Protein 7MY6 (pdb70)

Sequence (573 aa):
VASSSLRFDLKSYLKERQQRQVEAALNAILPPQDPPLIYESMRYSLLAEGKRLRPILCLASCELAGGTAAIALPTACALEMVHTMSLIHDDLPSMDNDDFRRGRPTNHKVYGEDIAILAGDALLTYAFEAIARHTPEVPADRVLKVIAALARAVGAEGLVGGQVVDLQSEGRDDVNLETLHYIHHTHKTGALLEVSVVSGAILAGASEELQEQLRTYAQKIGLAFQVIDDILDITAKATYPSLLGLDASREYADDQLITEAKAAIAAFGAEADPLRAIADYITARKHLLEVASSSLRFDLKSYLKERQRQVEAALNAILPPQDPPLIYESMRYSLLAEGKRLRPILCLASCELAGGTAAIALPTACALEMVHTMSLIHDDLPSMDNDDFRRGRPTNHKVYGEDIAILAGDALLTYAFEAIARHTPEVPADRVLKVIAALARAVGAEGLVGGQVVDLQSEGRDDVNLETLHYIHHTHKTGALLEVSVVSGAILAGASEELQEQLRTYAQKIGLAFQVIDDILDITAKATYPSLLGLDASREYADQLITEAKAAIAAFGAEADPLRAIADYITARKHLL

Secondary structure (DSSP, 8-state):
--SS-TT--HHHHHHHHHHHHHHHHHHHS---SSHHHHHHHHHHHSSS---HHHHHHHHHHHHTT--HHHHHHHHHHHHHHHHHHHHHHHSTTTT--SEETTEE-HHHHH-HHHHHHHHHHHHHHHHHHHHHH--SS-HHHHHHHHHHHHHHHSTTTHHHHHHHHHHHTT-S---HHHHHHHIIIIIIHHHHHHHHHHHHHHT--HHHHHHHHHHHHHHHHHHHHHHHHHHHH----HHHHH-HHHHHHHHHHHHHHHHHHTTT--GGGHHHHHHHHHHHHHHHTT-/--SS-TT--HHHHHHHHHHHHHHHHHHHS---SSHHHHHHHHHHHTSS---HHHHHHHHHHHHTT--HHHHHHHHHHHHHHHHHHHHHHHSTTTT--SEETTEE-HHHHH-HHHHHHHHHHHHHHHHHHHHHH--S--HHHHHHHHHHHHHHHSTTTHHHHHHHHHHHTT-S---HHHHHHHIIIIIIHHHHHHHHHHHHHHT--HHHHHHHHHHHHHHHHHHHHHHHHHHHH----HHHHH-HHHHHHHHHHHHHHHHHHTTT--GGGHHHHHHHHHHHHHHHT-

Nearest PDB structures (foldseek):
  7my6-assembly1_B  TM=1.004E+00  e=3.319E-38  Synechococcus elongatus PCC 7942 = FACHB-805
  7my7-assembly1_AAA  TM=9.878E-01  e=1.504E-33  Synechococcus elongatus PCC 7942 = FACHB-805
  7my7-assembly1_BBB  TM=9.903E-01  e=3.730E-33  Synechococcus elongatus PCC 7942 = FACHB-805
  7my0-assembly1_A  TM=9.436E-01  e=1.027E-26  Synechocystis sp. PCC 6803 substr. Kazusa
  3kra-assembly1_A  TM=9.863E-01  e=1.287E-23  Mentha x piperita

Organism: Synechococcus elongatus (strain ATCC 33912 / PCC 7942 / FACHB-805) (NCBI:txid1140)

B-factor: mean 24.27, std 11.36, range [9.73, 89.68]

Radius of gyration: 25.2 Å; Cα contacts (8 Å, |Δi|>4): 1004; chains: 2; bounding box: 47×83×43 Å

InterPro domains:
  IPR000092 Polyprenyl synthetase-like [PF00348] (36-271)
  IPR000092 Polyprenyl synthetase-like [cd00685] (33-299)
  IPR008949 Isoprenoid synthase domain superfamily [G3DSA:1.10.600.10] (8-301)
  IPR008949 Isoprenoid synthase domain superfamily [SSF48576] (12-295)
  IPR033749 Polyprenyl synthetase, conserved site [PS00444] (220-232)
  IPR033749 Polyprenyl synthetase, conserved site [PS00723] (87-103)
  IPR053378 Prenyl diphosphate synthase [NF045485] (16-301)
  IPR054848 Geranylgeranyl pyrophosphate synthase CRTE-like [NF045685] (9-301)

Foldseek 3Di:
DQLFDPPDDLVVLLVVVVVVLLVLLCVLQDQDPVRLLSCLLCVQLNQDDSLVLLSLLQLLLVLLVHHSQLRNLLSSLLSLLVSLLVLLCCAPVHPVHQDDSHHGRSCNPRNRVSSNVSSVVSNVVSLVSLQPPRPPFDNVLSVVLSVLQPCCRDCVAQVVLSVLVVVCVVDPPQAPVSVLSNQCGNPVSSQLSSNLSSNSSSVHDPLSSVLSSLLSSLLSVLLQLLVLLCVVLVVDGCCNHVNNVVSLVSSVVSLVSNCVSCSPTPNSCNNSSVSSVVSVVSSVVSD/DQLFDPPDDLVVLLVVVVVVLLVLLCVLQDQDPVRLLSCLLCVQLNQADSLVLLSLLQLLLVLLVHHSLLRSLLSSLLSLLVSLLVLVCCAPVHPVNQDDSHHGRSCNPRNRVSSNVSSVVSNVVSLVSLQPPRPPFPNVLSVVLSVLQCCCRDCNAQVVLSVLVVVCVPDPPQAPVSVLRNQCGNPVSSQLSSNLSSNSRSVHDPLLSVLSSLLSSLLSVLLQLLVLLVVVVVVDGCCNHVNNPVSLVSSVVSLVSNCVSCSPTPNSCNSSSVSSVVSVVSSVVD

Structure (mmCIF, N/CA/C/O backbone):
data_7MY6
#
_entry.id   7MY6
#
_cell.length_a   45.423
_cell.length_b   144.627
_cell.length_c   48.066
_cell.angle_alpha   90.000
_cell.angle_beta   95.249
_cell.angle_gamma   90.000
#
_symmetry.space_group_name_H-M   'P 1 21 1'
#
loop_
_entity.id
_entity.type
_entity.pdbx_description
1 polymer 'Farnesyl-diphosphate synthase'
2 non-polymer '3-METHYLBUT-3-ENYL TRIHYDROGEN DIPHOSPHATE'
3 non-polymer 1,2-ETHANEDIOL
4 non-polymer DI(HYDROXYETHYL)ETHER
5 non-polymer 'SULFATE ION'
6 non-polymer 'MAGNESIUM ION'
7 non-polymer 'CHLORIDE ION'
8 water water
#
loop_
_atom_site.group_PDB
_atom_site.id
_atom_site.type_symbol
_atom_site.label_atom_id
_atom_site.label_alt_id
_atom_site.label_comp_id
_atom_site.label_asym_id
_atom_site.label_entity_id
_atom_site.label_seq_id
_atom_site.pdbx_PDB_ins_code
_atom_site.Cartn_x
_atom_site.Cartn_y
_atom_site.Cartn_z
_atom_site.occupancy
_atom_site.B_iso_or_equiv
_atom_site.auth_seq_id
_atom_site.auth_comp_id
_atom_site.auth_asym_id
_atom_site.auth_atom_id
_atom_site.pdbx_PDB_model_num
ATOM 1 N N . VAL A 1 2 ? -0.180 72.575 13.465 1.000 60.027 2 VAL A N 1
ATOM 2 C CA . VAL A 1 2 ? -1.333 72.317 12.538 1.000 61.795 2 VAL A CA 1
ATOM 3 C C . VAL A 1 2 ? -1.458 70.798 12.354 1.000 61.898 2 VAL A C 1
ATOM 4 O O . VAL A 1 2 ? -0.538 70.201 11.763 1.000 66.140 2 VAL A O 1
ATOM 8 N N . ALA A 1 3 ? -2.545 70.200 12.855 1.000 58.883 3 ALA A N 1
ATOM 9 C CA . ALA A 1 3 ? -2.887 68.771 12.666 1.000 54.919 3 ALA A CA 1
ATOM 10 C C . ALA A 1 3 ? -2.653 68.391 11.193 1.000 53.966 3 ALA A C 1
ATOM 11 O O . ALA A 1 3 ? -3.101 69.152 10.311 1.000 52.686 3 ALA A O 1
ATOM 13 N N . SER A 1 4 ? -1.958 67.271 10.944 1.000 55.045 4 SER A N 1
ATOM 14 C CA . SER A 1 4 ? -1.598 66.758 9.590 1.000 53.749 4 SER A CA 1
ATOM 15 C C . SER A 1 4 ? -2.776 66.011 8.940 1.000 49.885 4 SER A C 1
ATOM 16 O O . SER A 1 4 ? -2.887 66.096 7.696 1.000 51.826 4 SER A O 1
ATOM 19 N N . SER A 1 5 ? -3.618 65.323 9.733 1.000 46.361 5 SER A N 1
ATOM 20 C CA . SER A 1 5 ? -4.752 64.470 9.263 1.000 47.015 5 SER A CA 1
ATOM 21 C C . SER A 1 5 ? -5.920 65.333 8.784 1.000 46.432 5 SER A C 1
ATOM 22 O O . SER A 1 5 ? -5.968 66.512 9.146 1.000 49.709 5 SER A O 1
ATOM 25 N N . SER A 1 6 ? -6.859 64.744 8.045 1.000 45.076 6 SER A N 1
ATOM 26 C CA . SER A 1 6 ? -8.122 65.415 7.652 1.000 44.701 6 SER A CA 1
ATOM 27 C C . SER A 1 6 ? -8.781 65.985 8.903 1.000 45.378 6 SER A C 1
ATOM 28 O O . SER A 1 6 ? -8.741 65.304 9.950 1.000 43.123 6 SER A O 1
ATOM 31 N N . LEU A 1 7 ? -9.366 67.179 8.774 1.000 48.866 7 LEU A N 1
ATOM 32 C CA . LEU A 1 7 ? -9.934 67.978 9.889 1.000 46.442 7 LEU A CA 1
ATOM 33 C C . LEU A 1 7 ? -10.984 67.145 10.612 1.000 42.672 7 LEU A C 1
ATOM 34 O O . LEU A 1 7 ? -11.061 67.267 11.835 1.000 42.492 7 LEU A O 1
ATOM 39 N N . ARG A 1 8 ? -11.767 66.358 9.869 1.000 40.101 8 ARG A N 1
ATOM 40 C CA . ARG A 1 8 ? -12.901 65.578 10.424 1.000 40.780 8 ARG A CA 1
ATOM 41 C C . ARG A 1 8 ? -12.462 64.200 10.932 1.000 35.341 8 ARG A C 1
ATOM 42 O O . ARG A 1 8 ? -13.302 63.549 11.561 1.000 36.143 8 ARG A O 1
ATOM 50 N N . PHE A 1 9 ? -11.221 63.760 10.700 1.000 29.911 9 PHE A N 1
ATOM 51 C CA . PHE A 1 9 ? -10.794 62.377 11.043 1.000 27.080 9 PHE A CA 1
ATOM 52 C C . PHE A 1 9 ? -11.118 62.091 12.516 1.000 25.361 9 PHE A C 1
ATOM 53 O O . PHE A 1 9 ? -10.593 62.802 13.411 1.000 22.883 9 PHE A O 1
ATOM 61 N N . ASP A 1 10 ? -11.951 61.079 12.770 1.000 22.777 10 ASP A N 1
ATOM 62 C CA . ASP A 1 10 ? -12.327 60.659 14.145 1.000 22.544 10 ASP A CA 1
ATOM 63 C C . ASP A 1 10 ? -11.464 59.455 14.542 1.000 23.416 10 ASP A C 1
ATOM 64 O O . ASP A 1 10 ? -11.821 58.323 14.184 1.000 22.987 10 ASP A O 1
ATOM 69 N N . LEU A 1 11 ? -10.376 59.689 15.276 1.000 21.638 11 LEU A N 1
ATOM 70 C CA . LEU A 1 11 ? -9.427 58.617 15.673 1.000 21.529 11 LEU A CA 1
ATOM 71 C C . LEU A 1 11 ? -10.115 57.620 16.608 1.000 21.054 11 LEU A C 1
ATOM 72 O O . LEU A 1 11 ? -9.879 56.413 16.453 1.000 20.408 11 LEU A O 1
ATOM 77 N N . LYS A 1 12 ? -10.932 58.097 17.539 1.000 20.875 12 LYS A N 1
ATOM 78 C CA . LYS A 1 12 ? -11.592 57.219 18.536 1.000 22.603 12 LYS A CA 1
ATOM 79 C C . LYS A 1 12 ? -12.452 56.191 17.798 1.000 21.525 12 LYS A C 1
ATOM 80 O O . LYS A 1 12 ? -12.437 54.993 18.175 1.000 21.283 12 LYS A O 1
ATOM 86 N N . SER A 1 13 ? -13.214 56.673 16.828 1.000 20.595 13 SER A N 1
ATOM 87 C CA . SER A 1 13 ? -14.138 55.864 16.005 1.000 21.531 13 SER A CA 1
ATOM 88 C C . SER A 1 13 ? -13.364 54.857 15.147 1.000 20.625 13 SER A C 1
ATOM 89 O O . SER A 1 13 ? -13.774 53.677 15.095 1.000 21.613 13 SER A O 1
ATOM 92 N N . TYR A 1 14 ? -12.302 55.292 14.470 1.000 20.274 14 TYR A N 1
ATOM 93 C CA . TYR A 1 14 ? -11.465 54.419 13.602 1.000 19.705 14 TYR A CA 1
ATOM 94 C C . TYR A 1 14 ? -10.863 53.280 14.439 1.000 19.284 14 TYR A C 1
ATOM 95 O O . TYR A 1 14 ? -10.962 52.110 14.043 1.000 19.051 14 TYR A O 1
ATOM 104 N N . LEU A 1 15 ? -10.250 53.623 15.561 1.000 19.528 15 LEU A N 1
ATOM 105 C CA . LEU A 1 15 ? -9.618 52.638 16.473 1.000 20.409 15 LEU A CA 1
ATOM 106 C C . LEU A 1 15 ? -10.642 51.614 16.971 1.000 21.475 15 LEU A C 1
ATOM 107 O O . LEU A 1 15 ? -10.293 50.450 17.056 1.000 18.361 15 LEU A O 1
ATOM 112 N N . LYS A 1 16 ? -11.854 52.052 17.281 1.000 22.646 16 LYS A N 1
ATOM 113 C CA . LYS A 1 16 ? -12.916 51.177 17.831 1.000 26.801 16 LYS A CA 1
ATOM 114 C C . LYS A 1 16 ? -13.301 50.125 16.789 1.000 24.128 16 LYS A C 1
ATOM 115 O O . LYS A 1 16 ? -13.413 48.957 17.153 1.000 25.082 16 LYS A O 1
ATOM 121 N N . GLU A 1 17 ? -13.498 50.539 15.546 1.000 24.074 17 GLU A N 1
ATOM 122 C CA . GLU A 1 17 ? -13.859 49.603 14.456 1.000 25.844 17 GLU A CA 1
ATOM 123 C C . GLU A 1 17 ? -12.717 48.590 14.268 1.000 23.232 17 GLU A C 1
ATOM 124 O O . GLU A 1 17 ? -12.980 47.378 14.252 1.000 18.420 17 GLU A O 1
ATOM 130 N N . ARG A 1 18 ? -11.501 49.099 14.105 1.000 20.680 18 ARG A N 1
ATOM 131 C CA . ARG A 1 18 ? -10.310 48.256 13.873 1.000 21.513 18 ARG A CA 1
ATOM 132 C C . ARG A 1 18 ? -10.066 47.332 15.076 1.000 18.778 18 ARG A C 1
ATOM 133 O O . ARG A 1 18 ? -9.636 46.202 14.873 1.000 16.520 18 ARG A O 1
ATOM 141 N N A GLN A 1 19 ? -10.322 47.813 16.292 0.500 18.829 19 GLN A N 1
ATOM 142 N N B GLN A 1 19 ? -10.319 47.815 16.294 0.500 18.672 19 GLN A N 1
ATOM 143 C CA A GLN A 1 19 ? -10.191 46.989 17.524 0.500 18.927 19 GLN A CA 1
ATOM 144 C CA B GLN A 1 19 ? -10.193 46.983 17.522 0.500 18.687 19 GLN A CA 1
ATOM 145 C C A GLN A 1 19 ? -11.141 45.792 17.413 0.500 18.440 19 GLN A C 1
ATOM 146 C C B GLN A 1 19 ? -11.140 45.787 17.403 0.500 18.304 19 GLN A C 1
ATOM 147 O O A GLN A 1 19 ? -10.680 44.649 17.551 0.500 17.850 19 GLN A O 1
ATOM 148 O O B GLN A 1 19 ? -10.681 44.645 17.547 0.500 17.726 19 GLN A O 1
ATOM 159 N N . ARG A 1 20 ? -12.389 46.045 17.020 1.000 18.942 20 ARG A N 1
ATOM 160 C CA . ARG A 1 20 ? -13.413 44.970 16.898 1.000 21.920 20 ARG A CA 1
ATOM 161 C C . ARG A 1 20 ? -12.967 43.960 15.836 1.000 20.007 20 ARG A C 1
ATOM 162 O O . ARG A 1 20 ? -13.112 42.763 16.074 1.000 19.453 20 ARG A O 1
ATOM 170 N N . GLN A 1 21 ? -12.452 44.450 14.711 1.000 18.064 21 GLN A N 1
ATOM 171 C CA . GLN A 1 21 ? -12.022 43.598 13.591 1.000 19.200 21 GLN A CA 1
ATOM 172 C C . GLN A 1 21 ? -10.879 42.730 14.082 1.000 18.381 21 GLN A C 1
ATOM 173 O O . GLN A 1 21 ? -10.890 41.522 13.821 1.000 17.137 21 GLN A O 1
ATOM 179 N N . VAL A 1 22 ? -9.932 43.355 14.782 1.000 17.663 22 VAL A N 1
ATOM 180 C CA . VAL A 1 22 ? -8.731 42.635 15.278 1.000 16.284 22 VAL A CA 1
ATOM 181 C C . VAL A 1 22 ? -9.213 41.578 16.259 1.000 16.160 22 VAL A C 1
ATOM 182 O O . VAL A 1 22 ? -8.729 40.435 16.169 1.000 13.884 22 VAL A O 1
ATOM 186 N N . GLU A 1 23 ? -10.114 41.949 17.175 1.000 16.585 23 GLU A N 1
ATOM 187 C CA . GLU A 1 23 ? -10.497 41.027 18.274 1.000 16.681 23 GLU A CA 1
ATOM 188 C C . GLU A 1 23 ? -11.303 39.843 17.742 1.000 15.593 23 GLU A C 1
ATOM 189 O O . GLU A 1 23 ? -11.121 38.758 18.293 1.000 15.451 23 GLU A O 1
ATOM 195 N N . ALA A 1 24 ? -12.121 40.023 16.692 1.000 15.401 24 ALA A N 1
ATOM 196 C CA . ALA A 1 24 ? -12.799 38.922 15.968 1.000 14.449 24 ALA A CA 1
ATOM 197 C C . ALA A 1 24 ? -11.755 37.997 15.303 1.000 14.533 24 ALA A C 1
ATOM 198 O O . ALA A 1 24 ? -11.858 36.744 15.447 1.000 14.290 24 ALA A O 1
ATOM 200 N N . ALA A 1 25 ? -10.759 38.550 14.613 1.000 14.031 25 ALA A N 1
ATOM 201 C CA . ALA A 1 25 ? -9.666 37.741 14.008 1.000 13.731 25 ALA A CA 1
ATOM 202 C C . ALA A 1 25 ? -8.910 36.962 15.100 1.000 13.987 25 ALA A C 1
ATOM 203 O O . ALA A 1 25 ? -8.599 35.772 14.897 1.000 15.674 25 ALA A O 1
ATOM 205 N N . LEU A 1 26 ? -8.586 37.588 16.221 1.000 13.746 26 LEU A N 1
ATOM 206 C CA . LEU A 1 26 ? -7.832 36.903 17.305 1.000 14.175 26 LEU A CA 1
ATOM 207 C C . LEU A 1 26 ? -8.627 35.694 17.784 1.000 15.011 26 LEU A C 1
ATOM 208 O O . LEU A 1 26 ? -8.047 34.622 17.946 1.000 15.539 26 LEU A O 1
ATOM 213 N N . ASN A 1 27 ? -9.930 35.851 17.985 1.000 14.394 27 ASN A N 1
ATOM 214 C CA . ASN A 1 27 ? -10.796 34.773 18.497 1.000 13.519 27 ASN A CA 1
ATOM 215 C C . ASN A 1 27 ? -10.829 33.607 17.505 1.000 13.345 27 ASN A C 1
ATOM 216 O O . ASN A 1 27 ? -10.798 32.452 17.943 1.000 12.678 27 ASN A O 1
ATOM 221 N N . ALA A 1 28 ? -10.890 33.876 16.207 1.000 14.907 28 ALA A N 1
ATOM 222 C CA . ALA A 1 28 ? -11.014 32.832 15.171 1.000 14.980 28 ALA A CA 1
ATOM 223 C C . ALA A 1 28 ? -9.633 32.189 14.919 1.000 15.224 28 ALA A C 1
ATOM 224 O O . ALA A 1 28 ? -9.578 30.994 14.611 1.000 13.936 28 ALA A O 1
ATOM 226 N N . ILE A 1 29 ? -8.539 32.940 15.028 1.000 15.278 29 ILE A N 1
ATOM 227 C CA . ILE A 1 29 ? -7.191 32.405 14.668 1.000 16.232 29 ILE A CA 1
ATOM 228 C C . ILE A 1 29 ? -6.679 31.496 15.795 1.000 14.941 29 ILE A C 1
ATOM 229 O O . ILE A 1 29 ? -5.829 30.607 15.524 1.000 14.020 29 ILE A O 1
ATOM 234 N N . LEU A 1 30 ? -7.165 31.694 17.020 1.000 15.168 30 LEU A N 1
ATOM 235 C CA . LEU A 1 30 ? -6.728 30.866 18.169 1.000 15.127 30 LEU A CA 1
ATOM 236 C C . LEU A 1 30 ? -7.945 30.365 18.923 1.000 15.062 30 LEU A C 1
ATOM 237 O O . LEU A 1 30 ? -8.208 30.780 20.057 1.000 15.448 30 LEU A O 1
ATOM 242 N N . PRO A 1 31 ? -8.675 29.403 18.342 1.000 16.103 31 PRO A N 1
ATOM 243 C CA . PRO A 1 31 ? -9.882 28.873 18.970 1.000 16.876 31 PRO A CA 1
ATOM 244 C C . PRO A 1 31 ? -9.553 27.947 20.127 1.000 17.255 31 PRO A C 1
ATOM 245 O O . PRO A 1 31 ? -8.453 27.423 20.179 1.000 16.207 31 PRO A O 1
ATOM 249 N N . PRO A 1 32 ? -10.487 27.751 21.085 1.000 18.169 32 PRO A N 1
ATOM 250 C CA . PRO A 1 32 ? -10.299 26.775 22.144 1.000 19.220 32 PRO A CA 1
ATOM 251 C C . PRO A 1 32 ? -9.941 25.436 21.500 1.000 20.222 32 PRO A C 1
ATOM 252 O O . PRO A 1 32 ? -10.618 25.042 20.561 1.000 21.995 32 PRO A O 1
ATOM 256 N N . GLN A 1 33 ? -8.913 24.773 22.012 1.000 20.000 33 GLN A N 1
ATOM 257 C CA . GLN A 1 33 ? -8.423 23.470 21.501 1.000 20.682 33 GLN A CA 1
ATOM 258 C C . GLN A 1 33 ? -7.873 22.658 22.672 1.000 21.486 33 GLN A C 1
ATOM 259 O O . GLN A 1 33 ? -7.937 23.183 23.799 1.000 21.065 33 GLN A O 1
ATOM 265 N N . ASP A 1 34 ? -7.280 21.488 22.391 1.000 25.032 34 ASP A N 1
ATOM 266 C CA . ASP A 1 34 ? -6.732 20.551 23.406 1.000 26.245 34 ASP A CA 1
ATOM 267 C C . ASP A 1 34 ? -5.209 20.663 23.454 1.000 24.786 34 ASP A C 1
ATOM 268 O O . ASP A 1 34 ? -4.558 20.757 22.407 1.000 24.444 34 ASP A O 1
ATOM 273 N N . PRO A 1 35 ? -4.578 20.628 24.660 1.000 21.856 35 PRO A N 1
ATOM 274 C CA . PRO A 1 35 ? -5.294 20.547 25.936 1.000 21.693 35 PRO A CA 1
ATOM 275 C C . PRO A 1 35 ? -5.977 21.873 26.273 1.000 20.899 35 PRO A C 1
ATOM 276 O O . PRO A 1 35 ? -5.370 22.935 26.130 1.000 21.112 35 PRO A O 1
ATOM 280 N N . PRO A 1 36 ? -7.240 21.844 26.753 1.000 20.724 36 PRO A N 1
ATOM 281 C CA . PRO A 1 36 ? -8.025 23.061 26.971 1.000 19.618 36 PRO A CA 1
ATOM 282 C C . PRO A 1 36 ? -7.343 24.119 27.834 1.000 19.309 36 PRO A C 1
ATOM 283 O O . PRO A 1 36 ? -7.513 25.288 27.510 1.000 19.506 36 PRO A O 1
ATOM 287 N N . LEU A 1 37 ? -6.618 23.701 28.879 1.000 17.412 37 LEU A N 1
ATOM 288 C CA . LEU A 1 37 ? -6.024 24.639 29.872 1.000 17.838 37 LEU A CA 1
ATOM 289 C C . LEU A 1 37 ? -5.053 25.612 29.180 1.000 17.340 37 LEU A C 1
ATOM 290 O O . LEU A 1 37 ? -5.066 26.807 29.511 1.000 15.937 37 LEU A O 1
ATOM 295 N N . ILE A 1 38 ? -4.206 25.138 28.257 1.000 16.661 38 ILE A N 1
ATOM 296 C CA . ILE A 1 38 ? -3.165 26.038 27.669 1.000 15.387 38 ILE A CA 1
ATOM 297 C C . ILE A 1 38 ? -3.872 27.057 26.760 1.000 14.930 38 ILE A C 1
ATOM 298 O O . ILE A 1 38 ? -3.540 28.256 26.842 1.000 15.092 38 ILE A O 1
ATOM 303 N N . TYR A 1 39 ? -4.804 26.620 25.914 1.000 14.459 39 TYR A N 1
ATOM 304 C CA . TYR A 1 39 ? -5.583 27.526 25.023 1.000 14.371 39 TYR A CA 1
ATOM 305 C C . TYR A 1 39 ? -6.410 28.511 25.853 1.000 15.104 39 TYR A C 1
ATOM 306 O O . TYR A 1 39 ? -6.549 29.670 25.428 1.000 13.857 39 TYR A O 1
ATOM 315 N N . GLU A 1 40 ? -6.942 28.059 27.004 1.000 15.781 40 GLU A N 1
ATOM 316 C CA . GLU A 1 40 ? -7.741 28.906 27.919 1.000 16.550 40 GLU A CA 1
ATOM 317 C C . GLU A 1 40 ? -6.832 30.030 28.431 1.000 16.120 40 GLU A C 1
ATOM 318 O O . GLU A 1 40 ? -7.223 31.218 28.323 1.000 14.877 40 GLU A O 1
ATOM 324 N N . SER A 1 41 ? -5.645 29.670 28.918 1.000 14.797 41 SER A N 1
ATOM 325 C CA . SER A 1 41 ? -4.669 30.623 29.488 1.000 13.508 41 SER A CA 1
ATOM 326 C C . SER A 1 41 ? -4.201 31.582 28.385 1.000 13.375 41 SER A C 1
ATOM 327 O O . SER A 1 41 ? -4.185 32.794 28.633 1.000 13.620 41 SER A O 1
ATOM 330 N N . MET A 1 42 ? -3.835 31.082 27.206 1.000 12.995 42 MET A N 1
ATOM 331 C CA . MET A 1 42 ? -3.376 31.963 26.097 1.000 13.571 42 MET A CA 1
ATOM 332 C C . MET A 1 42 ? -4.482 32.971 25.751 1.000 13.874 42 MET A C 1
ATOM 333 O O . MET A 1 42 ? -4.194 34.169 25.676 1.000 12.214 42 MET A O 1
ATOM 338 N N . ARG A 1 43 ? -5.714 32.491 25.553 1.000 14.036 43 ARG A N 1
ATOM 339 C CA . ARG A 1 43 ? -6.860 33.354 25.166 1.000 15.092 43 ARG A CA 1
ATOM 340 C C . ARG A 1 43 ? -7.248 34.293 26.315 1.000 15.246 43 ARG A C 1
ATOM 341 O O . ARG A 1 43 ? -7.671 35.439 26.043 1.000 15.258 43 ARG A O 1
ATOM 349 N N . TYR A 1 44 ? -7.087 33.850 27.561 1.000 15.922 44 TYR A N 1
ATOM 350 C CA . TYR A 1 44 ? -7.408 34.678 28.746 1.000 15.825 44 TYR A CA 1
ATOM 351 C C . TYR A 1 44 ? -6.675 36.018 28.597 1.000 16.060 44 TYR A C 1
ATOM 352 O O . TYR A 1 44 ? -7.278 37.095 28.798 1.000 15.233 44 TYR A O 1
ATOM 361 N N . SER A 1 45 ? -5.371 35.975 28.317 1.000 15.505 45 SER A N 1
ATOM 362 C CA . SER A 1 45 ? -4.526 37.191 28.237 1.000 15.391 45 SER A CA 1
ATOM 363 C C . SER A 1 45 ? -4.711 37.856 26.870 1.000 15.420 45 SER A C 1
ATOM 364 O O . SER A 1 45 ? -4.788 39.110 26.810 1.000 14.431 45 SER A O 1
ATOM 367 N N . LEU A 1 46 ? -4.786 37.059 25.799 1.000 14.523 46 LEU A N 1
ATOM 368 C CA . LEU A 1 46 ? -4.808 37.617 24.424 1.000 14.280 46 LEU A CA 1
ATOM 369 C C . LEU A 1 46 ? -6.072 38.449 24.224 1.000 14.988 46 LEU A C 1
ATOM 370 O O . LEU A 1 46 ? -5.974 39.497 23.559 1.000 13.224 46 LEU A O 1
ATOM 375 N N . LEU A 1 47 ? -7.207 37.971 24.743 1.000 15.833 47 LEU A N 1
ATOM 376 C CA . LEU A 1 47 ? -8.542 38.550 24.433 1.000 16.732 47 LEU A CA 1
ATOM 377 C C . LEU A 1 47 ? -8.978 39.473 25.560 1.000 18.168 47 LEU A C 1
ATOM 378 O O . LEU A 1 47 ? -10.037 40.082 25.415 1.000 17.776 47 LEU A O 1
ATOM 383 N N . ALA A 1 48 ? -8.174 39.605 26.609 1.000 18.062 48 ALA A N 1
ATOM 384 C CA . ALA A 1 48 ? -8.374 40.664 27.616 1.000 20.573 48 ALA A CA 1
ATOM 385 C C . ALA A 1 48 ? -8.309 42.022 26.900 1.000 22.307 48 ALA A C 1
ATOM 386 O O . ALA A 1 48 ? -7.609 42.156 25.853 1.000 23.079 48 ALA A O 1
ATOM 388 N N . GLU A 1 49 ? -9.046 42.982 27.445 1.000 24.148 49 GLU A N 1
ATOM 389 C CA . GLU A 1 49 ? -9.176 44.363 26.943 1.000 25.277 49 GLU A CA 1
ATOM 390 C C . GLU A 1 49 ? -7.796 44.892 26.551 1.000 23.671 49 GLU A C 1
ATOM 391 O O . GLU A 1 49 ? -6.910 44.968 27.409 1.000 20.687 49 GLU A O 1
ATOM 397 N N . GLY A 1 50 ? -7.632 45.287 25.303 1.000 21.916 50 GLY A N 1
ATOM 398 C CA . GLY A 1 50 ? -6.422 46.000 24.879 1.000 22.712 50 GLY A CA 1
ATOM 399 C C . GLY A 1 50 ? -6.763 46.986 23.799 1.000 22.931 50 GLY A C 1
ATOM 400 O O . GLY A 1 50 ? -7.793 46.796 23.125 1.000 22.552 50 GLY A O 1
ATOM 401 N N . LYS A 1 51 ? -5.919 47.991 23.625 1.000 21.794 51 LYS A N 1
ATOM 402 C CA . LYS A 1 51 ? -6.109 49.021 22.586 1.000 21.013 51 LYS A CA 1
ATOM 403 C C . LYS A 1 51 ? -5.778 48.404 21.230 1.000 19.301 51 LYS A C 1
ATOM 404 O O . LYS A 1 51 ? -6.286 48.917 20.232 1.000 18.747 51 LYS A O 1
ATOM 410 N N . ARG A 1 52 ? -4.970 47.337 21.174 1.000 16.433 52 ARG A N 1
ATOM 411 C CA . ARG A 1 52 ? -4.624 46.680 19.879 1.000 15.824 52 ARG A CA 1
ATOM 412 C C . ARG A 1 52 ? -3.866 47.648 18.950 1.000 15.638 52 ARG A C 1
ATOM 413 O O . ARG A 1 52 ? -4.035 47.538 17.716 1.000 16.929 52 ARG A O 1
ATOM 421 N N . LEU A 1 53 ? -3.049 48.563 19.470 1.000 15.521 53 LEU A N 1
ATOM 422 C CA . LEU A 1 53 ? -2.407 49.593 18.597 1.000 16.137 53 LEU A CA 1
ATOM 423 C C . LEU A 1 53 ? -1.423 48.947 17.614 1.000 14.240 53 LEU A C 1
ATOM 424 O O . LEU A 1 53 ? -1.325 49.422 16.492 1.000 13.976 53 LEU A O 1
ATOM 429 N N . ARG A 1 54 ? -0.730 47.873 18.000 1.000 14.543 54 ARG A N 1
ATOM 430 C CA . ARG A 1 54 ? 0.270 47.231 17.097 1.000 14.179 54 ARG A CA 1
ATOM 431 C C . ARG A 1 54 ? -0.427 46.614 15.893 1.000 13.308 54 ARG A C 1
ATOM 432 O O . ARG A 1 54 ? -0.054 46.896 14.763 1.000 12.805 54 ARG A O 1
ATOM 440 N N . PRO A 1 55 ? -1.434 45.731 16.069 1.000 14.820 55 PRO A N 1
ATOM 441 C CA . PRO A 1 55 ? -2.165 45.197 14.923 1.000 14.904 55 PRO A CA 1
ATOM 442 C C . PRO A 1 55 ? -2.731 46.324 14.046 1.000 15.119 55 PRO A C 1
ATOM 443 O O . PRO A 1 55 ? -2.613 46.256 12.830 1.000 15.846 55 PRO A O 1
ATOM 447 N N . ILE A 1 56 ? -3.312 47.345 14.672 1.000 14.106 56 ILE A N 1
ATOM 448 C CA . ILE A 1 56 ? -3.990 48.453 13.943 1.000 14.826 56 ILE A CA 1
ATOM 449 C C . ILE A 1 56 ? -2.954 49.189 13.084 1.000 14.867 56 ILE A C 1
ATOM 450 O O . ILE A 1 56 ? -3.241 49.461 11.906 1.000 15.596 56 ILE A O 1
ATOM 455 N N . LEU A 1 57 ? -1.767 49.450 13.625 1.000 15.246 57 LEU A N 1
ATOM 456 C CA . LEU A 1 57 ? -0.650 50.076 12.870 1.000 15.292 57 LEU A CA 1
ATOM 457 C C . LEU A 1 57 ? -0.283 49.198 11.674 1.000 14.910 57 LEU A C 1
ATOM 458 O O . LEU A 1 57 ? 0.011 49.751 10.593 1.000 14.687 57 LEU A O 1
ATOM 463 N N . CYS A 1 58 ? -0.227 47.879 11.873 1.000 14.852 58 CYS A N 1
ATOM 464 C CA . CYS A 1 58 ? 0.088 46.912 10.790 1.000 15.115 58 CYS A CA 1
ATOM 465 C C . CYS A 1 58 ? -0.961 47.017 9.665 1.000 15.184 58 CYS A C 1
ATOM 466 O O . CYS A 1 58 ? -0.604 47.141 8.508 1.000 13.971 58 CYS A O 1
ATOM 469 N N . LEU A 1 59 ? -2.240 46.926 10.001 1.000 16.635 59 LEU A N 1
ATOM 470 C CA . LEU A 1 59 ? -3.328 46.973 8.989 1.000 17.234 59 LEU A CA 1
ATOM 471 C C . LEU A 1 59 ? -3.263 48.326 8.266 1.000 17.014 59 LEU A C 1
ATOM 472 O O . LEU A 1 59 ? -3.319 48.345 7.028 1.000 17.678 59 LEU A O 1
ATOM 477 N N . ALA A 1 60 ? -3.077 49.407 9.017 1.000 18.054 60 ALA A N 1
ATOM 478 C CA . ALA A 1 60 ? -3.053 50.795 8.487 1.000 18.407 60 ALA A CA 1
ATOM 479 C C . ALA A 1 60 ? -1.866 50.952 7.537 1.000 19.232 60 ALA A C 1
ATOM 480 O O . ALA A 1 60 ? -2.035 51.537 6.458 1.000 18.926 60 ALA A O 1
ATOM 482 N N . SER A 1 61 ? -0.707 50.398 7.904 1.000 19.964 61 SER A N 1
ATOM 483 C CA . SER A 1 61 ? 0.535 50.515 7.104 1.000 19.715 61 SER A CA 1
ATOM 484 C C . SER A 1 61 ? 0.388 49.704 5.821 1.000 19.424 61 SER A C 1
ATOM 485 O O . SER A 1 61 ? 0.785 50.192 4.729 1.000 18.277 61 SER A O 1
ATOM 488 N N . CYS A 1 62 ? -0.137 48.496 5.950 1.000 18.603 62 CYS A N 1
ATOM 489 C CA . CYS A 1 62 ? -0.425 47.641 4.782 1.000 20.670 62 CYS A CA 1
ATOM 490 C C . CYS A 1 62 ? -1.324 48.381 3.777 1.000 21.540 62 CYS A C 1
ATOM 491 O O . CYS A 1 62 ? -0.980 48.441 2.562 1.000 20.269 62 CYS A O 1
ATOM 494 N N . GLU A 1 63 ? -2.414 48.963 4.264 1.000 23.065 63 GLU A N 1
ATOM 495 C CA . GLU A 1 63 ? -3.386 49.696 3.399 1.000 25.610 63 GLU A CA 1
ATOM 496 C C . GLU A 1 63 ? -2.705 50.919 2.786 1.000 24.165 63 GLU A C 1
ATOM 497 O O . GLU A 1 63 ? -2.855 51.128 1.576 1.000 23.272 63 GLU A O 1
ATOM 503 N N . LEU A 1 64 ? -1.935 51.646 3.588 1.000 24.892 64 LEU A N 1
ATOM 504 C CA . LEU A 1 64 ? -1.208 52.866 3.148 1.000 26.285 64 LEU A CA 1
ATOM 505 C C . LEU A 1 64 ? -0.283 52.465 1.993 1.000 25.765 64 LEU A C 1
ATOM 506 O O . LEU A 1 64 ? -0.176 53.232 1.033 1.000 24.629 64 LEU A O 1
ATOM 511 N N . ALA A 1 65 ? 0.333 51.283 2.062 1.000 24.438 65 ALA A N 1
ATOM 512 C CA . ALA A 1 65 ? 1.275 50.784 1.034 1.000 23.274 65 ALA A CA 1
ATOM 513 C C . ALA A 1 65 ? 0.539 50.118 -0.137 1.000 22.677 65 ALA A C 1
ATOM 514 O O . ALA A 1 65 ? 1.233 49.598 -1.000 1.000 23.275 65 ALA A O 1
ATOM 516 N N . GLY A 1 66 ? -0.792 50.138 -0.197 1.000 23.305 66 GLY A N 1
ATOM 517 C CA . GLY A 1 66 ? -1.547 49.635 -1.362 1.000 24.575 66 GLY A CA 1
ATOM 518 C C . GLY A 1 66 ? -2.021 48.204 -1.177 1.000 26.120 66 GLY A C 1
ATOM 519 O O . GLY A 1 66 ? -2.509 47.600 -2.150 1.000 26.745 66 GLY A O 1
ATOM 520 N N . GLY A 1 67 ? -1.844 47.647 0.014 1.000 26.751 67 GLY A N 1
ATOM 521 C CA . GLY A 1 67 ? -2.244 46.260 0.298 1.000 27.660 67 GLY A CA 1
ATOM 522 C C . GLY A 1 67 ? -3.641 46.251 0.856 1.000 26.989 67 GLY A C 1
ATOM 523 O O . GLY A 1 67 ? -4.237 47.341 0.969 1.000 27.558 67 GLY A O 1
ATOM 524 N N . THR A 1 68 ? -4.127 45.080 1.252 1.000 27.567 68 THR A N 1
ATOM 525 C CA . THR A 1 68 ? -5.455 44.907 1.894 1.000 26.674 68 THR A CA 1
ATOM 526 C C . THR A 1 68 ? -5.260 44.541 3.370 1.000 26.899 68 THR A C 1
ATOM 527 O O . THR A 1 68 ? -4.184 44.019 3.729 1.000 27.453 68 THR A O 1
ATOM 531 N N . ALA A 1 69 ? -6.293 44.768 4.177 1.000 26.416 69 ALA A N 1
ATOM 532 C CA . ALA A 1 69 ? -6.418 44.269 5.563 1.000 25.911 69 ALA A CA 1
ATOM 533 C C . ALA A 1 69 ? -6.295 42.749 5.562 1.000 25.018 69 ALA A C 1
ATOM 534 O O . ALA A 1 69 ? -5.612 42.208 6.453 1.000 28.249 69 ALA A O 1
ATOM 536 N N . ALA A 1 70 ? -6.897 42.081 4.579 1.000 23.662 70 ALA A N 1
ATOM 537 C CA . ALA A 1 70 ? -6.955 40.606 4.511 1.000 21.496 70 ALA A CA 1
ATOM 538 C C . ALA A 1 70 ? -5.546 40.006 4.537 1.000 21.446 70 ALA A C 1
ATOM 539 O O . ALA A 1 70 ? -5.379 38.986 5.234 1.000 21.706 70 ALA A O 1
ATOM 541 N N . ILE A 1 71 ? -4.591 40.561 3.782 1.000 19.024 71 ILE A N 1
ATOM 542 C CA . ILE A 1 71 ? -3.227 39.956 3.652 1.000 20.039 71 ILE A CA 1
ATOM 543 C C . ILE A 1 71 ? -2.430 40.200 4.946 1.000 18.363 71 ILE A C 1
ATOM 544 O O . ILE A 1 71 ? -1.487 39.426 5.223 1.000 19.315 71 ILE A O 1
ATOM 549 N N . ALA A 1 72 ? -2.806 41.213 5.715 1.000 16.983 72 ALA A N 1
ATOM 550 C CA . ALA A 1 72 ? -2.054 41.675 6.909 1.000 17.761 72 ALA A CA 1
ATOM 551 C C . ALA A 1 72 ? -2.647 41.109 8.207 1.000 16.571 72 ALA A C 1
ATOM 552 O O . ALA A 1 72 ? -2.004 41.205 9.252 1.000 14.947 72 ALA A O 1
ATOM 554 N N . LEU A 1 73 ? -3.839 40.535 8.160 1.000 16.332 73 LEU A N 1
ATOM 555 C CA . LEU A 1 73 ? -4.579 40.249 9.410 1.000 18.092 73 LEU A CA 1
ATOM 556 C C . LEU A 1 73 ? -3.854 39.185 10.228 1.000 16.143 73 LEU A C 1
ATOM 557 O O . LEU A 1 73 ? -3.805 39.279 11.445 1.000 15.746 73 LEU A O 1
ATOM 562 N N . PRO A 1 74 ? -3.341 38.096 9.625 1.000 14.240 74 PRO A N 1
ATOM 563 C CA . PRO A 1 74 ? -2.575 37.131 10.398 1.000 14.205 74 PRO A CA 1
ATOM 564 C C . PRO A 1 74 ? -1.374 37.772 11.102 1.000 13.384 74 PRO A C 1
ATOM 565 O O . PRO A 1 74 ? -1.134 37.471 12.247 1.000 13.271 74 PRO A O 1
ATOM 569 N N . THR A 1 75 ? -0.614 38.584 10.384 1.000 13.186 75 THR A N 1
ATOM 570 C CA . THR A 1 75 ? 0.559 39.299 10.945 1.000 12.775 75 THR A CA 1
ATOM 571 C C . THR A 1 75 ? 0.088 40.251 12.053 1.000 12.721 75 THR A C 1
ATOM 572 O O . THR A 1 75 ? 0.722 40.322 13.127 1.000 11.927 75 THR A O 1
ATOM 576 N N . ALA A 1 76 ? -1.032 40.922 11.841 1.000 12.142 76 ALA A N 1
ATOM 577 C CA . ALA A 1 76 ? -1.599 41.808 12.868 1.000 12.634 76 ALA A CA 1
ATOM 578 C C . ALA A 1 76 ? -1.874 40.998 14.136 1.000 13.030 76 ALA A C 1
ATOM 579 O O . ALA A 1 76 ? -1.422 41.434 15.228 1.000 13.016 76 ALA A O 1
ATOM 581 N N . CYS A 1 77 ? -2.515 39.827 14.001 1.000 13.138 77 CYS A N 1
ATOM 582 C CA . CYS A 1 77 ? -2.806 38.943 15.155 1.000 13.243 77 CYS A CA 1
ATOM 583 C C . CYS A 1 77 ? -1.484 38.550 15.834 1.000 12.730 77 CYS A C 1
ATOM 584 O O . CYS A 1 77 ? -1.404 38.616 17.083 1.000 12.519 77 CYS A O 1
ATOM 587 N N . ALA A 1 78 ? -0.483 38.187 15.026 1.000 12.027 78 ALA A N 1
ATOM 588 C CA . ALA A 1 78 ? 0.855 37.742 15.479 1.000 12.294 78 ALA A CA 1
ATOM 589 C C . ALA A 1 78 ? 1.488 38.833 16.354 1.000 12.404 78 ALA A C 1
ATOM 590 O O . ALA A 1 78 ? 1.973 38.508 17.439 1.000 12.964 78 ALA A O 1
ATOM 592 N N . LEU A 1 79 ? 1.463 40.092 15.901 1.000 12.377 79 LEU A N 1
ATOM 593 C CA . LEU A 1 79 ? 2.057 41.235 16.634 1.000 12.142 79 LEU A CA 1
ATOM 594 C C . LEU A 1 79 ? 1.372 41.317 17.990 1.000 12.159 79 LEU A C 1
ATOM 595 O O . LEU A 1 79 ? 2.064 41.538 19.013 1.000 11.455 79 LEU A O 1
ATOM 600 N N . GLU A 1 80 ? 0.050 41.147 18.011 1.000 11.885 80 GLU A N 1
ATOM 601 C CA . GLU A 1 80 ? -0.701 41.204 19.286 1.000 11.547 80 GLU A CA 1
ATOM 602 C C . GLU A 1 80 ? -0.335 40.002 20.170 1.000 11.230 80 GLU A C 1
ATOM 603 O O . GLU A 1 80 ? -0.320 40.166 21.403 1.000 11.315 80 GLU A O 1
ATOM 609 N N . MET A 1 81 ? -0.106 38.820 19.598 1.000 10.887 81 MET A N 1
ATOM 610 C CA . MET A 1 81 ? 0.274 37.628 20.382 1.000 12.083 81 MET A CA 1
ATOM 611 C C . MET A 1 81 ? 1.640 37.892 21.033 1.000 12.310 81 MET A C 1
ATOM 612 O O . MET A 1 81 ? 1.842 37.530 22.183 1.000 11.835 81 MET A O 1
ATOM 617 N N . VAL A 1 82 ? 2.555 38.481 20.283 1.000 12.712 82 VAL A N 1
ATOM 618 C CA . VAL A 1 82 ? 3.927 38.711 20.781 1.000 14.244 82 VAL A CA 1
ATOM 619 C C . VAL A 1 82 ? 3.857 39.766 21.871 1.000 14.097 82 VAL A C 1
ATOM 620 O O . VAL A 1 82 ? 4.447 39.560 22.932 1.000 13.824 82 VAL A O 1
ATOM 624 N N . HIS A 1 83 ? 3.140 40.858 21.619 1.000 14.562 83 HIS A N 1
ATOM 625 C CA . HIS A 1 83 ? 2.903 41.897 22.643 1.000 13.895 83 HIS A CA 1
ATOM 626 C C . HIS A 1 83 ? 2.293 41.223 23.886 1.000 14.510 83 HIS A C 1
ATOM 627 O O . HIS A 1 83 ? 2.798 41.459 25.037 1.000 12.994 83 HIS A O 1
ATOM 634 N N . THR A 1 84 ? 1.230 40.429 23.694 1.000 12.536 84 THR A N 1
ATOM 635 C CA . THR A 1 84 ? 0.546 39.753 24.829 1.000 13.302 84 THR A CA 1
ATOM 636 C C . THR A 1 84 ? 1.550 38.883 25.606 1.000 13.704 84 THR A C 1
ATOM 637 O O . THR A 1 84 ? 1.551 38.949 26.857 1.000 13.990 84 THR A O 1
ATOM 641 N N . MET A 1 85 ? 2.380 38.087 24.928 1.000 13.521 85 MET A N 1
ATOM 642 C CA . MET A 1 85 ? 3.305 37.191 25.650 1.000 14.784 85 MET A CA 1
ATOM 643 C C . MET A 1 85 ? 4.359 38.014 26.424 1.000 13.904 85 MET A C 1
ATOM 644 O O . MET A 1 85 ? 4.742 37.605 27.529 1.000 12.872 85 MET A O 1
ATOM 649 N N . SER A 1 86 ? 4.772 39.166 25.900 1.000 13.583 86 SER A N 1
ATOM 650 C CA . SER A 1 86 ? 5.714 40.075 26.592 1.000 14.196 86 SER A CA 1
ATOM 651 C C . SER A 1 86 ? 5.077 40.574 27.903 1.000 14.749 86 SER A C 1
ATOM 652 O O . SER A 1 86 ? 5.799 40.667 28.939 1.000 15.295 86 SER A O 1
ATOM 655 N N . LEU A 1 87 ? 3.781 40.885 27.889 1.000 13.608 87 LEU A N 1
ATOM 656 C CA . LEU A 1 87 ? 3.072 41.330 29.115 1.000 14.818 87 LEU A CA 1
ATOM 657 C C . LEU A 1 87 ? 2.949 40.172 30.107 1.000 14.511 87 LEU A C 1
ATOM 658 O O . LEU A 1 87 ? 3.138 40.416 31.303 1.000 15.428 87 LEU A O 1
ATOM 663 N N . ILE A 1 88 ? 2.585 38.976 29.642 1.000 14.360 88 ILE A N 1
ATOM 664 C CA . ILE A 1 88 ? 2.438 37.790 30.538 1.000 13.206 88 ILE A CA 1
ATOM 665 C C . ILE A 1 88 ? 3.760 37.564 31.281 1.000 14.297 88 ILE A C 1
ATOM 666 O O . ILE A 1 88 ? 3.710 37.363 32.530 1.000 12.940 88 ILE A O 1
ATOM 671 N N . HIS A 1 89 ? 4.889 37.583 30.546 1.000 14.224 89 HIS A N 1
ATOM 672 C CA . HIS A 1 89 ? 6.227 37.275 31.115 1.000 15.333 89 HIS A CA 1
ATOM 673 C C . HIS A 1 89 ? 6.631 38.426 32.034 1.000 16.414 89 HIS A C 1
ATOM 674 O O . HIS A 1 89 ? 7.150 38.141 33.099 1.000 15.666 89 HIS A O 1
ATOM 681 N N . ASP A 1 90 ? 6.317 39.663 31.639 1.000 17.568 90 ASP A N 1
ATOM 682 C CA . ASP A 1 90 ? 6.688 40.884 32.396 1.000 18.277 90 ASP A CA 1
ATOM 683 C C . ASP A 1 90 ? 5.938 40.903 33.737 1.000 18.451 90 ASP A C 1
ATOM 684 O O . ASP A 1 90 ? 6.526 41.357 34.746 1.000 15.354 90 ASP A O 1
ATOM 689 N N . ASP A 1 91 ? 4.708 40.389 33.766 1.000 16.637 91 ASP A N 1
ATOM 690 C CA . ASP A 1 91 ? 3.851 40.398 34.982 1.000 17.249 91 ASP A CA 1
ATOM 691 C C . ASP A 1 91 ? 4.306 39.357 36.012 1.000 16.201 91 ASP A C 1
ATOM 692 O O . ASP A 1 91 ? 3.909 39.495 37.174 1.000 13.407 91 ASP A O 1
ATOM 697 N N . LEU A 1 92 ? 5.055 38.340 35.587 1.000 15.552 92 LEU A N 1
ATOM 698 C CA . LEU A 1 92 ? 5.398 37.171 36.440 1.000 17.645 92 LEU A CA 1
ATOM 699 C C . LEU A 1 92 ? 6.048 37.601 37.751 1.000 17.848 92 LEU A C 1
ATOM 700 O O . LEU A 1 92 ? 6.759 38.607 37.792 1.000 16.954 92 LEU A O 1
ATOM 705 N N . PRO A 1 93 ? 5.861 36.824 38.843 1.000 19.444 93 PRO A N 1
ATOM 706 C CA . PRO A 1 93 ? 6.570 37.048 40.105 1.000 22.099 93 PRO A CA 1
ATOM 707 C C . PRO A 1 93 ? 8.098 37.214 40.009 1.000 24.093 93 PRO A C 1
ATOM 708 O O . PRO A 1 93 ? 8.642 37.994 40.747 1.000 25.159 93 PRO A O 1
ATOM 712 N N . SER A 1 94 ? 8.748 36.530 39.068 1.000 25.377 94 SER A N 1
ATOM 713 C CA . SER A 1 94 ? 10.215 36.612 38.832 1.000 28.269 94 SER A CA 1
ATOM 714 C C . SER A 1 94 ? 10.574 37.921 38.131 1.000 26.829 94 SER A C 1
ATOM 715 O O . SER A 1 94 ? 11.755 38.273 38.129 1.000 26.597 94 SER A O 1
ATOM 718 N N . MET A 1 95 ? 9.582 38.613 37.566 1.000 24.443 95 MET A N 1
ATOM 719 C CA . MET A 1 95 ? 9.741 39.913 36.870 1.000 23.949 95 MET A CA 1
ATOM 720 C C . MET A 1 95 ? 8.974 40.987 37.650 1.000 21.466 95 MET A C 1
ATOM 721 O O . MET A 1 95 ? 9.360 41.219 38.757 1.000 18.948 95 MET A O 1
ATOM 726 N N . ASP A 1 96 ? 7.907 41.605 37.127 1.000 20.851 96 ASP A N 1
ATOM 727 C CA . ASP A 1 96 ? 7.290 42.771 37.826 1.000 24.128 96 ASP A CA 1
ATOM 728 C C . ASP A 1 96 ? 6.352 42.323 38.943 1.000 22.826 96 ASP A C 1
ATOM 729 O O . ASP A 1 96 ? 6.033 43.167 39.762 1.000 25.154 96 ASP A O 1
ATOM 734 N N . ASN A 1 97 ? 5.920 41.059 38.963 1.000 21.712 97 ASN A N 1
ATOM 735 C CA . ASN A 1 97 ? 5.070 40.492 40.044 1.000 23.708 97 ASN A CA 1
ATOM 736 C C . ASN A 1 97 ? 3.802 41.343 40.209 1.000 22.977 97 ASN A C 1
ATOM 737 O O . ASN A 1 97 ? 3.563 41.867 41.301 1.000 23.734 97 ASN A O 1
ATOM 742 N N . ASP A 1 98 ? 3.017 41.480 39.145 1.000 23.772 98 ASP A N 1
ATOM 743 C CA . ASP A 1 98 ? 1.782 42.302 39.113 1.000 22.345 98 ASP A CA 1
ATOM 744 C C . ASP A 1 98 ? 0.566 41.388 39.294 1.000 22.140 98 ASP A C 1
ATOM 745 O O . ASP A 1 98 ? 0.553 40.273 38.742 1.000 20.399 98 ASP A O 1
ATOM 750 N N . ASP A 1 99 ? -0.445 41.871 40.017 1.000 22.227 99 ASP A N 1
ATOM 751 C CA . ASP A 1 99 ? -1.670 41.094 40.318 1.000 22.674 99 ASP A CA 1
ATOM 752 C C . ASP A 1 99 ? -2.720 41.324 39.236 1.000 21.576 99 ASP A C 1
ATOM 753 O O . ASP A 1 99 ? -3.618 40.460 39.134 1.000 20.619 99 ASP A O 1
ATOM 758 N N . PHE A 1 100 ? -2.617 42.427 38.482 1.000 20.775 100 PHE A N 1
ATOM 759 C CA . PHE A 1 100 ? -3.655 42.880 37.523 1.000 22.279 100 PHE A CA 1
ATOM 760 C C . PHE A 1 100 ? -3.003 43.301 36.209 1.000 21.537 100 PHE A C 1
ATOM 761 O O . PHE A 1 100 ? -1.919 43.899 36.218 1.000 19.286 100 PHE A O 1
ATOM 769 N N . ARG A 1 101 ? -3.688 42.954 35.115 1.000 22.244 101 ARG A N 1
ATOM 770 C CA . ARG A 1 101 ? -3.329 43.274 33.710 1.000 23.092 101 ARG A CA 1
ATOM 771 C C . ARG A 1 101 ? -4.608 43.250 32.859 1.000 23.808 101 ARG A C 1
ATOM 772 O O . ARG A 1 101 ? -5.350 42.233 32.912 1.000 25.314 101 ARG A O 1
ATOM 780 N N . ARG A 1 102 ? -4.823 44.299 32.070 1.000 27.725 102 ARG A N 1
ATOM 781 C CA . ARG A 1 102 ? -5.964 44.432 31.108 1.000 28.310 102 ARG A CA 1
ATOM 782 C C . ARG A 1 102 ? -7.278 44.254 31.873 1.000 28.043 102 ARG A C 1
ATOM 783 O O . ARG A 1 102 ? -8.180 43.588 31.345 1.000 28.594 102 ARG A O 1
ATOM 791 N N . GLY A 1 103 ? -7.330 44.791 33.101 1.000 29.888 103 GLY A N 1
ATOM 792 C CA . GLY A 1 103 ? -8.532 44.875 33.954 1.000 27.660 103 GLY A CA 1
ATOM 793 C C . GLY A 1 103 ? -8.932 43.547 34.561 1.000 29.443 103 GLY A C 1
ATOM 794 O O . GLY A 1 103 ? -10.069 43.440 35.022 1.000 32.607 103 GLY A O 1
ATOM 795 N N . ARG A 1 104 ? -8.046 42.550 34.564 1.000 29.434 104 ARG A N 1
ATOM 796 C CA . ARG A 1 104 ? -8.324 41.257 35.224 1.000 26.494 104 ARG A CA 1
ATOM 797 C C . ARG A 1 104 ? -7.075 40.795 35.956 1.000 22.665 104 ARG A C 1
ATOM 798 O O . ARG A 1 104 ? -5.991 41.344 35.792 1.000 20.738 104 ARG A O 1
ATOM 806 N N . PRO A 1 105 ? -7.240 39.831 36.875 1.000 21.772 105 PRO A N 1
ATOM 807 C CA . PRO A 1 105 ? -6.092 39.151 37.466 1.000 22.318 105 PRO A CA 1
ATOM 808 C C . PRO A 1 105 ? -5.090 38.730 36.372 1.000 22.549 105 PRO A C 1
ATOM 809 O O . PRO A 1 105 ? -5.495 38.272 35.298 1.000 22.710 105 PRO A O 1
ATOM 813 N N . THR A 1 106 ? -3.803 38.913 36.656 1.000 19.915 106 THR A N 1
ATOM 814 C CA . THR A 1 106 ? -2.705 38.493 35.753 1.000 18.128 106 THR A CA 1
ATOM 815 C C . THR A 1 106 ? -2.814 36.978 35.520 1.000 16.743 106 THR A C 1
ATOM 816 O O . THR A 1 106 ? -3.398 36.259 36.360 1.000 17.023 106 THR A O 1
ATOM 820 N N . ASN A 1 107 ? -2.306 36.520 34.385 1.000 15.876 107 ASN A N 1
ATOM 821 C CA . ASN A 1 107 ? -2.392 35.111 33.945 1.000 15.908 107 ASN A CA 1
ATOM 822 C C . ASN A 1 107 ? -1.931 34.190 35.080 1.000 15.415 107 ASN A C 1
ATOM 823 O O . ASN A 1 107 ? -2.651 33.221 35.411 1.000 13.307 107 ASN A O 1
ATOM 828 N N . HIS A 1 108 ? -0.777 34.477 35.682 1.000 16.767 108 HIS A N 1
ATOM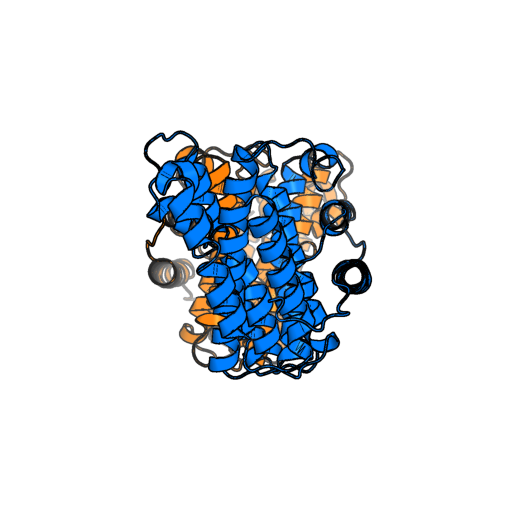 829 C CA . HIS A 1 108 ? -0.165 33.555 36.682 1.000 17.598 108 HIS A CA 1
ATOM 830 C C . HIS A 1 108 ? -1.020 33.495 37.948 1.000 18.624 108 HIS A C 1
ATOM 831 O O . HIS A 1 108 ? -1.014 32.446 38.594 1.000 21.869 108 HIS A O 1
ATOM 838 N N . LYS A 1 109 ? -1.757 34.546 38.280 1.000 20.222 109 LYS A N 1
ATOM 839 C CA . LYS A 1 109 ? -2.686 34.522 39.445 1.000 22.568 109 LYS A CA 1
ATOM 840 C C . LYS A 1 109 ? -3.840 33.550 39.206 1.000 22.073 109 LYS A C 1
ATOM 841 O O . LYS A 1 109 ? -4.348 33.013 40.179 1.000 26.967 109 LYS A O 1
ATOM 847 N N . VAL A 1 110 ? -4.270 33.369 37.965 1.000 20.699 110 VAL A N 1
ATOM 848 C CA . VAL A 1 110 ? -5.399 32.474 37.611 1.000 20.001 110 VAL A CA 1
ATOM 849 C C . VAL A 1 110 ? -4.862 31.058 37.381 1.000 20.930 110 VAL A C 1
ATOM 850 O O . VAL A 1 110 ? -5.519 30.113 37.824 1.000 21.261 110 VAL A O 1
ATOM 854 N N . TYR A 1 111 ? -3.752 30.900 36.656 1.000 19.370 111 TYR A N 1
ATOM 855 C CA . TYR A 1 111 ? -3.358 29.581 36.095 1.000 18.615 111 TYR A CA 1
ATOM 856 C C . TYR A 1 111 ? -2.082 29.056 36.751 1.000 17.314 111 TYR A C 1
ATOM 857 O O . TYR A 1 111 ? -1.711 27.915 36.434 1.000 18.450 111 TYR A O 1
ATOM 866 N N . GLY A 1 112 ? -1.403 29.867 37.565 1.000 17.183 112 GLY A N 1
ATOM 867 C CA . GLY A 1 112 ? -0.061 29.543 38.089 1.000 17.151 112 GLY A CA 1
ATOM 868 C C . GLY A 1 112 ? 1.060 30.052 37.187 1.000 16.667 112 GLY A C 1
ATOM 869 O O . GLY A 1 112 ? 0.840 30.231 35.936 1.000 15.192 112 GLY A O 1
ATOM 870 N N . GLU A 1 113 ? 2.229 30.275 37.778 1.000 16.162 113 GLU A N 1
ATOM 871 C CA . GLU A 1 113 ? 3.432 30.806 37.085 1.000 18.280 113 GLU A CA 1
ATOM 872 C C . GLU A 1 113 ? 3.861 29.855 35.954 1.000 16.522 113 GLU A C 1
ATOM 873 O O . GLU A 1 113 ? 4.167 30.376 34.851 1.000 14.544 113 GLU A O 1
ATOM 879 N N . ASP A 1 114 ? 3.830 28.534 36.182 1.000 15.247 114 ASP A N 1
ATOM 880 C CA . ASP A 1 114 ? 4.252 27.534 35.173 1.000 16.419 114 ASP A CA 1
ATOM 881 C C . ASP A 1 114 ? 3.381 27.669 33.912 1.000 17.119 114 ASP A C 1
ATOM 882 O O . ASP A 1 114 ? 3.933 27.815 32.809 1.000 16.077 114 ASP A O 1
ATOM 887 N N . ILE A 1 115 ? 2.063 27.652 34.070 1.000 15.941 115 ILE A N 1
ATOM 888 C CA . ILE A 1 115 ? 1.128 27.759 32.916 1.000 16.197 115 ILE A CA 1
ATOM 889 C C . ILE A 1 115 ? 1.291 29.135 32.270 1.000 14.402 115 ILE A C 1
ATOM 890 O O . ILE A 1 115 ? 1.231 29.218 31.039 1.000 14.983 115 ILE A O 1
ATOM 895 N N . ALA A 1 116 ? 1.453 30.192 33.055 1.000 14.122 116 ALA A N 1
ATOM 896 C CA . ALA A 1 116 ? 1.599 31.548 32.490 1.000 13.159 116 ALA A CA 1
ATOM 897 C C . ALA A 1 116 ? 2.853 31.573 31.602 1.000 13.414 116 ALA A C 1
ATOM 898 O O . ALA A 1 116 ? 2.801 32.118 30.485 1.000 12.608 116 ALA A O 1
ATOM 900 N N . ILE A 1 117 ? 3.963 31.014 32.083 1.000 12.945 117 ILE A N 1
ATOM 901 C CA . ILE A 1 117 ? 5.236 31.002 31.305 1.000 13.840 117 ILE A CA 1
ATOM 902 C C . ILE A 1 117 ? 4.978 30.278 29.987 1.000 12.499 117 ILE A C 1
ATOM 903 O O . ILE A 1 117 ? 5.373 30.807 28.951 1.000 12.362 117 ILE A O 1
ATOM 908 N N . LEU A 1 118 ? 4.334 29.117 30.070 1.000 12.012 118 LEU A N 1
ATOM 909 C CA . LEU A 1 118 ? 4.097 28.231 28.921 1.000 12.547 118 LEU A CA 1
ATOM 910 C C . LEU A 1 118 ? 3.091 28.886 27.962 1.000 12.777 118 LEU A C 1
ATOM 911 O O . LEU A 1 118 ? 3.278 28.766 26.747 1.000 13.562 118 LEU A O 1
ATOM 916 N N . ALA A 1 119 ? 2.063 29.562 28.466 1.000 13.087 119 ALA A N 1
ATOM 917 C CA . ALA A 1 119 ? 1.089 30.315 27.641 1.000 13.149 119 ALA A CA 1
ATOM 918 C C . ALA A 1 119 ? 1.841 31.378 26.834 1.000 13.570 119 ALA A C 1
ATOM 919 O O . ALA A 1 119 ? 1.560 31.515 25.630 1.000 13.338 119 ALA A O 1
ATOM 921 N N . GLY A 1 120 ? 2.748 32.112 27.490 1.000 12.508 120 GLY A N 1
ATOM 922 C CA . GLY A 1 120 ? 3.620 33.105 26.835 1.000 12.366 120 GLY A CA 1
ATOM 923 C C . GLY A 1 120 ? 4.470 32.478 25.749 1.000 11.677 120 GLY A C 1
ATOM 924 O O . GLY A 1 120 ? 4.514 33.037 24.655 1.000 10.859 120 GLY A O 1
ATOM 925 N N . ASP A 1 121 ? 5.100 31.337 26.037 1.000 12.066 121 ASP A N 1
ATOM 926 C CA . ASP A 1 121 ? 5.978 30.620 25.081 1.000 12.730 121 ASP A CA 1
ATOM 927 C C . ASP A 1 121 ? 5.133 30.223 23.868 1.000 13.103 121 ASP A C 1
ATOM 928 O O . ASP A 1 121 ? 5.585 30.392 22.711 1.000 14.755 121 ASP A O 1
ATOM 933 N N . ALA A 1 122 ? 3.940 29.682 24.112 1.000 13.755 122 ALA A N 1
ATOM 934 C CA . ALA A 1 122 ? 3.039 29.183 23.044 1.000 14.034 122 ALA A CA 1
ATOM 935 C C . ALA A 1 122 ? 2.525 30.348 22.190 1.000 13.136 122 ALA A C 1
ATOM 936 O O . ALA A 1 122 ? 2.430 30.171 20.983 1.000 13.840 122 ALA A O 1
ATOM 938 N N . LEU A 1 123 ? 2.226 31.500 22.786 1.000 14.105 123 LEU A N 1
ATOM 939 C CA . LEU A 1 123 ? 1.770 32.705 22.039 1.000 13.381 123 LEU A CA 1
ATOM 940 C C . LEU A 1 123 ? 2.903 33.248 21.181 1.000 13.204 123 LEU A C 1
ATOM 941 O O . LEU A 1 123 ? 2.624 33.583 20.015 1.000 12.637 123 LEU A O 1
ATOM 946 N N . LEU A 1 124 ? 4.132 33.287 21.715 1.000 12.991 124 LEU A N 1
ATOM 947 C CA . LEU A 1 124 ? 5.324 33.692 20.923 1.000 13.396 124 LEU A CA 1
ATOM 948 C C . LEU A 1 124 ? 5.458 32.792 19.687 1.000 13.190 124 LEU A C 1
ATOM 949 O O . LEU A 1 124 ? 5.634 33.333 18.567 1.000 12.260 124 LEU A O 1
ATOM 954 N N . THR A 1 125 ? 5.390 31.465 19.888 1.000 12.967 125 THR A N 1
ATOM 955 C CA . THR A 1 125 ? 5.534 30.457 18.828 1.000 13.343 125 THR A CA 1
ATOM 956 C C . THR A 1 125 ? 4.374 30.620 17.835 1.000 13.594 125 THR A C 1
ATOM 957 O O . THR A 1 125 ? 4.615 30.646 16.609 1.000 12.316 125 THR A O 1
ATOM 961 N N . TYR A 1 126 ? 3.152 30.749 18.342 1.000 14.412 126 TYR A N 1
ATOM 962 C CA . TYR A 1 126 ? 1.953 30.791 17.473 1.000 14.882 126 TYR A CA 1
ATOM 963 C C . TYR A 1 126 ? 2.014 32.036 16.589 1.000 14.516 126 TYR A C 1
ATOM 964 O O . TYR A 1 126 ? 1.556 31.938 15.435 1.000 15.102 126 TYR A O 1
ATOM 973 N N . ALA A 1 127 ? 2.593 33.148 17.066 1.000 13.449 127 ALA A N 1
ATOM 974 C CA . ALA A 1 127 ? 2.767 34.361 16.227 1.000 14.024 127 ALA A CA 1
ATOM 975 C C . ALA A 1 127 ? 3.464 33.985 14.914 1.000 14.345 127 ALA A C 1
ATOM 976 O O . ALA A 1 127 ? 2.991 34.393 13.831 1.000 13.520 127 ALA A O 1
ATOM 978 N N . PHE A 1 128 ? 4.569 33.239 14.983 1.000 14.476 128 PHE A N 1
ATOM 979 C CA . PHE A 1 128 ? 5.335 32.833 13.783 1.000 13.994 128 PHE A CA 1
ATOM 980 C C . PHE A 1 128 ? 4.505 31.851 12.955 1.000 14.802 128 PHE A C 1
ATOM 981 O O . PHE A 1 128 ? 4.534 31.949 11.699 1.000 14.003 128 PHE A O 1
ATOM 989 N N . GLU A 1 129 ? 3.769 30.937 13.610 1.000 15.455 129 GLU A N 1
ATOM 990 C CA . GLU A 1 129 ? 2.927 29.973 12.854 1.000 16.191 129 GLU A CA 1
ATOM 991 C C . GLU A 1 129 ? 1.836 30.694 12.062 1.000 15.113 129 GLU A C 1
ATOM 992 O O . GLU A 1 129 ? 1.587 30.315 10.888 1.000 14.628 129 GLU A O 1
ATOM 998 N N . ALA A 1 130 ? 1.161 31.644 12.707 1.000 15.072 130 ALA A N 1
ATOM 999 C CA . ALA A 1 130 ? 0.007 32.377 12.136 1.000 15.832 130 ALA A CA 1
ATOM 1000 C C . ALA A 1 130 ? 0.471 33.108 10.872 1.000 15.200 130 ALA A C 1
ATOM 1001 O O . ALA A 1 130 ? -0.233 33.063 9.851 1.000 16.837 130 ALA A O 1
ATOM 1003 N N . ILE A 1 131 ? 1.647 33.718 10.933 1.000 15.298 131 ILE A N 1
ATOM 1004 C CA . ILE A 1 131 ? 2.214 34.494 9.799 1.000 16.367 131 ILE A CA 1
ATOM 1005 C C . ILE A 1 131 ? 2.505 33.512 8.673 1.000 17.126 131 ILE A C 1
ATOM 1006 O O . ILE A 1 131 ? 2.071 33.761 7.549 1.000 16.132 131 ILE A O 1
ATOM 1011 N N . ALA A 1 132 ? 3.208 32.430 8.991 1.000 17.636 132 ALA A N 1
ATOM 1012 C CA . ALA A 1 132 ? 3.743 31.476 7.996 1.000 18.312 132 ALA A CA 1
ATOM 1013 C C . ALA A 1 132 ? 2.583 30.709 7.358 1.000 18.790 132 ALA A C 1
ATOM 1014 O O . ALA A 1 132 ? 2.577 30.579 6.121 1.000 19.533 132 ALA A O 1
ATOM 1016 N N . ARG A 1 133 ? 1.636 30.256 8.174 1.000 19.945 133 ARG A N 1
ATOM 1017 C CA . ARG A 1 133 ? 0.554 29.316 7.766 1.000 22.582 133 ARG A CA 1
ATOM 1018 C C . ARG A 1 133 ? -0.646 30.083 7.186 1.000 22.013 133 ARG A C 1
ATOM 1019 O O . ARG A 1 133 ? -1.269 29.570 6.226 1.000 20.634 133 ARG A O 1
ATOM 1027 N N . HIS A 1 134 ? -1.008 31.255 7.723 1.000 22.994 134 HIS A N 1
ATOM 1028 C CA . HIS A 1 134 ? -2.338 31.867 7.435 1.000 21.173 134 HIS A CA 1
ATOM 1029 C C . HIS A 1 134 ? -2.214 33.085 6.521 1.000 20.549 134 HIS A C 1
ATOM 1030 O O . HIS A 1 134 ? -3.250 33.512 5.989 1.000 22.121 134 HIS A O 1
ATOM 1037 N N . THR A 1 135 ? -1.021 33.619 6.287 1.000 20.930 135 THR A N 1
ATOM 1038 C CA . THR A 1 135 ? -0.890 34.860 5.484 1.000 20.829 135 THR A CA 1
ATOM 1039 C C . THR A 1 135 ? -1.309 34.533 4.061 1.000 20.912 135 THR A C 1
ATOM 1040 O O . THR A 1 135 ? -0.660 33.682 3.441 1.000 19.706 135 THR A O 1
ATOM 1044 N N . PRO A 1 136 ? -2.395 35.172 3.542 1.000 21.546 136 PRO A N 1
ATOM 1045 C CA . PRO A 1 136 ? -2.894 34.898 2.192 1.000 22.509 136 PRO A CA 1
ATOM 1046 C C . PRO A 1 136 ? -2.146 35.654 1.083 1.000 23.658 136 PRO A C 1
ATOM 1047 O O . PRO A 1 136 ? -1.733 36.768 1.317 1.000 22.536 136 PRO A O 1
ATOM 1051 N N . GLU A 1 137 ? -1.980 35.034 -0.087 1.000 27.454 137 GLU A N 1
ATOM 1052 C CA . GLU A 1 137 ? -1.528 35.700 -1.341 1.000 29.834 137 GLU A CA 1
ATOM 1053 C C . GLU A 1 137 ? -0.065 36.163 -1.339 1.000 29.363 137 GLU A C 1
ATOM 1054 O O . GLU A 1 137 ? 0.529 36.138 -2.421 1.000 36.470 137 GLU A O 1
ATOM 1060 N N . VAL A 1 138 ? 0.493 36.625 -0.225 1.000 24.538 138 VAL A N 1
ATOM 1061 C CA . VAL A 1 138 ? 1.863 37.198 -0.213 1.000 21.742 138 VAL A CA 1
ATOM 1062 C C . VAL A 1 138 ? 2.863 36.099 -0.548 1.000 19.784 138 VAL A C 1
ATOM 1063 O O . VAL A 1 138 ? 2.796 35.020 0.018 1.000 21.363 138 VAL A O 1
ATOM 1067 N N . PRO A 1 139 ? 3.821 36.339 -1.469 1.000 19.213 139 PRO A N 1
ATOM 1068 C CA . PRO A 1 139 ? 4.852 35.356 -1.800 1.000 19.294 139 PRO A CA 1
ATOM 1069 C C . PRO A 1 139 ? 5.694 34.999 -0.560 1.000 19.522 139 PRO A C 1
ATOM 1070 O O . PRO A 1 139 ? 5.899 35.876 0.296 1.000 19.843 139 PRO A O 1
ATOM 1074 N N . ALA A 1 140 ? 6.154 33.748 -0.497 1.000 18.081 140 ALA A N 1
ATOM 1075 C CA . ALA A 1 140 ? 6.876 33.163 0.655 1.000 19.816 140 ALA A CA 1
ATOM 1076 C C . ALA A 1 140 ? 8.049 34.050 1.048 1.000 19.142 140 ALA A C 1
ATOM 1077 O O . ALA A 1 140 ? 8.267 34.207 2.260 1.000 22.744 140 ALA A O 1
ATOM 1079 N N . ASP A 1 141 ? 8.782 34.594 0.073 1.000 20.464 141 ASP A N 1
ATOM 1080 C CA . ASP A 1 141 ? 10.011 35.391 0.330 1.000 21.979 141 ASP A CA 1
ATOM 1081 C C . ASP A 1 141 ? 9.649 36.604 1.212 1.000 20.594 141 ASP A C 1
ATOM 1082 O O . ASP A 1 141 ? 10.415 36.920 2.132 1.000 19.735 141 ASP A O 1
ATOM 1087 N N . ARG A 1 142 ? 8.534 37.275 0.949 1.000 17.407 142 ARG A N 1
ATOM 1088 C CA . ARG A 1 142 ? 8.155 38.479 1.729 1.000 17.005 142 ARG A CA 1
ATOM 1089 C C . ARG A 1 142 ? 7.641 38.039 3.102 1.000 17.002 142 ARG A C 1
ATOM 1090 O O . ARG A 1 142 ? 7.935 38.744 4.093 1.000 16.675 142 ARG A O 1
ATOM 1098 N N . VAL A 1 143 ? 6.922 36.916 3.175 1.000 15.419 143 VAL A N 1
ATOM 1099 C CA . VAL A 1 143 ? 6.384 36.429 4.472 1.000 15.831 143 VAL A CA 1
ATOM 1100 C C . VAL A 1 143 ? 7.606 36.095 5.351 1.000 16.539 143 VAL A C 1
ATOM 1101 O O . VAL A 1 143 ? 7.590 36.446 6.534 1.000 15.945 143 VAL A O 1
ATOM 1105 N N . LEU A 1 144 ? 8.647 35.484 4.791 1.000 17.344 144 LEU A N 1
ATOM 1106 C CA . LEU A 1 144 ? 9.903 35.163 5.534 1.000 18.944 144 LEU A CA 1
ATOM 1107 C C . LEU A 1 144 ? 10.559 36.462 6.005 1.000 19.490 144 LEU A C 1
ATOM 1108 O O . LEU A 1 144 ? 11.052 36.483 7.131 1.000 18.250 144 LEU A O 1
ATOM 1113 N N . LYS A 1 145 ? 10.577 37.508 5.175 1.000 20.943 145 LYS A N 1
ATOM 1114 C CA . LYS A 1 145 ? 11.101 38.834 5.609 1.000 21.588 145 LYS A CA 1
ATOM 1115 C C . LYS A 1 145 ? 10.317 39.325 6.830 1.000 18.662 145 LYS A C 1
ATOM 1116 O O . LYS A 1 145 ? 10.964 39.843 7.773 1.000 19.340 145 LYS A O 1
ATOM 1122 N N . VAL A 1 146 ? 9.002 39.123 6.856 1.000 16.424 146 VAL A N 1
ATOM 1123 C CA . VAL A 1 146 ? 8.181 39.519 8.035 1.000 16.207 146 VAL A CA 1
ATOM 1124 C C . VAL A 1 146 ? 8.616 38.687 9.253 1.000 15.941 146 VAL A C 1
ATOM 1125 O O . VAL A 1 146 ? 8.789 39.269 10.320 1.000 15.092 146 VAL A O 1
ATOM 1129 N N . ILE A 1 147 ? 8.752 37.368 9.095 1.000 15.478 147 ILE A N 1
A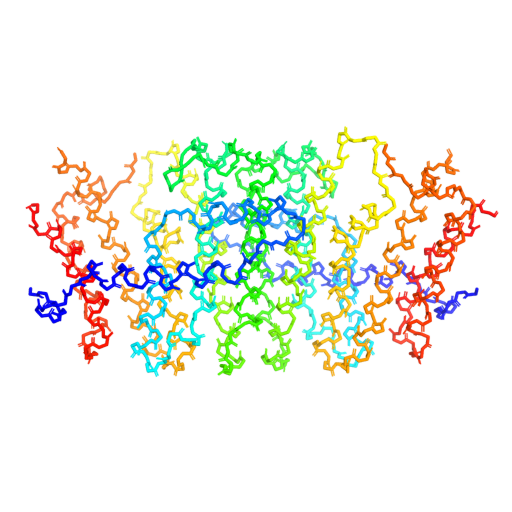TOM 1130 C CA . ILE A 1 147 ? 9.206 36.452 10.175 1.000 15.260 147 ILE A CA 1
ATOM 1131 C C . ILE A 1 147 ? 10.544 36.980 10.708 1.000 14.338 147 ILE A C 1
ATOM 1132 O O . ILE A 1 147 ? 10.704 37.106 11.937 1.000 12.868 147 ILE A O 1
ATOM 1137 N N . ALA A 1 148 ? 11.508 37.251 9.830 1.000 14.964 148 ALA A N 1
ATOM 1138 C CA . ALA A 1 148 ? 12.870 37.659 10.261 1.000 15.805 148 ALA A CA 1
ATOM 1139 C C . ALA A 1 148 ? 12.773 39.008 10.988 1.000 14.742 148 ALA A C 1
ATOM 1140 O O . ALA A 1 148 ? 13.435 39.180 12.056 1.000 14.882 148 ALA A O 1
ATOM 1142 N N . ALA A 1 149 ? 11.988 39.940 10.459 1.000 14.548 149 ALA A N 1
ATOM 1143 C CA . ALA A 1 149 ? 11.896 41.301 11.043 1.000 15.328 149 ALA A CA 1
ATOM 1144 C C . ALA A 1 149 ? 11.211 41.203 12.416 1.000 15.124 149 ALA A C 1
ATOM 1145 O O . ALA A 1 149 ? 11.678 41.869 13.375 1.000 14.557 149 ALA A O 1
ATOM 1147 N N . LEU A 1 150 ? 10.169 40.384 12.542 1.000 14.456 150 LEU A N 1
ATOM 1148 C CA . LEU A 1 150 ? 9.438 40.261 13.822 1.000 14.200 150 LEU A CA 1
ATOM 1149 C C . LEU A 1 150 ? 10.370 39.628 14.848 1.000 14.562 150 LEU A C 1
ATOM 1150 O O . LEU A 1 150 ? 10.437 40.127 15.984 1.000 12.930 150 LEU A O 1
ATOM 1155 N N . ALA A 1 151 ? 11.070 38.567 14.444 1.000 16.172 151 ALA A N 1
ATOM 1156 C CA . ALA A 1 151 ? 11.987 37.823 15.325 1.000 15.862 151 ALA A CA 1
ATOM 1157 C C . ALA A 1 151 ? 13.062 38.811 15.811 1.000 16.330 151 ALA A C 1
ATOM 1158 O O . ALA A 1 151 ? 13.269 38.896 17.070 1.000 16.801 151 ALA A O 1
ATOM 1160 N N . ARG A 1 152 ? 13.698 39.563 14.911 1.000 16.331 152 ARG A N 1
ATOM 1161 C CA . ARG A 1 152 ? 14.741 40.546 15.323 1.000 18.356 152 ARG A CA 1
ATOM 1162 C C . ARG A 1 152 ? 14.131 41.578 16.299 1.000 17.148 152 ARG A C 1
ATOM 1163 O O . ARG A 1 152 ? 14.787 41.883 17.333 1.000 14.221 152 ARG A O 1
ATOM 1171 N N . ALA A 1 153 ? 12.907 42.057 16.038 1.000 15.663 153 ALA A N 1
ATOM 1172 C CA . ALA A 1 153 ? 12.216 43.087 16.857 1.000 15.821 153 ALA A CA 1
ATOM 1173 C C . ALA A 1 153 ? 11.916 42.593 18.286 1.000 16.363 153 ALA A C 1
ATOM 1174 O O . ALA A 1 153 ? 11.908 43.414 19.209 1.000 15.824 153 ALA A O 1
ATOM 1176 N N . VAL A 1 154 ? 11.637 41.302 18.470 1.000 17.264 154 VAL A N 1
ATOM 1177 C CA . VAL A 1 154 ? 11.133 40.710 19.755 1.000 18.440 154 VAL A CA 1
ATOM 1178 C C . VAL A 1 154 ? 12.281 40.123 20.599 1.000 16.684 154 VAL A C 1
ATOM 1179 O O . VAL A 1 154 ? 12.125 39.984 21.805 1.000 14.623 154 VAL A O 1
ATOM 1183 N N . GLY A 1 155 ? 13.392 39.747 19.973 1.000 15.840 155 GLY A N 1
ATOM 1184 C CA . GLY A 1 155 ? 14.491 39.040 20.662 1.000 15.627 155 GLY A CA 1
ATOM 1185 C C . GLY A 1 155 ? 15.510 39.954 21.329 1.000 14.506 155 GLY A C 1
ATOM 1186 O O . GLY A 1 155 ? 15.185 41.080 21.736 1.000 13.805 155 GLY A O 1
ATOM 1187 N N . ALA A 1 156 ? 16.735 39.464 21.470 1.000 16.151 156 ALA A N 1
ATOM 1188 C CA . ALA A 1 156 ? 17.811 40.118 22.252 1.000 16.879 156 ALA A CA 1
ATOM 1189 C C . ALA A 1 156 ? 18.247 41.431 21.588 1.000 17.333 156 ALA A C 1
ATOM 1190 O O . ALA A 1 156 ? 18.832 42.273 22.271 1.000 18.506 156 ALA A O 1
ATOM 1192 N N . GLU A 1 157 ? 17.996 41.596 20.298 1.000 17.144 157 GLU A N 1
ATOM 1193 C CA . GLU A 1 157 ? 18.294 42.845 19.566 1.000 19.037 157 GLU A CA 1
ATOM 1194 C C . GLU A 1 157 ? 17.119 43.831 19.676 1.000 17.465 157 GLU A C 1
ATOM 1195 O O . GLU A 1 157 ? 17.236 44.901 19.107 1.000 16.350 157 GLU A O 1
ATOM 1201 N N . GLY A 1 158 ? 16.007 43.450 20.306 1.000 15.584 158 GLY A N 1
ATOM 1202 C CA . GLY A 1 158 ? 14.821 44.314 20.416 1.000 15.038 158 GLY A CA 1
ATOM 1203 C C . GLY A 1 158 ? 14.178 44.210 21.781 1.000 15.096 158 GLY A C 1
ATOM 1204 O O . GLY A 1 158 ? 14.838 44.516 22.800 1.000 13.249 158 GLY A O 1
ATOM 1205 N N . LEU A 1 159 ? 12.922 43.782 21.805 1.000 14.260 159 LEU A N 1
ATOM 1206 C CA . LEU A 1 159 ? 12.092 43.787 23.026 1.000 15.396 159 LEU A CA 1
ATOM 1207 C C . LEU A 1 159 ? 12.848 43.150 24.202 1.000 15.082 159 LEU A C 1
ATOM 1208 O O . LEU A 1 159 ? 12.888 43.772 25.263 1.000 13.213 159 LEU A O 1
ATOM 1213 N N . VAL A 1 160 ? 13.387 41.937 24.055 1.000 14.862 160 VAL A N 1
ATOM 1214 C CA . VAL A 1 160 ? 14.060 41.255 25.205 1.000 15.459 160 VAL A CA 1
ATOM 1215 C C . VAL A 1 160 ? 15.333 42.020 25.593 1.000 14.404 160 VAL A C 1
ATOM 1216 O O . VAL A 1 160 ? 15.590 42.148 26.779 1.000 14.476 160 VAL A O 1
ATOM 1220 N N . GLY A 1 161 ? 16.101 42.524 24.635 1.000 15.197 161 GLY A N 1
ATOM 1221 C CA . GLY A 1 161 ? 17.285 43.353 24.930 1.000 15.373 161 GLY A CA 1
ATOM 1222 C C . GLY A 1 161 ? 16.904 44.550 25.797 1.000 15.247 161 GLY A C 1
ATOM 1223 O O . GLY A 1 161 ? 17.582 44.812 26.812 1.000 12.985 161 GLY A O 1
ATOM 1224 N N . GLY A 1 162 ? 15.832 45.238 25.418 1.000 14.704 162 GLY A N 1
ATOM 1225 C CA . GLY A 1 162 ? 15.234 46.343 26.188 1.000 15.605 162 GLY A CA 1
ATOM 1226 C C . GLY A 1 162 ? 14.806 45.939 27.582 1.000 16.018 162 GLY A C 1
ATOM 1227 O O . GLY A 1 162 ? 15.085 46.723 28.513 1.000 15.921 162 GLY A O 1
ATOM 1228 N N . GLN A 1 163 ? 14.135 44.791 27.724 1.000 16.768 163 GLN A N 1
ATOM 1229 C CA . GLN A 1 163 ? 13.643 44.305 29.040 1.000 18.712 163 GLN A CA 1
ATOM 1230 C C . GLN A 1 163 ? 14.848 44.078 29.953 1.000 18.201 163 GLN A C 1
ATOM 1231 O O . GLN A 1 163 ? 14.773 44.390 31.155 1.000 17.655 163 GLN A O 1
ATOM 1237 N N . VAL A 1 164 ? 15.915 43.532 29.380 1.000 17.099 164 VAL A N 1
ATOM 1238 C CA . VAL A 1 164 ? 17.138 43.182 30.150 1.000 16.904 164 VAL A CA 1
ATOM 1239 C C . VAL A 1 164 ? 17.786 44.464 30.679 1.000 16.843 164 VAL A C 1
ATOM 1240 O O . VAL A 1 164 ? 18.067 44.519 31.875 1.000 18.431 164 VAL A O 1
ATOM 1244 N N . VAL A 1 165 ? 18.005 45.460 29.838 1.000 16.833 165 VAL A N 1
ATOM 1245 C CA . VAL A 1 165 ? 18.652 46.726 30.273 1.000 18.463 165 VAL A CA 1
ATOM 1246 C C . VAL A 1 165 ? 17.733 47.429 31.279 1.000 19.930 165 VAL A C 1
ATOM 1247 O O . VAL A 1 165 ? 18.256 47.994 32.262 1.000 21.878 165 VAL A O 1
ATOM 1251 N N . ASP A 1 166 ? 16.423 47.393 31.049 1.000 20.251 166 ASP A N 1
ATOM 1252 C CA . ASP A 1 166 ? 15.415 47.927 31.994 1.000 20.932 166 ASP A CA 1
ATOM 1253 C C . ASP A 1 166 ? 15.602 47.253 33.357 1.000 22.979 166 ASP A C 1
ATOM 1254 O O . ASP A 1 166 ? 15.635 47.982 34.383 1.000 21.862 166 ASP A O 1
ATOM 1259 N N . LEU A 1 167 ? 15.718 45.921 33.392 1.000 22.185 167 LEU A N 1
ATOM 1260 C CA . LEU A 1 167 ? 15.907 45.206 34.679 1.000 25.411 167 LEU A CA 1
ATOM 1261 C C . LEU A 1 167 ? 17.241 45.619 35.310 1.000 24.846 167 LEU A C 1
ATOM 1262 O O . LEU A 1 167 ? 17.233 45.916 36.505 1.000 26.264 167 LEU A O 1
ATOM 1267 N N . GLN A 1 168 ? 18.334 45.663 34.546 1.000 26.965 168 GLN A N 1
ATOM 1268 C CA . GLN A 1 168 ? 19.685 46.075 35.029 1.000 28.518 168 GLN A CA 1
ATOM 1269 C C . GLN A 1 168 ? 19.666 47.516 35.548 1.000 30.344 168 GLN A C 1
ATOM 1270 O O . GLN A 1 168 ? 20.487 47.828 36.403 1.000 31.624 168 GLN A O 1
ATOM 1276 N N . SER A 1 169 ? 18.774 48.371 35.042 1.000 34.874 169 SER A N 1
ATOM 1277 C CA . SER A 1 169 ? 18.678 49.811 35.413 1.000 34.988 169 SER A CA 1
ATOM 1278 C C . SER A 1 169 ? 17.938 49.996 36.744 1.000 38.758 169 SER A C 1
ATOM 1279 O O . SER A 1 169 ? 18.161 51.027 37.381 1.000 38.164 169 SER A O 1
ATOM 1282 N N . GLU A 1 170 ? 17.111 49.025 37.145 1.000 44.333 170 GLU A N 1
ATOM 1283 C CA . GLU A 1 170 ? 16.139 49.129 38.273 1.000 49.075 170 GLU A CA 1
ATOM 1284 C C . GLU A 1 170 ? 16.800 49.671 39.549 1.000 54.172 170 GLU A C 1
ATOM 1285 O O . GLU A 1 170 ? 16.174 50.530 40.203 1.000 59.471 170 GLU A O 1
ATOM 1291 N N . GLY A 1 171 ? 18.001 49.201 39.907 1.000 56.319 171 GLY A N 1
ATOM 1292 C CA . GLY A 1 171 ? 18.621 49.501 41.219 1.000 63.951 171 GLY A CA 1
ATOM 1293 C C . GLY A 1 171 ? 19.612 50.660 41.185 1.000 67.598 171 GLY A C 1
ATOM 1294 O O . GLY A 1 171 ? 20.325 50.845 42.192 1.000 72.387 171 GLY A O 1
ATOM 1295 N N . ARG A 1 172 ? 19.647 51.432 40.093 1.000 63.066 172 ARG A N 1
ATOM 1296 C CA . ARG A 1 172 ? 20.781 52.330 39.745 1.000 54.891 172 ARG A CA 1
ATOM 1297 C C . ARG A 1 172 ? 20.374 53.791 39.896 1.000 51.722 172 ARG A C 1
ATOM 1298 O O . ARG A 1 172 ? 19.185 54.098 39.811 1.000 49.961 172 ARG A O 1
ATOM 1306 N N . ASP A 1 173 ? 21.359 54.652 40.129 1.000 52.790 173 ASP A N 1
ATOM 1307 C CA . ASP A 1 173 ? 21.178 56.118 40.290 1.000 53.386 173 ASP A CA 1
ATOM 1308 C C . ASP A 1 173 ? 21.914 56.831 39.153 1.000 47.329 173 ASP A C 1
ATOM 1309 O O . ASP A 1 173 ? 21.994 58.057 39.214 1.000 49.506 173 ASP A O 1
ATOM 1314 N N . ASP A 1 174 ? 22.453 56.087 38.177 1.000 42.441 174 ASP A N 1
ATOM 1315 C CA . ASP A 1 174 ? 23.440 56.609 37.191 1.000 38.361 174 ASP A CA 1
ATOM 1316 C C . ASP A 1 174 ? 22.950 56.357 35.753 1.000 37.333 174 ASP A C 1
ATOM 1317 O O . ASP A 1 174 ? 23.791 56.371 34.822 1.000 38.295 174 ASP A O 1
ATOM 1322 N N . VAL A 1 175 ? 21.645 56.154 35.558 1.000 32.579 175 VAL A N 1
ATOM 1323 C CA . VAL A 1 175 ? 21.059 55.868 34.215 1.000 32.123 175 VAL A CA 1
ATOM 1324 C C . VAL A 1 175 ? 21.188 57.131 33.360 1.000 30.163 175 VAL A C 1
ATOM 1325 O O . VAL A 1 175 ? 20.642 58.156 33.750 1.000 32.940 175 VAL A O 1
ATOM 1329 N N . ASN A 1 176 ? 21.891 57.064 32.237 1.000 28.148 176 ASN A N 1
ATOM 1330 C CA . ASN A 1 176 ? 22.165 58.246 31.379 1.000 27.725 176 ASN A CA 1
ATOM 1331 C C . ASN A 1 176 ? 21.190 58.250 30.185 1.000 26.605 176 ASN A C 1
ATOM 1332 O O . ASN A 1 176 ? 20.369 57.328 30.074 1.000 23.863 176 ASN A O 1
ATOM 1337 N N . LEU A 1 177 ? 21.268 59.260 29.325 1.000 26.870 177 LEU A N 1
ATOM 1338 C CA . LEU A 1 177 ? 20.328 59.431 28.191 1.000 29.043 177 LEU A CA 1
ATOM 1339 C C . LEU A 1 177 ? 20.453 58.238 27.233 1.000 28.808 177 LEU A C 1
ATOM 1340 O O . LEU A 1 177 ? 19.412 57.785 26.748 1.000 25.380 177 LEU A O 1
ATOM 1345 N N . GLU A 1 178 ? 21.675 57.752 26.987 1.000 28.454 178 GLU A N 1
ATOM 1346 C CA . GLU A 1 178 ? 21.946 56.645 26.029 1.000 27.853 178 GLU A CA 1
ATOM 1347 C C . GLU A 1 178 ? 21.181 55.390 26.484 1.000 23.303 178 GLU A C 1
ATOM 1348 O O . GLU A 1 178 ? 20.510 54.749 25.655 1.000 22.202 178 GLU A O 1
ATOM 1354 N N . THR A 1 179 ? 21.214 55.096 27.773 1.000 19.411 179 THR A N 1
ATOM 1355 C CA . THR A 1 179 ? 20.510 53.947 28.377 1.000 21.189 179 THR A CA 1
ATOM 1356 C C . THR A 1 179 ? 19.005 54.145 28.240 1.000 21.949 179 THR A C 1
ATOM 1357 O O . THR A 1 179 ? 18.330 53.223 27.757 1.000 22.061 179 THR A O 1
ATOM 1361 N N . LEU A 1 180 ? 18.492 55.299 28.677 1.000 21.704 180 LEU A N 1
ATOM 1362 C CA . LEU A 1 180 ? 17.042 55.594 28.599 1.000 19.297 180 LEU A CA 1
ATOM 1363 C C . LEU A 1 180 ? 16.588 55.435 27.142 1.000 18.344 180 LEU A C 1
ATOM 1364 O O . LEU A 1 180 ? 15.571 54.764 26.911 1.000 18.139 180 LEU A O 1
ATOM 1369 N N . HIS A 1 181 ? 17.326 56.006 26.202 1.000 17.377 181 HIS A N 1
ATOM 1370 C CA . HIS A 1 181 ? 17.022 55.918 24.752 1.000 18.060 181 HIS A CA 1
ATOM 1371 C C . HIS A 1 181 ? 17.039 54.454 24.303 1.000 18.266 181 HIS A C 1
ATOM 1372 O O . HIS A 1 181 ? 16.146 54.051 23.534 1.000 20.265 181 HIS A O 1
ATOM 1379 N N . TYR A 1 182 ? 18.033 53.695 24.741 1.000 15.814 182 TYR A N 1
ATOM 1380 C CA . TYR A 1 182 ? 18.140 52.265 24.393 1.000 16.291 182 TYR A CA 1
ATOM 1381 C C . TYR A 1 182 ? 16.869 51.555 24.865 1.000 17.174 182 TYR A C 1
ATOM 1382 O O . TYR A 1 182 ? 16.247 50.840 24.053 1.000 17.563 182 TYR A O 1
ATOM 1391 N N . ILE A 1 183 ? 16.456 51.780 26.112 1.000 16.710 183 ILE A N 1
ATOM 1392 C CA . ILE A 1 183 ? 15.273 51.081 26.686 1.000 17.605 183 ILE A CA 1
ATOM 1393 C C . ILE A 1 183 ? 14.019 51.403 25.863 1.000 17.090 183 ILE A C 1
ATOM 1394 O O . ILE A 1 183 ? 13.292 50.485 25.492 1.000 16.111 183 ILE A O 1
ATOM 1399 N N A HIS A 1 184 ? 13.774 52.683 25.590 0.500 17.351 184 HIS A N 1
ATOM 1400 N N B HIS A 1 184 ? 13.774 52.683 25.588 0.500 17.474 184 HIS A N 1
ATOM 1401 C CA A HIS A 1 184 ? 12.558 53.144 24.868 0.500 17.771 184 HIS A CA 1
ATOM 1402 C CA B HIS A 1 184 ? 12.555 53.141 24.869 0.500 17.975 184 HIS A CA 1
ATOM 1403 C C A HIS A 1 184 ? 12.575 52.608 23.431 0.500 17.349 184 HIS A C 1
ATOM 1404 C C B HIS A 1 184 ? 12.575 52.608 23.431 0.500 17.463 184 HIS A C 1
ATOM 1405 O O A HIS A 1 184 ? 11.524 52.119 22.975 0.500 17.820 184 HIS A O 1
ATOM 1406 O O B HIS A 1 184 ? 11.524 52.119 22.974 0.500 17.929 184 HIS A O 1
ATOM 1419 N N . THR A 1 185 ? 13.722 52.637 22.752 1.000 17.230 185 THR A N 1
ATOM 1420 C CA . THR A 1 185 ? 13.795 52.218 21.328 1.000 17.171 185 THR A CA 1
ATOM 1421 C C . THR A 1 185 ? 13.715 50.679 21.233 1.000 16.097 185 THR A C 1
ATOM 1422 O O . THR A 1 185 ? 13.262 50.203 20.162 1.000 14.586 185 THR A O 1
ATOM 1426 N N . HIS A 1 186 ? 14.142 49.928 22.260 1.000 14.965 186 HIS A N 1
ATOM 1427 C CA . HIS A 1 186 ? 14.275 48.441 22.154 1.000 16.907 186 HIS A CA 1
ATOM 1428 C C . HIS A 1 186 ? 13.105 47.726 22.839 1.000 17.128 186 HIS A C 1
ATOM 1429 O O . HIS A 1 186 ? 12.464 46.872 22.190 1.000 18.541 186 HIS A O 1
ATOM 1436 N N . LYS A 1 187 ? 12.828 48.074 24.090 1.000 18.038 187 LYS A N 1
ATOM 1437 C CA . LYS A 1 187 ? 11.758 47.446 24.882 1.000 19.551 187 LYS A CA 1
ATOM 1438 C C . LYS A 1 187 ? 10.401 47.710 24.213 1.000 20.052 187 LYS A C 1
ATOM 1439 O O . LYS A 1 187 ? 9.552 46.803 24.231 1.000 16.972 187 LYS A O 1
ATOM 1445 N N . THR A 1 188 ? 10.187 48.910 23.663 1.000 19.335 188 THR A N 1
ATOM 1446 C CA . THR A 1 188 ? 8.851 49.276 23.111 1.000 20.473 188 THR A CA 1
ATOM 1447 C C . THR A 1 188 ? 8.978 49.622 21.624 1.000 18.443 188 THR A C 1
ATOM 1448 O O . THR A 1 188 ? 8.081 49.215 20.836 1.000 16.793 188 THR A O 1
ATOM 1452 N N . GLY A 1 189 ? 10.017 50.369 21.249 1.000 17.090 189 GLY A N 1
ATOM 1453 C CA . GLY A 1 189 ? 10.184 50.898 19.882 1.000 17.109 189 GLY A CA 1
ATOM 1454 C C . GLY A 1 189 ? 10.262 49.786 18.857 1.000 16.193 189 GLY A C 1
ATOM 1455 O O . GLY A 1 189 ? 9.658 49.904 17.776 1.000 16.265 189 GLY A O 1
ATOM 1456 N N . ALA A 1 190 ? 11.046 48.751 19.125 1.000 16.260 190 ALA A N 1
ATOM 1457 C CA . ALA A 1 190 ? 11.342 47.723 18.092 1.000 15.357 190 ALA A CA 1
ATOM 1458 C C . ALA A 1 190 ? 10.019 47.154 17.551 1.000 13.915 190 ALA A C 1
ATOM 1459 O O . ALA A 1 190 ? 9.870 46.992 16.316 1.000 13.827 190 ALA A O 1
ATOM 1461 N N . LEU A 1 191 ? 9.101 46.831 18.441 1.000 13.353 191 LEU A N 1
ATOM 1462 C CA . LEU A 1 191 ? 7.858 46.141 18.073 1.000 13.964 191 LEU A CA 1
ATOM 1463 C C . LEU A 1 191 ? 6.918 47.126 17.371 1.000 15.194 191 LEU A C 1
ATOM 1464 O O . LEU A 1 191 ? 6.239 46.703 16.390 1.000 13.213 191 LEU A O 1
ATOM 1469 N N . LEU A 1 192 ? 6.908 48.401 17.795 1.000 16.202 192 LEU A N 1
ATOM 1470 C CA . LEU A 1 192 ? 6.136 49.433 17.051 1.000 18.046 192 LEU A CA 1
ATOM 1471 C C . LEU A 1 192 ? 6.687 49.517 15.625 1.000 17.934 192 LEU A C 1
ATOM 1472 O O . LEU A 1 192 ? 5.875 49.562 14.652 1.000 15.567 192 LEU A O 1
ATOM 1477 N N . GLU A 1 193 ? 8.008 49.571 15.495 1.000 17.000 193 GLU A N 1
ATOM 1478 C CA . GLU A 1 193 ? 8.650 49.695 14.170 1.000 17.910 193 GLU A CA 1
ATOM 1479 C C . GLU A 1 193 ? 8.235 48.524 13.308 1.000 16.953 193 GLU A C 1
ATOM 1480 O O . GLU A 1 193 ? 7.856 48.760 12.153 1.000 16.974 193 GLU A O 1
ATOM 1486 N N . VAL A 1 194 ? 8.326 47.303 13.840 1.000 15.937 194 VAL A N 1
ATOM 1487 C CA . VAL A 1 194 ? 8.024 46.117 12.990 1.000 15.457 194 VAL A CA 1
ATOM 1488 C C . VAL A 1 194 ? 6.520 46.076 12.706 1.000 14.282 194 VAL A C 1
ATOM 1489 O O . VAL A 1 194 ? 6.190 45.540 11.648 1.000 14.420 194 VAL A O 1
ATOM 1493 N N . SER A 1 195 ? 5.656 46.630 13.570 1.000 14.052 195 SER A N 1
ATOM 1494 C CA . SER A 1 195 ? 4.192 46.648 13.343 1.000 13.950 195 SER A CA 1
ATOM 1495 C C . SER A 1 195 ? 3.900 47.382 12.015 1.000 15.343 195 SER A C 1
ATOM 1496 O O . SER A 1 195 ? 3.175 46.805 11.156 1.000 15.807 195 SER A O 1
ATOM 1499 N N . VAL A 1 196 ? 4.472 48.576 11.796 1.000 15.020 196 VAL A N 1
ATOM 1500 C CA . VAL A 1 196 ? 4.235 49.354 10.537 1.000 15.936 196 VAL A CA 1
ATOM 1501 C C . VAL A 1 196 ? 5.038 48.738 9.389 1.000 15.453 196 VAL A C 1
ATOM 1502 O O . VAL A 1 196 ? 4.465 48.580 8.297 1.000 15.911 196 VAL A O 1
ATOM 1506 N N . VAL A 1 197 ? 6.302 48.402 9.605 1.000 15.372 197 VAL A N 1
ATOM 1507 C CA . VAL A 1 197 ? 7.197 47.868 8.538 1.000 16.939 197 VAL A CA 1
ATOM 1508 C C . VAL A 1 197 ? 6.640 46.524 8.030 1.000 17.029 197 VAL A C 1
ATOM 1509 O O . VAL A 1 197 ? 6.677 46.303 6.787 1.000 17.437 197 VAL A O 1
ATOM 1513 N N . SER A 1 198 ? 6.120 45.657 8.917 1.000 16.453 198 SER A N 1
ATOM 1514 C CA . SER A 1 198 ? 5.540 44.346 8.506 1.000 15.556 198 SER A CA 1
ATOM 1515 C C . SER A 1 198 ? 4.388 44.586 7.519 1.000 16.523 198 SER A C 1
ATOM 1516 O O . SER A 1 198 ? 4.393 43.942 6.465 1.000 15.972 198 SER A O 1
ATOM 1519 N N . GLY A 1 199 ? 3.478 45.527 7.806 1.000 17.288 199 GLY A N 1
ATOM 1520 C CA . GLY A 1 199 ? 2.367 45.876 6.901 1.000 18.404 199 GLY A CA 1
ATOM 1521 C C . GLY A 1 199 ? 2.869 46.267 5.526 1.000 19.031 199 GLY A C 1
ATOM 1522 O O . GLY A 1 199 ? 2.311 45.815 4.514 1.000 20.791 199 GLY A O 1
ATOM 1523 N N . ALA A 1 200 ? 3.920 47.074 5.483 1.000 19.419 200 ALA A N 1
ATOM 1524 C CA . ALA A 1 200 ? 4.502 47.589 4.227 1.000 18.680 200 ALA A CA 1
ATOM 1525 C C . ALA A 1 200 ? 5.156 46.427 3.470 1.000 18.004 200 ALA A C 1
ATOM 1526 O O . ALA A 1 200 ? 4.954 46.315 2.268 1.000 17.635 200 ALA A O 1
ATOM 1528 N N . ILE A 1 201 ? 5.870 45.552 4.165 1.000 17.014 201 ILE A N 1
ATOM 1529 C CA . ILE A 1 201 ? 6.504 44.377 3.513 1.000 17.644 201 ILE A CA 1
ATOM 1530 C C . ILE A 1 201 ? 5.419 43.514 2.861 1.000 17.029 201 ILE A C 1
ATOM 1531 O O . ILE A 1 201 ? 5.612 43.096 1.716 1.000 18.505 201 ILE A O 1
ATOM 1536 N N . LEU A 1 202 ? 4.338 43.224 3.568 1.000 17.397 202 LEU A N 1
ATOM 1537 C CA . LEU A 1 202 ? 3.267 42.333 3.050 1.000 18.417 202 LEU A CA 1
ATOM 1538 C C . LEU A 1 202 ? 2.695 42.948 1.769 1.000 20.215 202 LEU A C 1
ATOM 1539 O O . LEU A 1 202 ? 2.475 42.187 0.816 1.000 21.526 202 LEU A O 1
ATOM 1544 N N . ALA A 1 203 ? 2.493 44.266 1.754 1.000 20.357 203 ALA A N 1
ATOM 1545 C CA . ALA A 1 203 ? 1.917 45.009 0.607 1.000 22.020 203 ALA A CA 1
ATOM 1546 C C . ALA A 1 203 ? 2.909 45.018 -0.554 1.000 22.766 203 ALA A C 1
ATOM 1547 O O . ALA A 1 203 ? 2.508 45.365 -1.651 1.000 24.613 203 ALA A O 1
ATOM 1549 N N . GLY A 1 204 ? 4.164 44.664 -0.317 1.000 23.859 204 GLY A N 1
ATOM 1550 C CA . GLY A 1 204 ? 5.235 44.736 -1.333 1.000 25.049 204 GLY A CA 1
ATOM 1551 C C . GLY A 1 204 ? 5.771 46.156 -1.509 1.000 24.853 204 GLY A C 1
ATOM 1552 O O . GLY A 1 204 ? 6.200 46.499 -2.605 1.000 25.074 204 GLY A O 1
ATOM 1553 N N . ALA A 1 205 ? 5.752 46.976 -0.465 1.000 26.966 205 ALA A N 1
ATOM 1554 C CA . ALA A 1 205 ? 6.252 48.370 -0.495 1.000 26.864 205 ALA A CA 1
ATOM 1555 C C . ALA A 1 205 ? 7.762 48.373 -0.747 1.000 27.564 205 ALA A C 1
ATOM 1556 O O . ALA A 1 205 ? 8.463 47.434 -0.277 1.000 27.339 205 ALA A O 1
ATOM 1558 N N . SER A 1 206 ? 8.255 49.430 -1.402 1.000 26.341 206 SER A N 1
ATOM 1559 C CA . SER A 1 206 ? 9.699 49.700 -1.579 1.000 26.338 206 SER A CA 1
ATOM 1560 C C . SER A 1 206 ? 10.384 49.784 -0.210 1.000 28.057 206 SER A C 1
ATOM 1561 O O . SER A 1 206 ? 9.711 50.148 0.786 1.000 25.935 206 SER A O 1
ATOM 1564 N N . GLU A 1 207 ? 11.685 49.493 -0.160 1.000 31.708 207 GLU A N 1
ATOM 1565 C CA . GLU A 1 207 ? 12.539 49.697 1.040 1.000 34.632 207 GLU A CA 1
ATOM 1566 C C . GLU A 1 207 ? 12.438 51.152 1.520 1.000 31.372 207 GLU A C 1
ATOM 1567 O O . GLU A 1 207 ? 12.443 51.365 2.727 1.000 30.377 207 GLU A O 1
ATOM 1573 N N . GLU A 1 208 ? 12.327 52.118 0.606 1.000 33.391 208 GLU A N 1
ATOM 1574 C CA . GLU A 1 208 ? 12.191 53.567 0.940 1.000 33.392 208 GLU A CA 1
ATOM 1575 C C . GLU A 1 208 ? 10.919 53.778 1.767 1.000 30.103 208 GLU A C 1
ATOM 1576 O O . GLU A 1 208 ? 11.003 54.346 2.860 1.000 32.148 208 GLU A O 1
ATOM 1582 N N . LEU A 1 209 ? 9.782 53.297 1.270 1.000 28.927 209 LEU A N 1
ATOM 1583 C CA . LEU A 1 209 ? 8.472 53.423 1.952 1.000 27.234 209 LEU A CA 1
ATOM 1584 C C . LEU A 1 209 ? 8.582 52.751 3.324 1.000 25.037 209 LEU A C 1
ATOM 1585 O O . LEU A 1 209 ? 8.198 53.380 4.327 1.000 23.529 209 LEU A O 1
ATOM 1590 N N . GLN A 1 210 ? 9.174 51.553 3.369 1.000 23.490 210 GLN A N 1
ATOM 1591 C CA . GLN A 1 210 ? 9.393 50.806 4.640 1.000 22.532 210 GLN A CA 1
ATOM 1592 C C . GLN A 1 210 ? 10.156 51.694 5.630 1.000 22.724 210 GLN A C 1
ATOM 1593 O O . GLN A 1 210 ? 9.796 51.714 6.818 1.000 21.758 210 GLN A O 1
ATOM 1599 N N . GLU A 1 211 ? 11.206 52.362 5.160 1.000 23.179 211 GLU A N 1
ATOM 1600 C CA . GLU A 1 211 ? 12.115 53.182 6.008 1.000 25.116 211 GLU A CA 1
ATOM 1601 C C . GLU A 1 211 ? 11.356 54.418 6.488 1.000 23.051 211 GLU A C 1
ATOM 1602 O O . GLU A 1 211 ? 11.550 54.811 7.631 1.000 22.028 211 GLU A O 1
ATOM 1608 N N . GLN A 1 212 ? 10.481 54.983 5.659 1.000 22.777 212 GLN A N 1
ATOM 1609 C CA . GLN A 1 212 ? 9.689 56.171 6.059 1.000 24.517 212 GLN A CA 1
ATOM 1610 C C . GLN A 1 212 ? 8.716 55.777 7.182 1.000 23.515 212 GLN A C 1
ATOM 1611 O O . GLN A 1 212 ? 8.580 56.527 8.182 1.000 23.754 212 GLN A O 1
ATOM 1617 N N . LEU A 1 213 ? 8.057 54.632 7.053 1.000 22.692 213 LEU A N 1
ATOM 1618 C CA . LEU A 1 213 ? 7.161 54.116 8.127 1.000 21.268 213 LEU A CA 1
ATOM 1619 C C . LEU A 1 213 ? 7.985 53.779 9.365 1.000 19.647 213 LEU A C 1
ATOM 1620 O O . LEU A 1 213 ? 7.555 54.127 10.458 1.000 18.519 213 LEU A O 1
ATOM 1625 N N . ARG A 1 214 ? 9.175 53.200 9.201 1.000 20.213 214 ARG A N 1
ATOM 1626 C CA . ARG A 1 214 ? 10.041 52.892 10.372 1.000 21.002 214 ARG A CA 1
ATOM 1627 C C . ARG A 1 214 ? 10.330 54.183 11.143 1.000 20.713 214 ARG A C 1
ATOM 1628 O O . ARG A 1 214 ? 10.228 54.158 12.378 1.000 19.655 214 ARG A O 1
ATOM 1636 N N . THR A 1 215 ? 10.714 55.258 10.441 1.000 19.739 215 THR A N 1
ATOM 1637 C CA . THR A 1 215 ? 11.037 56.576 11.055 1.000 19.093 215 THR A CA 1
ATOM 1638 C C . THR A 1 215 ? 9.796 57.067 11.794 1.000 18.070 215 THR A C 1
ATOM 1639 O O . THR A 1 215 ? 9.921 57.402 12.994 1.000 17.434 215 THR A O 1
ATOM 1643 N N . TYR A 1 216 ? 8.642 57.073 11.110 1.000 17.182 216 TYR A N 1
ATOM 1644 C CA . TYR A 1 216 ? 7.339 57.470 11.697 1.000 16.420 216 TYR A CA 1
ATOM 1645 C C . TYR A 1 216 ? 7.165 56.797 13.057 1.000 16.007 216 TYR A C 1
ATOM 1646 O O . TYR A 1 216 ? 6.936 57.498 14.063 1.000 15.830 216 TYR A O 1
ATOM 1655 N N . ALA A 1 217 ? 7.290 55.464 13.086 1.000 17.661 217 ALA A N 1
ATOM 1656 C CA . ALA A 1 217 ? 7.004 54.626 14.276 1.000 18.077 217 ALA A CA 1
ATOM 1657 C C . ALA A 1 217 ? 8.033 54.899 15.367 1.000 17.977 217 ALA A C 1
ATOM 1658 O O . ALA A 1 217 ? 7.641 55.066 16.518 1.000 16.693 217 ALA A O 1
ATOM 1660 N N . GLN A 1 218 ? 9.307 54.926 15.006 1.000 20.568 218 GLN A N 1
ATOM 1661 C CA . GLN A 1 218 ? 10.394 55.216 15.971 1.000 24.298 218 GLN A CA 1
ATOM 1662 C C . GLN A 1 218 ? 10.151 56.599 16.605 1.000 22.503 218 GLN A C 1
ATOM 1663 O O . GLN A 1 218 ? 10.192 56.701 17.828 1.000 21.360 218 GLN A O 1
ATOM 1669 N N . LYS A 1 219 ? 9.877 57.620 15.797 1.000 21.157 219 LYS A N 1
ATOM 1670 C CA . LYS A 1 219 ? 9.806 59.024 16.293 1.000 22.972 219 LYS A CA 1
ATOM 1671 C C . LYS A 1 219 ? 8.517 59.192 17.099 1.000 21.042 219 LYS A C 1
ATOM 1672 O O . LYS A 1 219 ? 8.559 59.805 18.165 1.000 20.933 219 LYS A O 1
ATOM 1678 N N . ILE A 1 220 ? 7.415 58.604 16.645 1.000 22.193 220 ILE A N 1
ATOM 1679 C CA . ILE A 1 220 ? 6.115 58.781 17.348 1.000 21.513 220 ILE A CA 1
ATOM 1680 C C . ILE A 1 220 ? 6.179 57.997 18.664 1.000 20.554 220 ILE A C 1
ATOM 1681 O O . ILE A 1 220 ? 5.676 58.498 19.694 1.000 20.490 220 ILE A O 1
ATOM 1686 N N . GLY A 1 221 ? 6.833 56.836 18.661 1.000 20.090 221 GLY A N 1
ATOM 1687 C CA . GLY A 1 221 ? 7.085 56.048 19.887 1.000 19.454 221 GLY A CA 1
ATOM 1688 C C . GLY A 1 221 ? 7.872 56.837 20.925 1.000 18.775 221 GLY A C 1
ATOM 1689 O O . GLY A 1 221 ? 7.487 56.860 22.109 1.000 19.735 221 GLY A O 1
ATOM 1690 N N . LEU A 1 222 ? 8.968 57.448 20.504 1.000 19.179 222 LEU A N 1
ATOM 1691 C CA . LEU A 1 222 ? 9.827 58.260 21.403 1.000 18.790 222 LEU A CA 1
ATOM 1692 C C . LEU A 1 222 ? 9.054 59.502 21.850 1.000 17.945 222 LEU A C 1
ATOM 1693 O O . LEU A 1 222 ? 9.059 59.793 23.044 1.000 15.954 222 LEU A O 1
ATOM 1698 N N . ALA A 1 223 ? 8.356 60.187 20.937 1.000 19.165 223 ALA A N 1
ATOM 1699 C CA . ALA A 1 223 ? 7.537 61.377 21.297 1.000 19.071 223 ALA A CA 1
ATOM 1700 C C . ALA A 1 223 ? 6.559 60.980 22.407 1.000 18.873 223 ALA A C 1
ATOM 1701 O O . ALA A 1 223 ? 6.427 61.711 23.406 1.000 18.348 223 ALA A O 1
ATOM 1703 N N . PHE A 1 224 ? 5.933 59.813 22.271 1.000 20.083 224 PHE A N 1
ATOM 1704 C CA . PHE A 1 224 ? 4.976 59.304 23.276 1.000 20.584 224 PHE A CA 1
ATOM 1705 C C . PHE A 1 224 ? 5.662 59.206 24.659 1.000 19.198 224 PHE A C 1
ATOM 1706 O O . PHE A 1 224 ? 5.096 59.604 25.679 1.000 19.068 224 PHE A O 1
ATOM 1714 N N . GLN A 1 225 ? 6.861 58.640 24.728 1.000 19.315 225 GLN A N 1
ATOM 1715 C CA . GLN A 1 225 ? 7.562 58.386 26.020 1.000 18.108 225 GLN A CA 1
ATOM 1716 C C . GLN A 1 225 ? 8.007 59.715 26.652 1.000 17.054 225 GLN A C 1
ATOM 1717 O O . GLN A 1 225 ? 7.943 59.829 27.901 1.000 16.615 225 GLN A O 1
ATOM 1723 N N . VAL A 1 226 ? 8.509 60.643 25.838 1.000 17.449 226 VAL A N 1
ATOM 1724 C CA . VAL A 1 226 ? 8.975 61.989 26.293 1.000 18.345 226 VAL A CA 1
ATOM 1725 C C . VAL A 1 226 ? 7.771 62.752 26.860 1.000 17.805 226 VAL A C 1
ATOM 1726 O O . VAL A 1 226 ? 7.845 63.206 28.003 1.000 17.921 226 VAL A O 1
ATOM 1730 N N . ILE A 1 227 ? 6.677 62.817 26.114 1.000 17.772 227 ILE A N 1
ATOM 1731 C CA . ILE A 1 227 ? 5.434 63.522 26.543 1.000 19.310 227 ILE A CA 1
ATOM 1732 C C . ILE A 1 227 ? 4.892 62.854 27.808 1.000 20.758 227 ILE A C 1
ATOM 1733 O O . ILE A 1 227 ? 4.513 63.568 28.744 1.000 20.153 227 ILE A O 1
ATOM 1738 N N . ASP A 1 228 ? 4.893 61.529 27.866 1.000 21.500 228 ASP A N 1
ATOM 1739 C CA . ASP A 1 228 ? 4.439 60.795 29.077 1.000 22.931 228 ASP A CA 1
A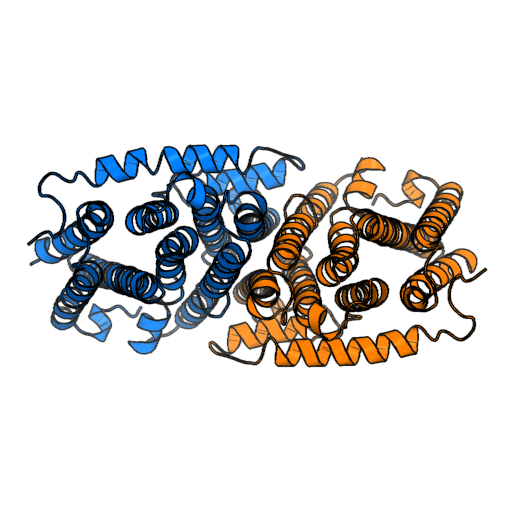TOM 1740 C C . ASP A 1 228 ? 5.220 61.281 30.307 1.000 20.733 228 ASP A C 1
ATOM 1741 O O . ASP A 1 228 ? 4.598 61.486 31.363 1.000 20.218 228 ASP A O 1
ATOM 1746 N N . ASP A 1 229 ? 6.545 61.441 30.189 1.000 19.816 229 ASP A N 1
ATOM 1747 C CA . ASP A 1 229 ? 7.432 61.889 31.300 1.000 19.513 229 ASP A CA 1
ATOM 1748 C C . ASP A 1 229 ? 7.100 63.344 31.661 1.000 19.882 229 ASP A C 1
ATOM 1749 O O . ASP A 1 229 ? 7.123 63.660 32.848 1.000 21.003 229 ASP A O 1
ATOM 1754 N N . ILE A 1 230 ? 6.787 64.186 30.678 1.000 19.486 230 ILE A N 1
ATOM 1755 C CA . ILE A 1 230 ? 6.429 65.611 30.939 1.000 22.950 230 ILE A CA 1
ATOM 1756 C C . ILE A 1 230 ? 5.094 65.652 31.697 1.000 26.500 230 ILE A C 1
ATOM 1757 O O . ILE A 1 230 ? 5.040 66.297 32.759 1.000 28.080 230 ILE A O 1
ATOM 1762 N N . LEU A 1 231 ? 4.075 64.941 31.203 1.000 29.449 231 LEU A N 1
ATOM 1763 C CA . LEU A 1 231 ? 2.757 64.790 31.881 1.000 33.084 231 LEU A CA 1
ATOM 1764 C C . LEU A 1 231 ? 2.937 64.310 33.323 1.000 32.489 231 LEU A C 1
ATOM 1765 O O . LEU A 1 231 ? 2.218 64.797 34.172 1.000 31.696 231 LEU A O 1
ATOM 1770 N N . ASP A 1 232 ? 3.855 63.379 33.585 1.000 34.205 232 ASP A N 1
ATOM 1771 C CA . ASP A 1 232 ? 4.083 62.823 34.947 1.000 36.911 232 ASP A CA 1
ATOM 1772 C C . ASP A 1 232 ? 4.474 63.928 35.944 1.000 39.275 232 ASP A C 1
ATOM 1773 O O . ASP A 1 232 ? 4.019 63.856 37.090 1.000 38.739 232 ASP A O 1
ATOM 1778 N N . ILE A 1 233 ? 5.264 64.921 35.536 1.000 42.176 233 ILE A N 1
ATOM 1779 C CA . ILE A 1 233 ? 5.730 66.004 36.446 1.000 43.688 233 ILE A CA 1
ATOM 1780 C C . ILE A 1 233 ? 4.854 67.252 36.284 1.000 49.387 233 ILE A C 1
ATOM 1781 O O . ILE A 1 233 ? 4.849 68.078 37.199 1.000 51.973 233 ILE A O 1
ATOM 1786 N N . THR A 1 234 ? 4.110 67.374 35.186 1.000 56.451 234 THR A N 1
ATOM 1787 C CA . THR A 1 234 ? 3.241 68.548 34.913 1.000 61.415 234 THR A CA 1
ATOM 1788 C C . THR A 1 234 ? 1.912 68.349 35.641 1.000 64.951 234 THR A C 1
ATOM 1789 O O . THR A 1 234 ? 1.071 69.246 35.554 1.000 70.883 234 THR A O 1
ATOM 1793 N N . ALA A 1 235 ? 1.733 67.211 36.321 1.000 67.997 235 ALA A N 1
ATOM 1794 C CA . ALA A 1 235 ? 0.569 66.935 37.194 1.000 68.115 235 ALA A CA 1
ATOM 1795 C C . ALA A 1 235 ? 0.663 67.831 38.435 1.000 66.072 235 ALA A C 1
ATOM 1796 O O . ALA A 1 235 ? 0.810 67.263 39.531 1.000 66.143 235 ALA A O 1
ATOM 1798 N N . LYS A 1 252 ? 15.225 57.363 39.389 1.000 54.196 252 LYS A N 1
ATOM 1799 C CA . LYS A 1 252 ? 14.469 56.827 38.223 1.000 54.234 252 LYS A CA 1
ATOM 1800 C C . LYS A 1 252 ? 14.590 57.794 37.032 1.000 48.042 252 LYS A C 1
ATOM 1801 O O . LYS A 1 252 ? 13.848 58.777 36.988 1.000 53.947 252 LYS A O 1
ATOM 1807 N N . ALA A 1 253 ? 15.522 57.557 36.113 1.000 38.407 253 ALA A N 1
ATOM 1808 C CA . ALA A 1 253 ? 15.882 58.542 35.073 1.000 33.729 253 ALA A CA 1
ATOM 1809 C C . ALA A 1 253 ? 14.661 58.775 34.194 1.000 30.976 253 ALA A C 1
ATOM 1810 O O . ALA A 1 253 ? 14.006 57.806 33.813 1.000 27.478 253 ALA A O 1
ATOM 1812 N N . THR A 1 254 ? 14.358 60.038 33.927 1.000 26.866 254 THR A N 1
ATOM 1813 C CA . THR A 1 254 ? 13.309 60.449 32.977 1.000 24.288 254 THR A CA 1
ATOM 1814 C C . THR A 1 254 ? 13.903 61.470 32.001 1.000 23.352 254 THR A C 1
ATOM 1815 O O . THR A 1 254 ? 15.017 61.964 32.236 1.000 21.138 254 THR A O 1
ATOM 1819 N N . TYR A 1 255 ? 13.175 61.798 30.939 1.000 21.401 255 TYR A N 1
ATOM 1820 C CA . TYR A 1 255 ? 13.607 62.852 29.996 1.000 21.422 255 TYR A CA 1
ATOM 1821 C C . TYR A 1 255 ? 13.772 64.163 30.771 1.000 22.505 255 TYR A C 1
ATOM 1822 O O . TYR A 1 255 ? 14.807 64.806 30.646 1.000 23.436 255 TYR A O 1
ATOM 1831 N N . PRO A 1 256 ? 12.822 64.595 31.631 1.000 22.398 256 PRO A N 1
ATOM 1832 C CA . PRO A 1 256 ? 13.025 65.811 32.431 1.000 24.917 256 PRO A CA 1
ATOM 1833 C C . PRO A 1 256 ? 14.222 65.761 33.402 1.000 24.529 256 PRO A C 1
ATOM 1834 O O . PRO A 1 256 ? 14.981 66.744 33.469 1.000 24.350 256 PRO A O 1
ATOM 1838 N N . SER A 1 257 ? 14.419 64.625 34.080 1.000 22.928 257 SER A N 1
ATOM 1839 C CA . SER A 1 257 ? 15.538 64.417 35.039 1.000 22.448 257 SER A CA 1
ATOM 1840 C C . SER A 1 257 ? 16.877 64.459 34.295 1.000 21.351 257 SER A C 1
ATOM 1841 O O . SER A 1 257 ? 17.849 64.815 34.921 1.000 23.990 257 SER A O 1
ATOM 1844 N N . LEU A 1 258 ? 16.919 64.157 32.999 1.000 22.411 258 LEU A N 1
ATOM 1845 C CA . LEU A 1 258 ? 18.183 64.123 32.208 1.000 23.212 258 LEU A CA 1
ATOM 1846 C C . LEU A 1 258 ? 18.328 65.373 31.340 1.000 23.339 258 LEU A C 1
ATOM 1847 O O . LEU A 1 258 ? 19.457 65.848 31.228 1.000 22.861 258 LEU A O 1
ATOM 1852 N N . LEU A 1 259 ? 17.254 65.872 30.725 1.000 21.490 259 LEU A N 1
ATOM 1853 C CA . LEU A 1 259 ? 17.335 66.992 29.750 1.000 22.153 259 LEU A CA 1
ATOM 1854 C C . LEU A 1 259 ? 16.924 68.319 30.395 1.000 22.724 259 LEU A C 1
ATOM 1855 O O . LEU A 1 259 ? 17.304 69.373 29.849 1.000 20.584 259 LEU A O 1
ATOM 1860 N N . GLY A 1 260 ? 16.173 68.269 31.496 1.000 21.545 260 GLY A N 1
ATOM 1861 C CA . GLY A 1 260 ? 15.399 69.412 31.996 1.000 20.556 260 GLY A CA 1
ATOM 1862 C C . GLY A 1 260 ? 14.074 69.499 31.265 1.000 19.744 260 GLY A C 1
ATOM 1863 O O . GLY A 1 260 ? 13.948 68.941 30.151 1.000 17.193 260 GLY A O 1
ATOM 1864 N N . LEU A 1 261 ? 13.119 70.217 31.846 1.000 20.361 261 LEU A N 1
ATOM 1865 C CA . LEU A 1 261 ? 11.751 70.366 31.287 1.000 19.740 261 LEU A CA 1
ATOM 1866 C C . LEU A 1 261 ? 11.800 71.005 29.895 1.000 19.541 261 LEU A C 1
ATOM 1867 O O . LEU A 1 261 ? 11.097 70.519 28.981 1.000 19.323 261 LEU A O 1
ATOM 1872 N N . ASP A 1 262 ? 12.562 72.083 29.721 1.000 19.999 262 ASP A N 1
ATOM 1873 C CA . ASP A 1 262 ? 12.505 72.882 28.474 1.000 20.186 262 ASP A CA 1
ATOM 1874 C C . ASP A 1 262 ? 13.021 72.062 27.293 1.000 18.792 262 ASP A C 1
ATOM 1875 O O . ASP A 1 262 ? 12.337 72.018 26.254 1.000 16.658 262 ASP A O 1
ATOM 1880 N N . ALA A 1 263 ? 14.212 71.485 27.405 1.000 17.021 263 ALA A N 1
ATOM 1881 C CA . ALA A 1 263 ? 14.772 70.650 26.319 1.000 17.702 263 ALA A CA 1
ATOM 1882 C C . ALA A 1 263 ? 13.868 69.427 26.063 1.000 17.382 263 ALA A C 1
ATOM 1883 O O . ALA A 1 263 ? 13.780 69.006 24.909 1.000 17.871 263 ALA A O 1
ATOM 1885 N N . SER A 1 264 ? 13.203 68.879 27.086 1.000 16.899 264 SER A N 1
ATOM 1886 C CA . SER A 1 264 ? 12.261 67.745 26.895 1.000 17.860 264 SER A CA 1
ATOM 1887 C C . SER A 1 264 ? 11.122 68.171 25.957 1.000 17.616 264 SER A C 1
ATOM 1888 O O . SER A 1 264 ? 10.768 67.371 25.053 1.000 17.187 264 SER A O 1
ATOM 1891 N N . ARG A 1 265 ? 10.573 69.380 26.158 1.000 18.460 265 ARG A N 1
ATOM 1892 C CA . ARG A 1 265 ? 9.435 69.922 25.370 1.000 19.134 265 ARG A CA 1
ATOM 1893 C C . ARG A 1 265 ? 9.876 70.076 23.915 1.000 19.411 265 ARG A C 1
ATOM 1894 O O . ARG A 1 265 ? 9.136 69.657 23.008 1.000 17.145 265 ARG A O 1
ATOM 1902 N N . GLU A 1 266 ? 11.068 70.634 23.712 1.000 19.914 266 GLU A N 1
ATOM 1903 C CA . GLU A 1 266 ? 11.630 70.862 22.361 1.000 22.262 266 GLU A CA 1
ATOM 1904 C C . GLU A 1 266 ? 11.917 69.520 21.678 1.000 20.534 266 GLU A C 1
ATOM 1905 O O . GLU A 1 266 ? 11.667 69.374 20.476 1.000 20.001 266 GLU A O 1
ATOM 1911 N N . TYR A 1 267 ? 12.428 68.569 22.439 1.000 19.500 267 TYR A N 1
ATOM 1912 C CA . TYR A 1 267 ? 12.742 67.221 21.912 1.000 18.907 267 TYR A CA 1
ATOM 1913 C C . TYR A 1 267 ? 11.427 66.586 21.439 1.000 17.883 267 TYR A C 1
ATOM 1914 O O . TYR A 1 267 ? 11.356 66.105 20.312 1.000 18.018 267 TYR A O 1
ATOM 1923 N N . ALA A 1 268 ? 10.405 66.590 22.284 1.000 17.529 268 ALA A N 1
ATOM 1924 C CA . ALA A 1 268 ? 9.071 66.056 21.937 1.000 18.655 268 ALA A CA 1
ATOM 1925 C C . ALA A 1 268 ? 8.584 66.679 20.617 1.000 19.843 268 ALA A C 1
ATOM 1926 O O . ALA A 1 268 ? 8.137 65.932 19.711 1.000 18.231 268 ALA A O 1
ATOM 1928 N N A ASP A 1 269 ? 8.692 68.004 20.485 0.500 21.154 269 ASP A N 1
ATOM 1929 N N B ASP A 1 269 ? 8.689 68.004 20.486 0.500 20.604 269 ASP A N 1
ATOM 1930 C CA A ASP A 1 269 ? 8.233 68.729 19.270 0.500 22.159 269 ASP A CA 1
ATOM 1931 C CA B ASP A 1 269 ? 8.236 68.739 19.275 0.500 21.239 269 ASP A CA 1
ATOM 1932 C C A ASP A 1 269 ? 9.064 68.301 18.057 0.500 21.329 269 ASP A C 1
ATOM 1933 C C B ASP A 1 269 ? 9.064 68.306 18.059 0.500 20.805 269 ASP A C 1
ATOM 1934 O O A ASP A 1 269 ? 8.475 68.165 16.962 0.500 19.966 269 ASP A O 1
ATOM 1935 O O B ASP A 1 269 ? 8.473 68.166 16.964 0.500 19.498 269 ASP A O 1
ATOM 1944 N N . GLN A 1 270 ? 10.378 68.140 18.230 1.000 20.495 270 GLN A N 1
ATOM 1945 C CA . GLN A 1 270 ? 11.285 67.712 17.131 1.000 23.817 270 GLN A CA 1
ATOM 1946 C C . GLN A 1 270 ? 10.879 66.291 16.696 1.000 21.569 270 GLN A C 1
ATOM 1947 O O . GLN A 1 270 ? 10.815 66.024 15.478 1.000 19.386 270 GLN A O 1
ATOM 1953 N N . LEU A 1 271 ? 10.587 65.425 17.667 1.000 21.152 271 LEU A N 1
ATOM 1954 C CA . LEU A 1 271 ? 10.241 64.002 17.403 1.000 20.053 271 LEU A CA 1
ATOM 1955 C C . LEU A 1 271 ? 8.939 63.947 16.606 1.000 20.204 271 LEU A C 1
ATOM 1956 O O . LEU A 1 271 ? 8.918 63.241 15.618 1.000 19.432 271 LEU A O 1
ATOM 1961 N N . ILE A 1 272 ? 7.928 64.728 16.984 1.000 21.600 272 ILE A N 1
ATOM 1962 C CA . ILE A 1 272 ? 6.602 64.716 16.297 1.000 22.066 272 ILE A CA 1
ATOM 1963 C C . ILE A 1 272 ? 6.775 65.245 14.876 1.000 20.799 272 ILE A C 1
ATOM 1964 O O . ILE A 1 272 ? 6.209 64.658 13.954 1.000 20.840 272 ILE A O 1
ATOM 1969 N N . THR A 1 273 ? 7.548 66.318 14.721 1.000 21.587 273 THR A N 1
ATOM 1970 C CA . THR A 1 273 ? 7.832 66.956 13.413 1.000 22.509 273 THR A CA 1
ATOM 1971 C C . THR A 1 273 ? 8.472 65.934 12.468 1.000 22.497 273 THR A C 1
ATOM 1972 O O . THR A 1 273 ? 8.019 65.834 11.306 1.000 22.228 273 THR A O 1
ATOM 1976 N N . GLU A 1 274 ? 9.512 65.240 12.934 1.000 22.791 274 GLU A N 1
ATOM 1977 C CA . GLU A 1 274 ? 10.191 64.181 12.138 1.000 24.815 274 GLU A CA 1
ATOM 1978 C C . GLU A 1 274 ? 9.173 63.081 11.783 1.000 22.228 274 GLU A C 1
ATOM 1979 O O . GLU A 1 274 ? 9.196 62.626 10.616 1.000 21.385 274 GLU A O 1
ATOM 1985 N N . ALA A 1 275 ? 8.323 62.663 12.728 1.000 19.455 275 ALA A N 1
ATOM 1986 C CA . ALA A 1 275 ? 7.324 61.587 12.509 1.000 20.290 275 ALA A CA 1
ATOM 1987 C C . ALA A 1 275 ? 6.379 61.992 11.373 1.000 21.938 275 ALA A C 1
ATOM 1988 O O . ALA A 1 275 ? 6.185 61.197 10.429 1.000 20.890 275 ALA A O 1
ATOM 1990 N N . LYS A 1 276 ? 5.820 63.198 11.461 1.000 24.386 276 LYS A N 1
ATOM 1991 C CA . LYS A 1 276 ? 4.845 63.714 10.469 1.000 25.879 276 LYS A CA 1
ATOM 1992 C C . LYS A 1 276 ? 5.531 63.867 9.112 1.000 26.030 276 LYS A C 1
ATOM 1993 O O . LYS A 1 276 ? 4.903 63.475 8.117 1.000 26.479 276 LYS A O 1
ATOM 1999 N N . ALA A 1 277 ? 6.768 64.367 9.083 1.000 26.347 277 ALA A N 1
ATOM 2000 C CA . ALA A 1 277 ? 7.569 64.568 7.847 1.000 27.201 277 ALA A CA 1
ATOM 2001 C C . ALA A 1 277 ? 7.736 63.235 7.103 1.000 28.635 277 ALA A C 1
ATOM 2002 O O . ALA A 1 277 ? 7.569 63.223 5.864 1.000 31.936 277 ALA A O 1
ATOM 2004 N N . ALA A 1 278 ? 8.028 62.150 7.823 1.000 26.436 278 ALA A N 1
ATOM 2005 C CA . ALA A 1 278 ? 8.267 60.803 7.245 1.000 24.507 278 ALA A CA 1
ATOM 2006 C C . ALA A 1 278 ? 7.076 60.355 6.390 1.000 23.933 278 ALA A C 1
ATOM 2007 O O . ALA A 1 278 ? 7.299 59.654 5.389 1.000 28.577 278 ALA A O 1
ATOM 2009 N N . ILE A 1 279 ? 5.853 60.740 6.747 1.000 24.594 279 ILE A N 1
ATOM 2010 C CA . ILE A 1 279 ? 4.624 60.315 6.012 1.000 26.194 279 ILE A CA 1
ATOM 2011 C C . ILE A 1 279 ? 3.926 61.509 5.355 1.000 26.370 279 ILE A C 1
ATOM 2012 O O . ILE A 1 279 ? 2.765 61.338 4.944 1.000 25.575 279 ILE A O 1
ATOM 2017 N N . ALA A 1 280 ? 4.620 62.645 5.235 1.000 28.483 280 ALA A N 1
ATOM 2018 C CA . ALA A 1 280 ? 4.063 63.895 4.664 1.000 31.830 280 ALA A CA 1
ATOM 2019 C C . ALA A 1 280 ? 3.607 63.668 3.211 1.000 30.859 280 ALA A C 1
ATOM 2020 O O . ALA A 1 280 ? 2.591 64.254 2.828 1.000 31.579 280 ALA A O 1
ATOM 2022 N N . ALA A 1 281 ? 4.334 62.862 2.435 1.000 31.419 281 ALA A N 1
ATOM 2023 C CA . ALA A 1 281 ? 4.127 62.668 0.977 1.000 33.557 281 ALA A CA 1
ATOM 2024 C C . ALA A 1 281 ? 2.783 61.974 0.686 1.000 37.091 281 ALA A C 1
ATOM 2025 O O . ALA A 1 281 ? 2.214 62.213 -0.388 1.000 36.628 281 ALA A O 1
ATOM 2027 N N . PHE A 1 282 ? 2.264 61.172 1.614 1.000 37.809 282 PHE A N 1
ATOM 2028 C CA . PHE A 1 282 ? 1.095 60.298 1.355 1.000 38.240 282 PHE A CA 1
ATOM 2029 C C . PHE A 1 282 ? -0.182 61.142 1.286 1.000 37.936 282 PHE A C 1
ATOM 2030 O O . PHE A 1 282 ? -0.186 62.319 1.701 1.000 35.887 282 PHE A O 1
ATOM 2038 N N . GLY A 1 283 ? -1.242 60.547 0.742 1.000 38.708 283 GLY A N 1
ATOM 2039 C CA . GLY A 1 283 ? -2.600 61.117 0.758 1.000 40.193 283 GLY A CA 1
ATOM 2040 C C . GLY A 1 283 ? -3.378 60.632 1.971 1.000 41.482 283 GLY A C 1
ATOM 2041 O O . GLY A 1 283 ? -2.762 60.505 3.061 1.000 36.984 283 GLY A O 1
ATOM 2042 N N . ALA A 1 284 ? -4.668 60.323 1.782 1.000 38.628 284 ALA A N 1
ATOM 2043 C CA . ALA A 1 284 ? -5.667 60.207 2.869 1.000 37.720 284 ALA A CA 1
ATOM 2044 C C . ALA A 1 284 ? -5.440 58.896 3.608 1.000 34.769 284 ALA A C 1
ATOM 2045 O O . ALA A 1 284 ? -5.910 58.786 4.740 1.000 33.035 284 ALA A O 1
ATOM 2047 N N . GLU A 1 285 ? -4.747 57.944 2.985 1.000 34.891 285 GLU A N 1
ATOM 2048 C CA . GLU A 1 285 ? -4.527 56.599 3.581 1.000 38.809 285 GLU A CA 1
ATOM 2049 C C . GLU A 1 285 ? -3.599 56.731 4.795 1.000 36.051 285 GLU A C 1
ATOM 2050 O O . GLU A 1 285 ? -3.638 55.843 5.679 1.000 35.903 285 GLU A O 1
ATOM 2056 N N . ALA A 1 286 ? -2.839 57.828 4.872 1.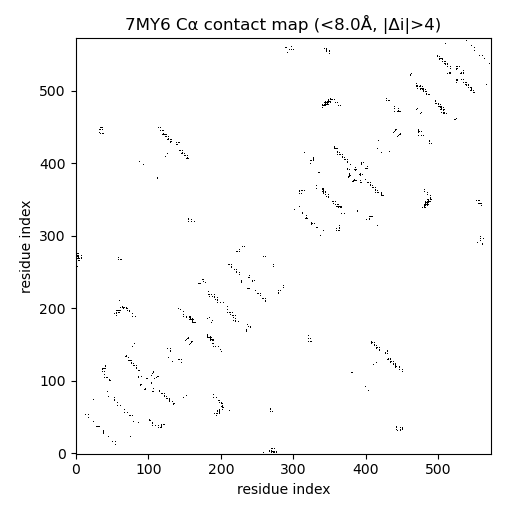000 32.445 286 ALA A N 1
ATOM 2057 C CA . ALA A 1 286 ? -1.924 58.123 5.996 1.000 30.639 286 ALA A CA 1
ATOM 2058 C C . ALA A 1 286 ? -2.682 58.814 7.132 1.000 29.877 286 ALA A C 1
ATOM 2059 O O . ALA A 1 286 ? -2.066 58.971 8.212 1.000 26.698 286 ALA A O 1
ATOM 2061 N N . ASP A 1 287 ? -3.965 59.167 6.939 1.000 27.272 287 ASP A N 1
ATOM 2062 C CA . ASP A 1 287 ? -4.733 59.953 7.940 1.000 26.474 287 ASP A CA 1
ATOM 2063 C C . ASP A 1 287 ? -4.754 59.284 9.308 1.000 23.251 287 ASP A C 1
ATOM 2064 O O . ASP A 1 287 ? -4.607 59.971 10.310 1.000 23.532 287 ASP A O 1
ATOM 2069 N N . PRO A 1 288 ? -4.961 57.956 9.424 1.000 21.260 288 PRO A N 1
ATOM 2070 C CA . PRO A 1 288 ? -4.926 57.314 10.738 1.000 20.273 288 PRO A CA 1
ATOM 2071 C C . PRO A 1 288 ? -3.584 57.527 11.457 1.000 20.538 288 PRO A C 1
ATOM 2072 O O . PRO A 1 288 ? -3.627 57.766 12.630 1.000 19.819 288 PRO A O 1
ATOM 2076 N N . LEU A 1 289 ? -2.447 57.428 10.758 1.000 21.397 289 LEU A N 1
ATOM 2077 C CA . LEU A 1 289 ? -1.090 57.587 11.372 1.000 22.110 289 LEU A CA 1
ATOM 2078 C C . LEU A 1 289 ? -0.894 59.053 11.780 1.000 21.341 289 LEU A C 1
ATOM 2079 O O . LEU A 1 289 ? -0.343 59.333 12.866 1.000 21.567 289 LEU A O 1
ATOM 2084 N N . ARG A 1 290 ? -1.346 59.963 10.924 1.000 23.547 290 ARG A N 1
ATOM 2085 C CA . ARG A 1 290 ? -1.299 61.434 11.168 1.000 23.688 290 ARG A CA 1
ATOM 2086 C C . ARG A 1 290 ? -2.121 61.791 12.407 1.000 23.122 290 ARG A C 1
ATOM 2087 O O . ARG A 1 290 ? -1.607 62.573 13.238 1.000 23.616 290 ARG A O 1
ATOM 2095 N N . ALA A 1 291 ? -3.336 61.229 12.517 1.000 22.220 291 ALA A N 1
ATOM 2096 C CA . ALA A 1 291 ? -4.294 61.483 13.621 1.000 22.709 291 ALA A CA 1
ATOM 2097 C C . ALA A 1 291 ? -3.667 61.035 14.939 1.000 20.908 291 ALA A C 1
ATOM 2098 O O . ALA A 1 291 ? -3.872 61.722 15.963 1.000 17.732 291 ALA A O 1
ATOM 2100 N N . ILE A 1 292 ? -2.929 59.922 14.903 1.000 19.706 292 ILE A N 1
ATOM 2101 C CA . ILE A 1 292 ? -2.216 59.381 16.097 1.000 22.017 292 ILE A CA 1
ATOM 2102 C C . ILE A 1 292 ? -1.160 60.412 16.524 1.000 22.543 292 ILE A C 1
ATOM 2103 O O . ILE A 1 292 ? -1.105 60.761 17.714 1.000 21.978 292 ILE A O 1
ATOM 2108 N N . ALA A 1 293 ? -0.386 60.923 15.573 1.000 24.103 293 ALA A N 1
ATOM 2109 C CA . ALA A 1 293 ? 0.632 61.970 15.827 1.000 25.952 293 ALA A CA 1
ATOM 2110 C C . ALA A 1 293 ? -0.052 63.270 16.300 1.000 25.104 293 ALA A C 1
ATOM 2111 O O . ALA A 1 293 ? 0.432 63.883 17.275 1.000 23.029 293 ALA A O 1
ATOM 2113 N N . ASP A 1 294 ? -1.143 63.689 15.654 1.000 24.194 294 ASP A N 1
ATOM 2114 C CA . ASP A 1 294 ? -1.840 64.959 16.012 1.000 23.344 294 ASP A CA 1
ATOM 2115 C C . ASP A 1 294 ? -2.325 64.859 17.452 1.000 23.108 294 ASP A C 1
ATOM 2116 O O . ASP A 1 294 ? -2.241 65.855 18.168 1.000 22.799 294 ASP A O 1
ATOM 2121 N N . TYR A 1 295 ? -2.813 63.689 17.865 1.000 21.584 295 TYR A N 1
ATOM 2122 C CA . TYR A 1 295 ? -3.356 63.509 19.229 1.000 21.828 295 TYR A CA 1
ATOM 2123 C C . TYR A 1 295 ? -2.217 63.648 20.250 1.000 22.553 295 TYR A C 1
ATOM 2124 O O . TYR A 1 295 ? -2.391 64.357 21.226 1.000 21.314 295 TYR A O 1
ATOM 2133 N N . ILE A 1 296 ? -1.102 62.954 20.036 1.000 24.441 296 ILE A N 1
ATOM 2134 C CA . ILE A 1 296 ? 0.108 63.024 20.907 1.000 27.756 296 ILE A CA 1
ATOM 2135 C C . ILE A 1 296 ? 0.648 64.469 20.904 1.000 27.861 296 ILE A C 1
ATOM 2136 O O . ILE A 1 296 ? 1.001 64.956 21.981 1.000 29.759 296 ILE A O 1
ATOM 2141 N N . THR A 1 297 ? 0.710 65.141 19.753 1.000 29.402 297 THR A N 1
ATOM 2142 C CA . THR A 1 297 ? 1.094 66.584 19.660 1.000 31.291 297 THR A CA 1
ATOM 2143 C C . THR A 1 297 ? 0.171 67.386 20.585 1.000 31.289 297 THR A C 1
ATOM 2144 O O . THR A 1 297 ? 0.671 68.080 21.496 1.000 31.486 297 THR A O 1
ATOM 2148 N N . ALA A 1 298 ? -1.133 67.274 20.354 1.000 27.779 298 ALA A N 1
ATOM 2149 C CA . ALA A 1 298 ? -2.175 68.033 21.069 1.000 25.921 298 ALA A CA 1
ATOM 2150 C C . ALA A 1 298 ? -1.985 67.843 22.576 1.000 24.988 298 ALA A C 1
ATOM 2151 O O . ALA A 1 298 ? -2.040 68.831 23.294 1.000 23.012 298 ALA A O 1
ATOM 2153 N N . ARG A 1 299 ? -1.694 66.635 23.045 1.000 25.717 299 ARG A N 1
ATOM 2154 C CA . ARG A 1 299 ? -1.548 66.402 24.506 1.000 28.687 299 ARG A CA 1
ATOM 2155 C C . ARG A 1 299 ? -0.315 67.145 25.033 1.000 29.283 299 ARG A C 1
ATOM 2156 O O . ARG A 1 299 ? -0.354 67.603 26.201 1.000 28.473 299 ARG A O 1
ATOM 2164 N N . LYS A 1 300 ? 0.728 67.262 24.201 1.000 31.783 300 LYS A N 1
ATOM 2165 C CA . LYS A 1 300 ? 1.972 68.005 24.534 1.000 34.809 300 LYS A CA 1
ATOM 2166 C C . LYS A 1 300 ? 1.616 69.494 24.688 1.000 34.366 300 LYS A C 1
ATOM 2167 O O . LYS A 1 300 ? 1.774 70.028 25.806 1.000 32.556 300 LYS A O 1
ATOM 2173 N N . HIS A 1 301 ? 1.068 70.104 23.633 1.000 32.044 301 HIS A N 1
ATOM 2174 C CA . HIS A 1 301 ? 0.772 71.562 23.557 1.000 32.758 301 HIS A CA 1
ATOM 2175 C C . HIS A 1 301 ? -0.148 71.988 24.703 1.000 33.522 301 HIS A C 1
ATOM 2176 O O . HIS A 1 301 ? 0.111 73.070 25.243 1.000 32.906 301 HIS A O 1
ATOM 2183 N N . LEU A 1 302 ? -1.100 71.146 25.121 1.000 33.884 302 LEU A N 1
ATOM 2184 C CA . LEU A 1 302 ? -2.143 71.531 26.111 1.000 39.911 302 LEU A CA 1
ATOM 2185 C C . LEU A 1 302 ? -1.576 71.700 27.531 1.000 47.480 302 LEU A C 1
ATOM 2186 O O . LEU A 1 302 ? -2.308 72.182 28.398 1.000 51.536 302 LEU A O 1
ATOM 2191 N N . LEU A 1 303 ? -0.305 71.425 27.775 1.000 56.687 303 LEU A N 1
ATOM 2192 C CA . LEU A 1 303 ? 0.315 71.751 29.092 1.000 65.925 303 LEU A CA 1
ATOM 2193 C C . LEU A 1 303 ? 0.863 73.188 29.042 1.000 66.740 303 LEU A C 1
ATOM 2194 O O . LEU A 1 303 ? 0.677 73.921 30.034 1.000 65.392 303 LEU A O 1
ATOM 2199 N N . GLU A 1 304 ? 1.440 73.588 27.899 1.000 67.315 304 GLU A N 1
ATOM 2200 C CA . GLU A 1 304 ? 1.961 74.946 27.602 1.000 63.633 304 GLU A CA 1
ATOM 2201 C C . GLU A 1 304 ? 0.826 75.840 27.090 1.000 62.029 304 GLU A C 1
ATOM 2202 O O . GLU A 1 304 ? -0.035 76.303 27.828 1.000 60.065 304 GLU A O 1
ATOM 2204 N N . VAL B 1 2 ? 18.774 -8.210 13.470 1.000 58.759 2 VAL B N 1
ATOM 2205 C CA . VAL B 1 2 ? 19.859 -7.888 12.490 1.000 59.038 2 VAL B CA 1
ATOM 2206 C C . VAL B 1 2 ? 19.925 -6.360 12.341 1.000 56.219 2 VAL B C 1
ATOM 2207 O O . VAL B 1 2 ? 18.960 -5.776 11.810 1.000 54.588 2 VAL B O 1
ATOM 2211 N N . ALA B 1 3 ? 21.014 -5.739 12.805 1.000 52.506 3 ALA B N 1
ATOM 2212 C CA . ALA B 1 3 ? 21.297 -4.295 12.625 1.000 48.804 3 ALA B CA 1
ATOM 2213 C C . ALA B 1 3 ? 20.997 -3.904 11.167 1.000 50.963 3 ALA B C 1
ATOM 2214 O O . ALA B 1 3 ? 21.424 -4.654 10.256 1.000 49.892 3 ALA B O 1
ATOM 2216 N N . SER B 1 4 ? 20.280 -2.788 10.951 1.000 51.691 4 SER B N 1
ATOM 2217 C CA . SER B 1 4 ? 19.930 -2.261 9.598 1.000 50.905 4 SER B CA 1
ATOM 2218 C C . SER B 1 4 ? 21.110 -1.485 8.974 1.000 48.874 4 SER B C 1
ATOM 2219 O O . SER B 1 4 ? 21.254 -1.559 7.737 1.000 49.679 4 SER B O 1
ATOM 2222 N N . SER B 1 5 ? 21.937 -0.799 9.780 1.000 48.437 5 SER B N 1
ATOM 2223 C CA . SER B 1 5 ? 23.101 0.027 9.334 1.000 48.425 5 SER B CA 1
ATOM 2224 C C . SER B 1 5 ? 24.271 -0.853 8.885 1.000 47.219 5 SER B C 1
ATOM 2225 O O . SER B 1 5 ? 24.312 -2.036 9.277 1.000 49.271 5 SER B O 1
ATOM 2228 N N . SER B 1 6 ? 25.210 -0.277 8.133 1.000 47.416 6 SER B N 1
ATOM 2229 C CA . SER B 1 6 ? 26.475 -0.949 7.735 1.000 47.096 6 SER B CA 1
ATOM 2230 C C . SER B 1 6 ? 27.145 -1.536 8.976 1.000 45.380 6 SER B C 1
ATOM 2231 O O . SER B 1 6 ? 27.083 -0.880 10.050 1.000 44.276 6 SER B O 1
ATOM 2234 N N . LEU B 1 7 ? 27.759 -2.714 8.813 1.000 40.863 7 LEU B N 1
ATOM 2235 C CA . LEU B 1 7 ? 28.422 -3.489 9.898 1.000 42.657 7 LEU B CA 1
ATOM 2236 C C . LEU B 1 7 ? 29.432 -2.600 10.629 1.000 38.615 7 LEU B C 1
ATOM 2237 O O . LEU B 1 7 ? 29.560 -2.733 11.847 1.000 34.829 7 LEU B O 1
ATOM 2242 N N . ARG B 1 8 ? 30.158 -1.767 9.888 1.000 36.869 8 ARG B N 1
ATOM 2243 C CA . ARG B 1 8 ? 31.297 -1.000 10.437 1.000 38.978 8 ARG B CA 1
ATOM 2244 C C . ARG B 1 8 ? 30.841 0.372 10.939 1.000 34.191 8 ARG B C 1
ATOM 2245 O O . ARG B 1 8 ? 31.688 1.060 11.516 1.000 31.826 8 ARG B O 1
ATOM 2253 N N . PHE B 1 9 ? 29.575 0.764 10.753 1.000 29.201 9 PHE B N 1
ATOM 2254 C CA . PHE B 1 9 ? 29.129 2.139 11.098 1.000 26.161 9 PHE B CA 1
ATOM 2255 C C . PHE B 1 9 ? 29.434 2.415 12.570 1.000 23.739 9 PHE B C 1
ATOM 2256 O O . PHE B 1 9 ? 28.940 1.677 13.439 1.000 23.009 9 PHE B O 1
ATOM 2264 N N . ASP B 1 10 ? 30.244 3.439 12.836 1.000 22.057 10 ASP B N 1
ATOM 2265 C CA . ASP B 1 10 ? 30.641 3.843 14.207 1.000 21.922 10 ASP B CA 1
ATOM 2266 C C . ASP B 1 10 ? 29.777 5.041 14.613 1.000 21.974 10 ASP B C 1
ATOM 2267 O O . ASP B 1 10 ? 30.136 6.169 14.275 1.000 21.251 10 ASP B O 1
ATOM 2272 N N . LEU B 1 11 ? 28.670 4.806 15.318 1.000 22.018 11 LEU B N 1
ATOM 2273 C CA . LEU B 1 11 ? 27.730 5.884 15.719 1.000 22.321 11 LEU B CA 1
ATOM 2274 C C . LEU B 1 11 ? 28.429 6.873 16.655 1.000 21.378 11 LEU B C 1
ATOM 2275 O O . LEU B 1 11 ? 28.185 8.058 16.517 1.000 21.187 11 LEU B O 1
ATOM 2280 N N . LYS B 1 12 ? 29.263 6.403 17.576 1.000 21.587 12 LYS B N 1
ATOM 2281 C CA . LYS B 1 12 ? 29.930 7.273 18.582 1.000 22.669 12 LYS B CA 1
ATOM 2282 C C . LYS B 1 12 ? 30.799 8.310 17.858 1.000 22.203 12 LYS B C 1
ATOM 2283 O O . LYS B 1 12 ? 30.793 9.499 18.244 1.000 19.621 12 LYS B O 1
ATOM 2289 N N . SER B 1 13 ? 31.550 7.844 16.870 1.000 21.043 13 SER B N 1
ATOM 2290 C CA . SER B 1 13 ? 32.470 8.659 16.052 1.000 22.023 13 SER B CA 1
ATOM 2291 C C . SER B 1 13 ? 31.666 9.654 15.218 1.000 21.185 13 SER B C 1
ATOM 2292 O O . SER B 1 13 ? 32.039 10.830 15.196 1.000 22.065 13 SER B O 1
ATOM 2295 N N . TYR B 1 14 ? 30.600 9.192 14.552 1.000 19.948 14 TYR B N 1
ATOM 2296 C CA . TYR B 1 14 ? 29.738 10.025 13.685 1.000 19.484 14 TYR B CA 1
ATOM 2297 C C . TYR B 1 14 ? 29.118 11.146 14.530 1.000 18.836 14 TYR B C 1
ATOM 2298 O O . TYR B 1 14 ? 29.153 12.322 14.122 1.000 19.332 14 TYR B O 1
ATOM 2307 N N . LEU B 1 15 ? 28.587 10.796 15.695 1.000 18.242 15 LEU B N 1
ATOM 2308 C CA . LEU B 1 15 ? 27.930 11.772 16.595 1.000 18.449 15 LEU B CA 1
ATOM 2309 C C . LEU B 1 15 ? 28.953 12.789 17.113 1.000 20.156 15 LEU B C 1
ATOM 2310 O O . LEU B 1 15 ? 28.587 13.981 17.219 1.000 18.024 15 LEU B O 1
ATOM 2315 N N . LYS B 1 16 ? 30.179 12.361 17.417 1.000 20.049 16 LYS B N 1
ATOM 2316 C CA . LYS B 1 16 ? 31.211 13.257 17.991 1.000 22.249 16 LYS B CA 1
ATOM 2317 C C . LYS B 1 16 ? 31.622 14.311 16.953 1.000 21.184 16 LYS B C 1
ATOM 2318 O O . LYS B 1 16 ? 31.760 15.488 17.331 1.000 21.358 16 LYS B O 1
ATOM 2324 N N . GLU B 1 17 ? 31.799 13.901 15.698 1.000 21.561 17 GLU B N 1
ATOM 2325 C CA . GLU B 1 17 ? 32.181 14.791 14.573 1.000 22.598 17 GLU B CA 1
ATOM 2326 C C . GLU B 1 17 ? 31.035 15.787 14.322 1.000 21.998 17 GLU B C 1
ATOM 2327 O O . GLU B 1 17 ? 31.292 17.013 14.244 1.000 18.867 17 GLU B O 1
ATOM 2333 N N . ARG B 1 18 ? 29.811 15.270 14.221 1.000 20.177 18 ARG B N 1
ATOM 2334 C CA . ARG B 1 18 ? 28.616 16.103 13.947 1.000 21.298 18 ARG B CA 1
ATOM 2335 C C . ARG B 1 18 ? 28.335 17.037 15.138 1.000 21.334 18 ARG B C 1
ATOM 2336 O O . ARG B 1 18 ? 27.946 18.199 14.882 1.000 18.874 18 ARG B O 1
ATOM 2344 N N . GLN B 1 19 ? 28.569 16.593 16.380 1.000 20.837 19 GLN B N 1
ATOM 2345 C CA . GLN B 1 19 ? 28.474 17.445 17.593 1.000 22.315 19 GLN B CA 1
ATOM 2346 C C . GLN B 1 19 ? 29.421 18.638 17.461 1.000 20.356 19 GLN B C 1
ATOM 2347 O O . GLN B 1 19 ? 28.993 19.768 17.703 1.000 17.823 19 GLN B O 1
ATOM 2353 N N . ARG B 1 20 ? 30.666 18.368 17.108 1.000 20.274 20 ARG B N 1
ATOM 2354 C CA . ARG B 1 20 ? 31.708 19.421 16.944 1.000 24.069 20 ARG B CA 1
ATOM 2355 C C . ARG B 1 20 ? 31.263 20.438 15.886 1.000 20.233 20 ARG B C 1
ATOM 2356 O O . ARG B 1 20 ? 31.430 21.644 16.101 1.000 19.824 20 ARG B O 1
ATOM 2364 N N . GLN B 1 21 ? 30.747 19.969 14.756 1.000 18.633 21 GLN B N 1
ATOM 2365 C CA . GLN B 1 21 ? 30.286 20.853 13.661 1.000 18.702 21 GLN B CA 1
ATOM 2366 C C . GLN B 1 21 ? 29.126 21.727 14.137 1.000 17.763 21 GLN B C 1
ATOM 2367 O O . GLN B 1 21 ? 29.094 22.928 13.769 1.000 16.296 21 GLN B O 1
ATOM 2373 N N . VAL B 1 22 ? 28.174 21.119 14.855 1.000 15.519 22 VAL B N 1
ATOM 2374 C CA . VAL B 1 22 ? 26.969 21.835 15.343 1.000 15.986 22 VAL B CA 1
ATOM 2375 C C . VAL B 1 22 ? 27.427 22.880 16.342 1.000 15.322 22 VAL B C 1
ATOM 2376 O O . VAL B 1 22 ? 26.928 24.005 16.274 1.000 13.508 22 VAL B O 1
ATOM 2380 N N . GLU B 1 23 ? 28.346 22.514 17.240 1.000 16.035 23 GLU B N 1
ATOM 2381 C CA . GLU B 1 23 ? 28.734 23.440 18.333 1.000 15.935 23 GLU B CA 1
ATOM 2382 C C . GLU B 1 23 ? 29.524 24.626 17.782 1.000 15.436 23 GLU B C 1
ATOM 2383 O O . GLU B 1 23 ? 29.353 25.719 18.347 1.000 15.020 23 GLU B O 1
ATOM 2389 N N . ALA B 1 24 ? 30.315 24.447 16.721 1.000 15.523 24 ALA B N 1
ATOM 2390 C CA . ALA B 1 24 ? 30.988 25.555 16.001 1.000 14.527 24 ALA B CA 1
ATOM 2391 C C . ALA B 1 24 ? 29.917 26.468 15.374 1.000 15.238 24 ALA B C 1
ATOM 2392 O O . ALA B 1 24 ? 30.023 27.721 15.497 1.000 12.722 24 ALA B O 1
ATOM 2394 N N . ALA B 1 25 ? 28.921 25.894 14.689 1.000 15.021 25 ALA B N 1
ATOM 2395 C CA . ALA B 1 25 ? 27.815 26.674 14.086 1.000 14.393 25 ALA B CA 1
ATOM 2396 C C . ALA B 1 25 ? 27.078 27.475 15.177 1.000 14.500 25 ALA B C 1
ATOM 2397 O O . ALA B 1 25 ? 26.758 28.651 14.949 1.000 14.973 25 ALA B O 1
ATOM 2399 N N . LEU B 1 26 ? 26.815 26.877 16.334 1.000 14.635 26 LEU B N 1
ATOM 2400 C CA . LEU B 1 26 ? 26.062 27.557 17.414 1.000 14.221 26 LEU B CA 1
ATOM 2401 C C . LEU B 1 26 ? 26.856 28.768 17.888 1.000 13.899 26 LEU B C 1
ATOM 2402 O O . LEU B 1 26 ? 26.277 29.827 18.084 1.000 15.484 26 LEU B O 1
ATOM 2407 N N . ASN B 1 27 ? 28.153 28.622 18.041 1.000 13.503 27 ASN B N 1
ATOM 2408 C CA . ASN B 1 27 ? 29.031 29.703 18.529 1.000 12.520 27 ASN B CA 1
ATOM 2409 C C . ASN B 1 27 ? 29.063 30.843 17.516 1.000 12.484 27 ASN B C 1
ATOM 2410 O O . ASN B 1 27 ? 29.007 32.000 17.943 1.000 12.235 27 ASN B O 1
ATOM 2415 N N . ALA B 1 28 ? 29.125 30.552 16.218 1.000 13.201 28 ALA B N 1
ATOM 2416 C CA . ALA B 1 28 ? 29.185 31.592 15.165 1.000 13.194 28 ALA B CA 1
ATOM 2417 C C . ALA B 1 28 ? 27.798 32.226 14.950 1.000 13.562 28 ALA B C 1
ATOM 2418 O O . ALA B 1 28 ? 27.732 33.423 14.642 1.000 11.747 28 ALA B O 1
ATOM 2420 N N . ILE B 1 29 ? 26.705 31.471 15.099 1.000 13.592 29 ILE B N 1
ATOM 2421 C CA . ILE B 1 29 ? 25.369 32.035 14.732 1.000 15.080 29 ILE B CA 1
ATOM 2422 C C . ILE B 1 29 ? 24.873 32.963 15.843 1.000 14.175 29 ILE B C 1
ATOM 2423 O O . ILE B 1 29 ? 24.010 33.834 15.580 1.000 14.962 29 ILE B O 1
ATOM 2428 N N . LEU B 1 30 ? 25.372 32.781 17.057 1.000 14.763 30 LEU B N 1
ATOM 2429 C CA . LEU B 1 30 ? 24.927 33.602 18.213 1.000 15.119 30 LEU B CA 1
ATOM 2430 C C . LEU B 1 30 ? 26.164 34.075 18.954 1.000 15.532 30 LEU B C 1
ATOM 2431 O O . LEU B 1 30 ? 26.462 33.597 20.055 1.000 15.684 30 LEU B O 1
ATOM 2436 N N . PRO B 1 31 ? 26.898 35.039 18.363 1.000 15.852 31 PRO B N 1
ATOM 2437 C CA . PRO B 1 31 ? 28.111 35.572 18.979 1.000 16.303 31 PRO B CA 1
ATOM 2438 C C . PRO B 1 31 ? 27.764 36.489 20.143 1.000 17.856 31 PRO B C 1
ATOM 2439 O O . PRO B 1 31 ? 26.634 37.004 20.221 1.000 17.475 31 PRO B O 1
ATOM 2443 N N . PRO B 1 32 ? 28.703 36.696 21.090 1.000 17.475 32 PRO B N 1
ATOM 2444 C CA . PRO B 1 32 ? 28.478 37.653 22.167 1.000 17.832 32 PRO B CA 1
ATOM 2445 C C . PRO B 1 32 ? 28.165 39.016 21.531 1.000 17.960 32 PRO B C 1
ATOM 2446 O O . PRO B 1 32 ? 28.829 39.403 20.603 1.000 17.646 32 PRO B O 1
ATOM 2450 N N . GLN B 1 33 ? 27.141 39.691 22.032 1.000 19.066 33 GLN B N 1
ATOM 2451 C CA . GLN B 1 33 ? 26.633 40.985 21.514 1.000 21.014 33 GLN B CA 1
ATOM 2452 C C . GLN B 1 33 ? 26.080 41.782 22.698 1.000 21.368 33 GLN B C 1
ATOM 2453 O O . GLN B 1 33 ? 26.159 41.264 23.826 1.000 19.209 33 GLN B O 1
ATOM 2459 N N . ASP B 1 34 ? 25.488 42.948 22.431 1.000 25.723 34 ASP B N 1
ATOM 2460 C CA . ASP B 1 34 ? 24.952 43.884 23.459 1.000 28.168 34 ASP B CA 1
ATOM 2461 C C . ASP B 1 34 ? 23.424 43.766 23.512 1.000 27.299 34 ASP B C 1
ATOM 2462 O O . ASP B 1 34 ? 22.772 43.641 22.471 1.000 27.073 34 ASP B O 1
ATOM 2467 N N . PRO B 1 35 ? 22.797 43.816 24.717 1.000 24.447 35 PRO B N 1
ATOM 2468 C CA . PRO B 1 35 ? 23.517 43.904 25.992 1.000 22.989 35 PRO B CA 1
ATOM 2469 C C . PRO B 1 35 ? 24.209 42.587 26.330 1.000 22.244 35 PRO B C 1
ATOM 2470 O O . PRO B 1 35 ? 23.629 41.522 26.146 1.000 22.629 35 PRO B O 1
ATOM 2474 N N . PRO B 1 36 ? 25.469 42.621 26.818 1.000 20.982 36 PRO B N 1
ATOM 2475 C CA . PRO B 1 36 ? 26.256 41.406 27.006 1.000 18.803 36 PRO B CA 1
ATOM 2476 C C . PRO B 1 36 ? 25.573 40.337 27.853 1.000 18.564 36 PRO B C 1
ATOM 2477 O O . PRO B 1 36 ? 25.719 39.164 27.525 1.000 18.455 36 PRO B O 1
ATOM 2481 N N . LEU B 1 37 ? 24.872 40.753 28.910 1.000 17.007 37 LEU B N 1
ATOM 2482 C CA . LEU B 1 37 ? 24.255 39.832 29.890 1.000 17.649 37 LEU B CA 1
ATOM 2483 C C . LEU B 1 37 ? 23.265 38.876 29.200 1.000 16.920 37 LEU B C 1
ATOM 2484 O O . LEU B 1 37 ? 23.290 37.662 29.527 1.000 16.606 37 LEU B O 1
ATOM 2489 N N . ILE B 1 38 ? 22.442 39.354 28.259 1.000 16.670 38 ILE B N 1
ATOM 2490 C CA . ILE B 1 38 ? 21.410 38.456 27.649 1.000 15.217 38 ILE B CA 1
ATOM 2491 C C . ILE B 1 38 ? 22.104 37.411 26.745 1.000 15.086 38 ILE B C 1
ATOM 2492 O O . ILE B 1 38 ? 21.795 36.213 26.849 1.000 15.618 38 ILE B O 1
ATOM 2497 N N . TYR B 1 39 ? 23.050 37.824 25.914 1.000 15.772 39 TYR B N 1
ATOM 2498 C CA . TYR B 1 39 ? 23.837 36.913 25.042 1.000 15.257 39 TYR B CA 1
ATOM 2499 C C . TYR B 1 39 ? 24.661 35.948 25.891 1.000 15.842 39 TYR B C 1
ATOM 2500 O O . TYR B 1 39 ? 24.827 34.791 25.467 1.000 15.104 39 TYR B O 1
ATOM 2509 N N . GLU B 1 40 ? 25.177 36.401 27.036 1.000 16.744 40 GLU B N 1
ATOM 2510 C CA . GLU B 1 40 ? 25.991 35.543 27.929 1.000 17.025 40 GLU B CA 1
ATOM 2511 C C . GLU B 1 40 ? 25.087 34.440 28.476 1.000 16.354 40 GLU B C 1
ATOM 2512 O O . GLU B 1 40 ? 25.496 33.242 28.387 1.000 14.829 40 GLU B O 1
ATOM 2518 N N . SER B 1 41 ? 23.896 34.815 28.965 1.000 15.457 41 SER B N 1
ATOM 2519 C CA . SER B 1 41 ? 22.920 33.860 29.537 1.000 15.530 41 SER B CA 1
ATOM 2520 C C . SER B 1 41 ? 22.457 32.893 28.438 1.000 15.791 41 SER B C 1
ATOM 2521 O O . SER B 1 41 ? 22.430 31.675 28.700 1.000 16.058 41 SER B O 1
ATOM 2524 N N . MET B 1 42 ? 22.101 33.393 27.251 1.000 15.880 42 MET B N 1
ATOM 2525 C CA . MET B 1 42 ? 21.626 32.510 26.144 1.000 14.952 42 MET B CA 1
ATOM 2526 C C . MET B 1 42 ? 22.726 31.500 25.786 1.000 14.253 42 MET B C 1
ATOM 2527 O O . MET B 1 42 ? 22.451 30.303 25.736 1.000 12.889 42 MET B O 1
ATOM 2532 N N . ARG B 1 43 ? 23.954 31.980 25.603 1.000 14.573 43 ARG B N 1
ATOM 2533 C CA . ARG B 1 43 ? 25.122 31.126 25.246 1.000 14.609 43 ARG B CA 1
ATOM 2534 C C . ARG B 1 43 ? 25.484 30.170 26.392 1.000 13.982 43 ARG B C 1
ATOM 2535 O O . ARG B 1 43 ? 25.908 29.048 26.114 1.000 12.646 43 ARG B O 1
ATOM 2543 N N . TYR B 1 44 ? 25.300 30.591 27.644 1.000 15.115 44 TYR B N 1
ATOM 2544 C CA . TYR B 1 44 ? 25.629 29.770 28.837 1.000 15.150 44 TYR B CA 1
ATOM 2545 C C . TYR B 1 44 ? 24.894 28.431 28.718 1.000 15.718 44 TYR B C 1
ATOM 2546 O O . TYR B 1 44 ? 25.493 27.337 28.928 1.000 13.548 44 TYR B O 1
ATOM 2555 N N . SER B 1 45 ? 23.597 28.485 28.397 1.000 15.330 45 SER B N 1
ATOM 2556 C CA . SER B 1 45 ? 22.771 27.255 28.286 1.000 15.179 45 SER B CA 1
ATOM 2557 C C . SER B 1 45 ? 22.975 26.608 26.907 1.000 15.342 45 SER B C 1
ATOM 2558 O O . SER B 1 45 ? 23.050 25.343 26.839 1.000 15.091 45 SER B O 1
ATOM 2561 N N . LEU B 1 46 ? 23.073 27.420 25.849 1.000 14.436 46 LEU B N 1
ATOM 2562 C CA . LEU B 1 46 ? 23.077 26.902 24.460 1.000 15.922 46 LEU B CA 1
ATOM 2563 C C . LEU B 1 46 ? 24.345 26.081 24.243 1.000 16.404 46 LEU B C 1
ATOM 2564 O O . LEU B 1 46 ? 24.258 25.020 23.601 1.000 15.499 46 LEU B O 1
ATOM 2569 N N . LEU B 1 47 ? 25.472 26.547 24.786 1.000 17.607 47 LEU B N 1
ATOM 2570 C CA . LEU B 1 47 ? 26.805 25.966 24.473 1.000 18.858 47 LEU B CA 1
ATOM 2571 C C . LEU B 1 47 ? 27.246 25.049 25.595 1.000 19.757 47 LEU B C 1
ATOM 2572 O O . LEU B 1 47 ? 28.339 24.506 25.462 1.000 19.086 47 LEU B O 1
ATOM 2577 N N . ALA B 1 48 ? 26.442 24.893 26.645 1.000 21.273 48 ALA B N 1
ATOM 2578 C CA . ALA B 1 48 ? 26.679 23.836 27.657 1.000 22.711 48 ALA B CA 1
ATOM 2579 C C . ALA B 1 48 ? 26.640 22.479 26.926 1.000 23.882 48 ALA B C 1
ATOM 2580 O O . ALA B 1 48 ? 25.951 22.350 25.879 1.000 22.961 48 ALA B O 1
ATOM 2582 N N . GLU B 1 49 ? 27.402 21.527 27.445 1.000 24.437 49 GLU B N 1
ATOM 2583 C CA . GLU B 1 49 ? 27.493 20.117 27.003 1.000 27.012 49 GLU B CA 1
ATOM 2584 C C . GLU B 1 49 ? 26.106 19.597 26.612 1.000 23.645 49 GLU B C 1
ATOM 2585 O O . GLU B 1 49 ? 25.235 19.544 27.458 1.000 22.743 49 GLU B O 1
ATOM 2591 N N . GLY B 1 50 ? 25.931 19.196 25.365 1.000 22.480 50 GLY B N 1
ATOM 2592 C CA . GLY B 1 50 ? 24.711 18.507 24.906 1.000 21.957 50 GLY B CA 1
ATOM 2593 C C . GLY B 1 50 ? 25.055 17.479 23.856 1.000 19.930 50 GLY B C 1
ATOM 2594 O O . GLY B 1 50 ? 26.066 17.657 23.183 1.000 17.224 50 GLY B O 1
ATOM 2595 N N . LYS B 1 51 ? 24.210 16.470 23.683 1.000 18.557 51 LYS B N 1
ATOM 2596 C CA . LYS B 1 51 ? 24.400 15.447 22.635 1.000 19.372 51 LYS B CA 1
ATOM 2597 C C . LYS B 1 51 ? 24.037 16.041 21.269 1.000 17.642 51 LYS B C 1
ATOM 2598 O O . LYS B 1 51 ? 24.540 15.518 20.274 1.000 15.173 51 LYS B O 1
ATOM 2604 N N . ARG B 1 52 ? 23.238 17.115 21.217 1.000 15.353 52 ARG B N 1
ATOM 2605 C CA . ARG B 1 52 ? 22.891 17.790 19.932 1.000 15.035 52 ARG B CA 1
ATOM 2606 C C . ARG B 1 52 ? 22.131 16.853 18.974 1.000 14.069 52 ARG B C 1
ATOM 2607 O O . ARG B 1 52 ? 22.343 16.947 17.736 1.000 13.591 52 ARG B O 1
ATOM 2615 N N . LEU B 1 53 ? 21.305 15.951 19.489 1.000 13.512 53 LEU B N 1
ATOM 2616 C CA . LEU B 1 53 ? 20.690 14.891 18.640 1.000 14.495 53 LEU B CA 1
ATOM 2617 C C . LEU B 1 53 ? 19.705 15.526 17.655 1.000 13.297 53 LEU B C 1
ATOM 2618 O O . LEU B 1 53 ? 19.614 15.034 16.525 1.000 13.438 53 LEU B O 1
ATOM 2623 N N . ARG B 1 54 ? 19.029 16.605 18.030 1.000 12.489 54 ARG B N 1
ATOM 2624 C CA . ARG B 1 54 ? 18.009 17.212 17.130 1.000 12.553 54 ARG B CA 1
ATOM 2625 C C . ARG B 1 54 ? 18.684 17.875 15.943 1.000 12.585 54 ARG B C 1
ATOM 2626 O O . ARG B 1 54 ? 18.334 17.550 14.815 1.000 12.065 54 ARG B O 1
ATOM 2634 N N . PRO B 1 55 ? 19.687 18.778 16.118 1.000 14.251 55 PRO B N 1
ATOM 2635 C CA . PRO B 1 55 ? 20.423 19.304 14.968 1.000 14.131 55 PRO B CA 1
ATOM 2636 C C . PRO B 1 55 ? 21.031 18.179 14.105 1.000 14.555 55 PRO B C 1
ATOM 2637 O O . PRO B 1 55 ? 20.914 18.229 12.892 1.000 15.471 55 PRO B O 1
ATOM 2641 N N . ILE B 1 56 ? 21.608 17.161 14.724 1.000 14.607 56 ILE B N 1
ATOM 2642 C CA . ILE B 1 56 ? 22.303 16.053 13.994 1.000 15.067 56 ILE B CA 1
ATOM 2643 C C . ILE B 1 56 ? 21.277 15.303 13.138 1.000 15.249 56 ILE B C 1
ATOM 2644 O O . ILE B 1 56 ? 21.584 15.020 11.960 1.000 14.589 56 ILE B O 1
ATOM 2649 N N . LEU B 1 57 ? 20.099 15.033 13.689 1.000 15.644 57 LEU B N 1
ATOM 2650 C CA . LEU B 1 57 ? 18.976 14.389 12.945 1.000 16.321 57 LEU B CA 1
ATOM 2651 C C . LEU B 1 57 ? 18.597 15.250 11.743 1.000 15.922 57 LEU B C 1
ATOM 2652 O O . LEU B 1 57 ? 18.320 14.708 10.652 1.000 16.556 57 LEU B O 1
ATOM 2657 N N . CYS B 1 58 ? 18.535 16.565 11.948 1.000 16.381 58 CYS B N 1
ATOM 2658 C CA . CYS B 1 58 ? 18.199 17.530 10.873 1.000 14.708 58 CYS B CA 1
ATOM 2659 C C . CYS B 1 58 ? 19.235 17.432 9.748 1.000 14.630 58 CYS B C 1
ATOM 2660 O O . CYS B 1 58 ? 18.845 17.299 8.567 1.000 13.833 58 CYS B O 1
ATOM 2663 N N . LEU B 1 59 ? 20.520 17.536 10.081 1.000 14.898 59 LEU B N 1
ATOM 2664 C CA . LEU B 1 59 ? 21.609 17.511 9.073 1.000 15.818 59 LEU B CA 1
ATOM 2665 C C . LEU B 1 59 ? 21.579 16.168 8.339 1.000 15.395 59 LEU B C 1
ATOM 2666 O O . LEU B 1 59 ? 21.652 16.170 7.102 1.000 16.129 59 LEU B O 1
ATOM 2671 N N . ALA B 1 60 ? 21.385 15.081 9.075 1.000 16.051 60 ALA B N 1
ATOM 2672 C CA . ALA B 1 60 ? 21.403 13.697 8.542 1.000 16.348 60 ALA B CA 1
ATOM 2673 C C . ALA B 1 60 ? 20.218 13.529 7.588 1.000 17.091 60 ALA B C 1
ATOM 2674 O O . ALA B 1 60 ? 20.393 12.881 6.534 1.000 14.910 60 ALA B O 1
ATOM 2676 N N . SER B 1 61 ? 19.060 14.086 7.953 1.000 17.046 61 SER B N 1
ATOM 2677 C CA . SER B 1 61 ? 17.809 13.966 7.162 1.000 18.403 61 SER B CA 1
ATOM 2678 C C . SER B 1 61 ? 17.933 14.775 5.873 1.000 18.236 61 SER B C 1
ATOM 2679 O O . SER B 1 61 ? 17.522 14.287 4.796 1.000 18.565 61 SER B O 1
ATOM 2682 N N . CYS B 1 62 ? 18.473 15.978 5.991 1.000 18.577 62 CYS B N 1
ATOM 2683 C CA . CYS B 1 62 ? 18.776 16.830 4.821 1.000 18.812 62 CYS B CA 1
ATOM 2684 C C . CYS B 1 62 ? 19.681 16.055 3.850 1.000 19.608 62 CYS B C 1
ATOM 2685 O O . CYS B 1 62 ? 19.377 15.977 2.652 1.000 19.697 62 CYS B O 1
ATOM 2688 N N . GLU B 1 63 ? 20.782 15.508 4.347 1.000 19.905 63 GLU B N 1
ATOM 2689 C CA . GLU B 1 63 ? 21.753 14.775 3.502 1.000 21.756 63 GLU B CA 1
ATOM 2690 C C . GLU B 1 63 ? 21.080 13.541 2.907 1.000 22.043 63 GLU B C 1
ATOM 2691 O O . GLU B 1 63 ? 21.288 13.307 1.724 1.000 24.421 63 GLU B O 1
ATOM 2697 N N . LEU B 1 64 ? 20.296 12.809 3.696 1.000 22.412 64 LEU B N 1
ATOM 2698 C CA . LEU B 1 64 ? 19.572 11.597 3.236 1.000 23.784 64 LEU B CA 1
ATOM 2699 C C . LEU B 1 64 ? 18.694 12.013 2.046 1.000 24.019 64 LEU B C 1
ATOM 2700 O O . LEU B 1 64 ? 18.605 11.257 1.091 1.000 20.933 64 LEU B O 1
ATOM 2705 N N . ALA B 1 65 ? 18.069 13.190 2.095 1.000 22.191 65 ALA B N 1
ATOM 2706 C CA . ALA B 1 65 ? 17.169 13.674 1.018 1.000 22.895 65 ALA B CA 1
ATOM 2707 C C . ALA B 1 65 ? 17.953 14.329 -0.135 1.000 22.802 65 ALA B C 1
ATOM 2708 O O . ALA B 1 65 ? 17.308 14.844 -1.039 1.000 22.638 65 ALA B O 1
ATOM 2710 N N . GLY B 1 66 ? 19.286 14.301 -0.134 1.000 23.544 66 GLY B N 1
ATOM 2711 C CA . GLY B 1 66 ? 20.099 14.791 -1.263 1.000 25.207 66 GLY B CA 1
ATOM 2712 C C . GLY B 1 66 ? 20.591 16.210 -1.056 1.000 26.466 66 GLY B C 1
ATOM 2713 O O . GLY B 1 66 ? 21.196 16.775 -1.994 1.000 28.370 66 GLY B O 1
ATOM 2714 N N . GLY B 1 67 ? 20.331 16.784 0.119 1.000 25.507 67 GLY B N 1
ATOM 2715 C CA . GLY B 1 67 ? 20.704 18.171 0.426 1.000 25.535 67 GLY B CA 1
ATOM 2716 C C . GLY B 1 67 ? 22.075 18.207 1.046 1.000 25.055 67 GLY B C 1
ATOM 2717 O O . GLY B 1 67 ? 22.667 17.135 1.240 1.000 26.925 67 GLY B O 1
ATOM 2718 N N . THR B 1 68 ? 22.571 19.394 1.362 1.000 25.978 68 THR B N 1
ATOM 2719 C CA . THR B 1 68 ? 23.865 19.565 2.067 1.000 24.177 68 THR B CA 1
ATOM 2720 C C . THR B 1 68 ? 23.609 19.943 3.517 1.000 23.607 68 THR B C 1
ATOM 2721 O O . THR B 1 68 ? 22.530 20.485 3.824 1.000 25.468 68 THR B O 1
ATOM 2725 N N . ALA B 1 69 ? 24.610 19.708 4.353 1.000 22.936 69 ALA B N 1
ATOM 2726 C CA . ALA B 1 69 ? 24.662 20.180 5.749 1.000 22.537 69 ALA B CA 1
ATOM 2727 C C . ALA B 1 69 ? 24.549 21.702 5.746 1.000 21.898 69 ALA B C 1
ATOM 2728 O O . ALA B 1 69 ? 23.840 22.261 6.616 1.000 23.254 69 ALA B O 1
ATOM 2730 N N . ALA B 1 70 ? 25.203 22.358 4.795 1.000 19.494 70 ALA B N 1
ATOM 2731 C CA . ALA B 1 70 ? 25.269 23.830 4.748 1.000 19.898 70 ALA B CA 1
ATOM 2732 C C . ALA B 1 70 ? 23.862 24.456 4.713 1.000 19.357 70 ALA B C 1
ATOM 2733 O O . ALA B 1 70 ? 23.687 25.489 5.361 1.000 20.796 70 ALA B O 1
ATOM 2735 N N . ILE B 1 71 ? 22.914 23.911 3.950 1.000 17.915 71 ILE B N 1
ATOM 2736 C CA . ILE B 1 71 ? 21.575 24.554 3.761 1.000 18.205 71 ILE B CA 1
ATOM 2737 C C . ILE B 1 71 ? 20.741 24.354 5.034 1.000 18.401 71 ILE B C 1
ATOM 2738 O O . ILE B 1 71 ? 19.815 25.165 5.299 1.000 21.018 71 ILE B O 1
ATOM 2743 N N . ALA B 1 72 ? 21.066 23.317 5.797 1.000 17.173 72 ALA B N 1
ATOM 2744 C CA . ALA B 1 72 ? 20.296 22.876 6.975 1.000 16.725 72 ALA B CA 1
ATOM 2745 C C . ALA B 1 72 ? 20.903 23.438 8.271 1.000 15.009 72 ALA B C 1
ATOM 2746 O O . ALA B 1 72 ? 20.265 23.307 9.309 1.000 14.297 72 ALA B O 1
ATOM 2748 N N . LEU B 1 73 ? 22.104 24.010 8.245 1.000 15.663 73 LEU B N 1
ATOM 2749 C CA . LEU B 1 73 ? 22.836 24.285 9.511 1.000 16.833 73 LEU B CA 1
ATOM 2750 C C . LEU B 1 73 ? 22.110 25.360 10.318 1.000 15.190 73 LEU B C 1
ATOM 2751 O O . LEU B 1 73 ? 21.998 25.264 11.529 1.000 15.131 73 LEU B O 1
ATOM 2756 N N . PRO B 1 74 ? 21.595 26.442 9.713 1.000 14.893 74 PRO B N 1
ATOM 2757 C CA . PRO B 1 74 ? 20.807 27.416 10.479 1.000 15.042 74 PRO B CA 1
ATOM 2758 C C . PRO B 1 74 ? 19.593 26.745 11.144 1.000 14.474 74 PRO B C 1
ATOM 2759 O O . PRO B 1 74 ? 19.343 27.019 12.323 1.000 14.255 74 PRO B O 1
ATOM 2763 N N . THR B 1 75 ? 18.874 25.907 10.409 1.000 13.205 75 THR B N 1
ATOM 2764 C CA . THR B 1 75 ? 17.677 25.215 10.941 1.000 12.995 75 THR B CA 1
ATOM 2765 C C . THR B 1 75 ? 18.114 24.261 12.053 1.000 12.567 75 THR B C 1
ATOM 2766 O O . THR B 1 75 ? 17.421 24.167 13.074 1.000 12.737 75 THR B O 1
ATOM 2770 N N . ALA B 1 76 ? 19.241 23.592 11.868 1.000 12.807 76 ALA B N 1
ATOM 2771 C CA . ALA B 1 76 ? 19.808 22.697 12.909 1.000 12.984 76 ALA B CA 1
ATOM 2772 C C . ALA B 1 76 ? 20.076 23.483 14.195 1.000 13.200 76 ALA B C 1
ATOM 2773 O O . ALA B 1 76 ? 19.613 23.054 15.273 1.000 12.979 76 ALA B O 1
ATOM 2775 N N . CYS B 1 77 ? 20.726 24.634 14.084 1.000 13.590 77 CYS B N 1
ATOM 2776 C CA . CYS B 1 77 ? 20.997 25.525 15.237 1.000 13.639 77 CYS B CA 1
ATOM 2777 C C . CYS B 1 77 ? 19.668 25.936 15.875 1.000 13.357 77 CYS B C 1
ATOM 2778 O O . CYS B 1 77 ? 19.587 25.902 17.139 1.000 13.142 77 CYS B O 1
ATOM 2781 N N . ALA B 1 78 ? 18.662 26.285 15.040 1.000 12.942 78 ALA B N 1
ATOM 2782 C CA . ALA B 1 78 ? 17.314 26.713 15.484 1.000 12.343 78 ALA B CA 1
ATOM 2783 C C . ALA B 1 78 ? 16.704 25.614 16.364 1.000 12.141 78 ALA B C 1
ATOM 2784 O O . ALA B 1 78 ? 16.216 25.919 17.471 1.000 11.788 78 ALA B O 1
ATOM 2786 N N . LEU B 1 79 ? 16.776 24.356 15.920 1.000 11.889 79 LEU B N 1
ATOM 2787 C CA . LEU B 1 79 ? 16.182 23.219 16.666 1.000 11.886 79 LEU B CA 1
ATOM 2788 C C . LEU B 1 79 ? 16.877 23.129 18.025 1.000 11.890 79 LEU B C 1
ATOM 2789 O O . LEU B 1 79 ? 16.189 22.915 19.041 1.000 11.392 79 LEU B O 1
ATOM 2794 N N . GLU B 1 80 ? 18.201 23.345 18.053 1.000 12.131 80 GLU B N 1
ATOM 2795 C CA . GLU B 1 80 ? 18.951 23.288 19.330 1.000 11.764 80 GLU B CA 1
ATOM 2796 C C . GLU B 1 80 ? 18.565 24.472 20.220 1.000 12.309 80 GLU B C 1
ATOM 2797 O O . GLU B 1 80 ? 18.525 24.297 21.457 1.000 11.705 80 GLU B O 1
ATOM 2803 N N . MET B 1 81 ? 18.326 25.642 19.635 1.000 13.038 81 MET B N 1
ATOM 2804 C CA . MET B 1 81 ? 17.916 26.844 20.406 1.000 13.830 81 MET B CA 1
ATOM 2805 C C . MET B 1 81 ? 16.572 26.559 21.073 1.000 13.348 81 MET B C 1
ATOM 2806 O O . MET B 1 81 ? 16.396 26.902 22.267 1.000 12.289 81 MET B O 1
ATOM 2811 N N . VAL B 1 82 ? 15.635 26.009 20.309 1.000 13.398 82 VAL B N 1
ATOM 2812 C CA . VAL B 1 82 ? 14.271 25.736 20.828 1.000 13.981 82 VAL B CA 1
ATOM 2813 C C . VAL B 1 82 ? 14.383 24.693 21.935 1.000 12.598 82 VAL B C 1
ATOM 2814 O O . VAL B 1 82 ? 13.822 24.919 23.005 1.000 12.543 82 VAL B O 1
ATOM 2818 N N . HIS B 1 83 ? 15.093 23.595 21.676 1.000 11.815 83 HIS B N 1
ATOM 2819 C CA . HIS B 1 83 ? 15.366 22.556 22.697 1.000 12.209 83 HIS B CA 1
ATOM 2820 C C . HIS B 1 83 ? 15.965 23.220 23.966 1.000 12.752 83 HIS B C 1
ATOM 2821 O O . HIS B 1 83 ? 15.468 22.960 25.124 1.000 11.711 83 HIS B O 1
ATOM 2828 N N . THR B 1 84 ? 16.979 24.065 23.774 1.000 12.428 84 THR B N 1
ATOM 2829 C CA . THR B 1 84 ? 17.700 24.707 24.899 1.000 13.001 84 THR B CA 1
ATOM 2830 C C . THR B 1 84 ? 16.715 25.582 25.687 1.000 13.422 84 THR B C 1
ATOM 2831 O O . THR B 1 84 ? 16.703 25.488 26.928 1.000 12.866 84 THR B O 1
ATOM 2835 N N . MET B 1 85 ? 15.876 26.360 25.011 1.000 13.679 85 MET B N 1
ATOM 2836 C CA . MET B 1 85 ? 14.965 27.282 25.734 1.000 14.966 85 MET B CA 1
ATOM 2837 C C . MET B 1 85 ? 13.922 26.466 26.507 1.000 14.018 85 MET B C 1
ATOM 2838 O O . MET B 1 85 ? 13.565 26.894 27.615 1.000 12.982 85 MET B O 1
ATOM 2843 N N . SER B 1 86 ? 13.513 25.309 25.986 1.000 13.699 86 SER B N 1
ATOM 2844 C CA . SER B 1 86 ? 12.548 24.407 26.669 1.000 14.370 86 SER B CA 1
ATOM 2845 C C . SER B 1 86 ? 13.155 23.914 27.991 1.000 15.319 86 SER B C 1
ATOM 2846 O O . SER B 1 86 ? 12.413 23.872 28.988 1.000 17.098 86 SER B O 1
ATOM 2849 N N . LEU B 1 87 ? 14.450 23.587 28.004 1.000 15.343 87 LEU B N 1
ATOM 2850 C CA . LEU B 1 87 ? 15.185 23.146 29.210 1.000 15.268 87 LEU B CA 1
ATOM 2851 C C . LEU B 1 87 ? 15.319 24.309 30.185 1.000 15.087 87 LEU B C 1
ATOM 2852 O O . LEU B 1 87 ? 15.099 24.062 31.383 1.000 15.171 87 LEU B O 1
ATOM 2857 N N . ILE B 1 88 ? 15.720 25.502 29.724 1.000 14.258 88 ILE B N 1
ATOM 2858 C CA . ILE B 1 88 ? 15.839 26.715 30.595 1.000 14.309 88 ILE B CA 1
ATOM 2859 C C . ILE B 1 88 ? 14.518 26.951 31.342 1.000 14.954 88 ILE B C 1
ATOM 2860 O O . ILE B 1 88 ? 14.548 27.155 32.601 1.000 15.021 88 ILE B O 1
ATOM 2865 N N . HIS B 1 89 ? 13.392 26.950 30.615 1.000 14.204 89 HIS B N 1
ATOM 2866 C CA . HIS B 1 89 ? 12.058 27.239 31.204 1.000 14.471 89 HIS B CA 1
ATOM 2867 C C . HIS B 1 89 ? 11.637 26.081 32.121 1.000 14.955 89 HIS B C 1
ATOM 2868 O O . HIS B 1 89 ? 11.090 26.342 33.176 1.000 13.574 89 HIS B O 1
ATOM 2875 N N . ASP B 1 90 ? 11.940 24.842 31.723 1.000 16.355 90 ASP B N 1
ATOM 2876 C CA . ASP B 1 90 ? 11.567 23.619 32.467 1.000 17.155 90 ASP B CA 1
ATOM 2877 C C . ASP B 1 90 ? 12.317 23.584 33.815 1.000 15.989 90 ASP B C 1
ATOM 2878 O O . ASP B 1 90 ? 11.746 23.099 34.804 1.000 15.388 90 ASP B O 1
ATOM 2883 N N . ASP B 1 91 ? 13.543 24.092 33.856 1.000 15.693 91 ASP B N 1
ATOM 2884 C CA . ASP B 1 91 ? 14.424 24.090 35.060 1.000 15.977 91 ASP B CA 1
ATOM 2885 C C . ASP B 1 91 ? 13.985 25.150 36.080 1.000 17.423 91 ASP B C 1
ATOM 2886 O O . ASP B 1 91 ? 14.397 25.030 37.256 1.000 16.770 91 ASP B O 1
ATOM 2891 N N . LEU B 1 92 ? 13.162 26.128 35.672 1.000 16.875 92 LEU B N 1
ATOM 2892 C CA . LEU B 1 92 ? 12.803 27.287 36.536 1.000 17.338 92 LEU B CA 1
ATOM 2893 C C . LEU B 1 92 ? 12.149 26.812 37.831 1.000 18.070 92 LEU B C 1
ATOM 2894 O O . LEU B 1 92 ? 11.495 25.765 37.862 1.000 16.305 92 LEU B O 1
ATOM 2899 N N . PRO B 1 93 ? 12.321 27.585 38.933 1.000 19.441 93 PRO B N 1
ATOM 2900 C CA . PRO B 1 93 ? 11.646 27.329 40.211 1.000 21.765 93 PRO B CA 1
ATOM 2901 C C . PRO B 1 93 ? 10.143 27.034 40.143 1.000 24.682 93 PRO B C 1
ATOM 2902 O O . PRO B 1 93 ? 9.704 26.154 40.845 1.000 24.387 93 PRO B O 1
ATOM 2906 N N . SER B 1 94 ? 9.426 27.741 39.262 1.000 28.732 94 SER B N 1
ATOM 2907 C CA . SER B 1 94 ? 7.961 27.619 39.038 1.000 27.383 94 SER B CA 1
ATOM 2908 C C . SER B 1 94 ? 7.645 26.302 38.329 1.000 27.176 94 SER B C 1
ATOM 2909 O O . SER B 1 94 ? 6.484 25.890 38.363 1.000 28.231 94 SER B O 1
ATOM 2912 N N . MET B 1 95 ? 8.645 25.669 37.709 1.000 26.710 95 MET B N 1
ATOM 2913 C CA . MET B 1 95 ? 8.510 24.389 36.969 1.000 26.856 95 MET B CA 1
ATOM 2914 C C . MET B 1 95 ? 9.271 23.292 37.730 1.000 24.237 95 MET B C 1
ATOM 2915 O O . MET B 1 95 ? 8.849 22.984 38.834 1.000 24.798 95 MET B O 1
ATOM 2920 N N . ASP B 1 96 ? 10.326 22.697 37.186 1.000 22.013 96 ASP B N 1
ATOM 2921 C CA . ASP B 1 96 ? 10.997 21.554 37.858 1.000 23.527 96 ASP B CA 1
ATOM 2922 C C . ASP B 1 96 ? 11.931 22.026 38.974 1.000 20.631 96 ASP B C 1
ATOM 2923 O O . ASP B 1 96 ? 12.311 21.178 39.767 1.000 21.873 96 ASP B O 1
ATOM 2928 N N . ASN B 1 97 ? 12.328 23.295 39.004 1.000 19.626 97 ASN B N 1
ATOM 2929 C CA . ASN B 1 97 ? 13.177 23.867 40.080 1.000 21.317 97 ASN B CA 1
ATOM 2930 C C . ASN B 1 97 ? 14.462 23.026 40.209 1.000 21.964 97 ASN B C 1
ATOM 2931 O O . ASN B 1 97 ? 14.745 22.541 41.313 1.000 21.932 97 ASN B O 1
ATOM 2936 N N . ASP B 1 98 ? 15.226 22.887 39.117 1.000 20.952 98 ASP B N 1
ATOM 2937 C CA . ASP B 1 98 ? 16.495 22.116 39.086 1.000 21.979 98 ASP B CA 1
ATOM 2938 C C . ASP B 1 98 ? 17.679 23.059 39.308 1.000 22.641 98 ASP B C 1
ATOM 2939 O O . ASP B 1 98 ? 17.669 24.193 38.793 1.000 21.756 98 ASP B O 1
ATOM 2944 N N . ASP B 1 99 ? 18.673 22.579 40.048 1.000 23.465 99 ASP B N 1
ATOM 2945 C CA . ASP B 1 99 ? 19.890 23.354 40.380 1.000 26.203 99 ASP B CA 1
ATOM 2946 C C . ASP B 1 99 ? 20.949 23.143 39.302 1.000 23.267 99 ASP B C 1
ATOM 2947 O O . ASP B 1 99 ? 21.843 24.010 39.215 1.000 21.648 99 ASP B O 1
ATOM 2952 N N . PHE B 1 100 ? 20.873 22.032 38.557 1.000 23.273 100 PHE B N 1
ATOM 2953 C CA . PHE B 1 100 ? 21.914 21.571 37.600 1.000 22.255 100 PHE B CA 1
ATOM 2954 C C . PHE B 1 100 ? 21.281 21.171 36.267 1.000 22.413 100 PHE B C 1
ATOM 2955 O O . PHE B 1 100 ? 20.181 20.605 36.260 1.000 20.387 100 PHE B O 1
ATOM 2963 N N . ARG B 1 101 ? 21.971 21.526 35.175 1.000 23.155 101 ARG B N 1
ATOM 2964 C CA . ARG B 1 101 ? 21.601 21.236 33.757 1.000 24.658 101 ARG B CA 1
ATOM 2965 C C . ARG B 1 101 ? 22.866 21.266 32.887 1.000 26.266 101 ARG B C 1
ATOM 2966 O O . ARG B 1 101 ? 23.628 22.285 32.933 1.000 28.339 101 ARG B O 1
ATOM 2974 N N . ARG B 1 102 ? 23.078 20.212 32.098 1.000 26.169 102 ARG B N 1
ATOM 2975 C CA . ARG B 1 102 ? 24.219 20.097 31.143 1.000 26.128 102 ARG B CA 1
ATOM 2976 C C . ARG B 1 102 ? 25.531 20.268 31.918 1.000 26.240 102 ARG B C 1
ATOM 2977 O O . ARG B 1 102 ? 26.442 20.907 31.395 1.000 29.255 102 ARG B O 1
ATOM 2985 N N . GLY B 1 103 ? 25.584 19.726 33.137 1.000 27.579 103 GLY B N 1
ATOM 2986 C CA . GLY B 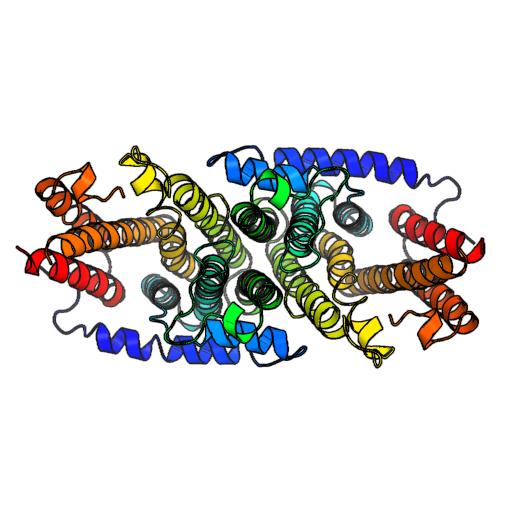1 103 ? 26.809 19.617 33.951 1.000 28.613 103 GLY B CA 1
ATOM 2987 C C . GLY B 1 103 ? 27.200 20.926 34.600 1.000 31.090 103 GLY B C 1
ATOM 2988 O O . GLY B 1 103 ? 28.353 21.024 35.051 1.000 34.306 103 GLY B O 1
ATOM 2989 N N . ARG B 1 104 ? 26.307 21.917 34.642 1.000 29.179 104 ARG B N 1
ATOM 2990 C CA . ARG B 1 104 ? 26.600 23.198 35.327 1.000 29.366 104 ARG B CA 1
ATOM 2991 C C . ARG B 1 104 ? 25.337 23.663 36.051 1.000 25.503 104 ARG B C 1
ATOM 2992 O O . ARG B 1 104 ? 24.253 23.111 35.868 1.000 22.493 104 ARG B O 1
ATOM 3000 N N . PRO B 1 105 ? 25.471 24.655 36.952 1.000 21.446 105 PRO B N 1
ATOM 3001 C CA . PRO B 1 105 ? 24.305 25.326 37.512 1.000 19.549 105 PRO B CA 1
ATOM 3002 C C . PRO B 1 105 ? 23.305 25.712 36.405 1.000 17.946 105 PRO B C 1
ATOM 3003 O O . PRO B 1 105 ? 23.682 26.099 35.304 1.000 17.468 105 PRO B O 1
ATOM 3007 N N . THR B 1 106 ? 22.030 25.548 36.708 1.000 16.896 106 THR B N 1
ATOM 3008 C CA . THR B 1 106 ? 20.918 25.991 35.826 1.000 16.978 106 THR B CA 1
ATOM 3009 C C . THR B 1 106 ? 21.049 27.499 35.596 1.000 15.770 106 THR B C 1
ATOM 3010 O O . THR B 1 106 ? 21.662 28.212 36.435 1.000 15.455 106 THR B O 1
ATOM 3014 N N . ASN B 1 107 ? 20.542 27.948 34.453 1.000 14.996 107 ASN B N 1
ATOM 3015 C CA . ASN B 1 107 ? 20.634 29.347 33.992 1.000 14.599 107 ASN B CA 1
ATOM 3016 C C . ASN B 1 107 ? 20.210 30.285 35.141 1.000 15.043 107 ASN B C 1
ATOM 3017 O O . ASN B 1 107 ? 20.952 31.261 35.427 1.000 15.222 107 ASN B O 1
ATOM 3022 N N . HIS B 1 108 ? 19.085 30.013 35.795 1.000 14.815 108 HIS B N 1
ATOM 3023 C CA . HIS B 1 108 ? 18.473 30.987 36.744 1.000 15.660 108 HIS B CA 1
ATOM 3024 C C . HIS B 1 108 ? 19.318 31.061 38.019 1.000 16.836 108 HIS B C 1
ATOM 3025 O O . HIS B 1 108 ? 19.297 32.087 38.673 1.000 16.705 108 HIS B O 1
ATOM 3032 N N . LYS B 1 109 ? 20.066 30.016 38.341 1.000 19.208 109 LYS B N 1
ATOM 3033 C CA . LYS B 1 109 ? 20.982 30.022 39.510 1.000 21.340 109 LYS B CA 1
ATOM 3034 C C . LYS B 1 109 ? 22.130 30.990 39.242 1.000 21.694 109 LYS B C 1
ATOM 3035 O O . LYS B 1 109 ? 22.660 31.535 40.216 1.000 20.687 109 LYS B O 1
ATOM 3041 N N . VAL B 1 110 ? 22.521 31.165 37.978 1.000 19.351 110 VAL B N 1
ATOM 3042 C CA . VAL B 1 110 ? 23.662 32.039 37.620 1.000 18.986 110 VAL B CA 1
ATOM 3043 C C . VAL B 1 110 ? 23.150 33.458 37.377 1.000 18.645 110 VAL B C 1
ATOM 3044 O O . VAL B 1 110 ? 23.814 34.381 37.792 1.000 17.005 110 VAL B O 1
ATOM 3048 N N . TYR B 1 111 ? 22.033 33.619 36.670 1.000 17.535 111 TYR B N 1
ATOM 3049 C CA . TYR B 1 111 ? 21.642 34.921 36.075 1.000 16.856 111 TYR B CA 1
ATOM 3050 C C . TYR B 1 111 ? 20.371 35.464 36.723 1.000 15.833 111 TYR B C 1
ATOM 3051 O O . TYR B 1 111 ? 20.058 36.611 36.445 1.000 17.311 111 TYR B O 1
ATOM 3060 N N . GLY B 1 112 ? 19.685 34.667 37.543 1.000 15.212 112 GLY B N 1
ATOM 3061 C CA . GLY B 1 112 ? 18.378 35.004 38.115 1.000 15.513 112 GLY B CA 1
ATOM 3062 C C . GLY B 1 112 ? 17.260 34.512 37.214 1.000 16.554 112 GLY B C 1
ATOM 3063 O O . GLY B 1 112 ? 17.496 34.305 35.969 1.000 15.657 112 GLY B O 1
ATOM 3064 N N . GLU B 1 113 ? 16.088 34.306 37.808 1.000 16.393 113 GLU B N 1
ATOM 3065 C CA . GLU B 1 113 ? 14.897 33.753 37.124 1.000 19.038 113 GLU B CA 1
ATOM 3066 C C . GLU B 1 113 ? 14.474 34.692 35.982 1.000 17.503 113 GLU B C 1
ATOM 3067 O O . GLU B 1 113 ? 14.162 34.187 34.893 1.000 15.980 113 GLU B O 1
ATOM 3073 N N . ASP B 1 114 ? 14.482 36.009 36.211 1.000 16.725 114 ASP B N 1
ATOM 3074 C CA . ASP B 1 114 ? 14.071 37.010 35.196 1.000 17.272 114 ASP B CA 1
ATOM 3075 C C . ASP B 1 114 ? 14.942 36.868 33.945 1.000 17.630 114 ASP B C 1
ATOM 3076 O O . ASP B 1 114 ? 14.369 36.698 32.834 1.000 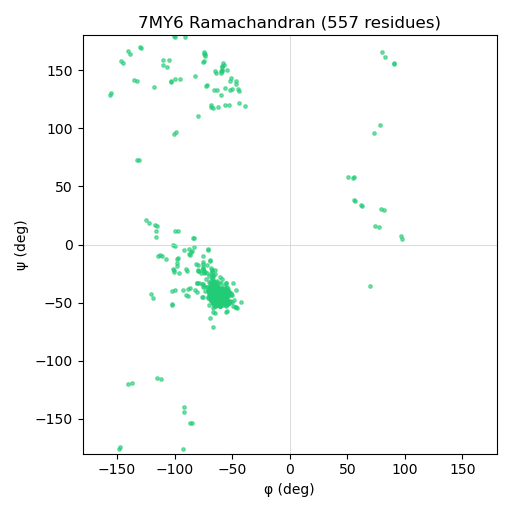16.971 114 ASP B O 1
ATOM 3081 N N . ILE B 1 115 ? 16.262 36.879 34.108 1.000 16.129 115 ILE B N 1
ATOM 3082 C CA . ILE B 1 115 ? 17.184 36.771 32.954 1.000 15.328 115 ILE B CA 1
ATOM 3083 C C . ILE B 1 115 ? 17.020 35.393 32.304 1.000 14.294 115 ILE B C 1
ATOM 3084 O O . ILE B 1 115 ? 17.093 35.314 31.067 1.000 13.917 115 ILE B O 1
ATOM 3089 N N . ALA B 1 116 ? 16.864 34.332 33.083 1.000 13.430 116 ALA B N 1
ATOM 3090 C CA . ALA B 1 116 ? 16.707 32.970 32.516 1.000 13.413 116 ALA B CA 1
ATOM 3091 C C . ALA B 1 116 ? 15.444 32.944 31.633 1.000 13.430 116 ALA B C 1
ATOM 3092 O O . ALA B 1 116 ? 15.493 32.396 30.508 1.000 12.674 116 ALA B O 1
ATOM 3094 N N . ILE B 1 117 ? 14.342 33.511 32.119 1.000 12.903 117 ILE B N 1
ATOM 3095 C CA . ILE B 1 117 ? 13.058 33.532 31.341 1.000 13.357 117 ILE B CA 1
ATOM 3096 C C . ILE B 1 117 ? 13.322 34.231 30.017 1.000 13.738 117 ILE B C 1
ATOM 3097 O O . ILE B 1 117 ? 12.940 33.693 28.957 1.000 13.722 117 ILE B O 1
ATOM 3102 N N . LEU B 1 118 ? 13.957 35.405 30.105 1.000 14.362 118 LEU B N 1
ATOM 3103 C CA . LEU B 1 118 ? 14.205 36.288 28.952 1.000 14.274 118 LEU B CA 1
ATOM 3104 C C . LEU B 1 118 ? 15.201 35.635 27.993 1.000 14.243 118 LEU B C 1
ATOM 3105 O O . LEU B 1 118 ? 14.964 35.723 26.790 1.000 14.113 118 LEU B O 1
ATOM 3110 N N . ALA B 1 119 ? 16.253 34.977 28.500 1.000 14.660 119 ALA B N 1
ATOM 3111 C CA . ALA B 1 119 ? 17.200 34.191 27.670 1.000 14.181 119 ALA B CA 1
ATOM 3112 C C . ALA B 1 119 ? 16.441 33.137 26.864 1.000 13.723 119 ALA B C 1
ATOM 3113 O O . ALA B 1 119 ? 16.741 32.987 25.654 1.000 13.030 119 ALA B O 1
ATOM 3115 N N . GLY B 1 120 ? 15.556 32.385 27.528 1.000 13.335 120 GLY B N 1
ATOM 3116 C CA . GLY B 1 120 ? 14.682 31.384 26.895 1.000 13.130 120 GLY B CA 1
ATOM 3117 C C . GLY B 1 120 ? 13.829 31.992 25.791 1.000 13.275 120 GLY B C 1
ATOM 3118 O O . GLY B 1 120 ? 13.768 31.427 24.704 1.000 12.357 120 GLY B O 1
ATOM 3119 N N . ASP B 1 121 ? 13.191 33.130 26.061 1.000 13.292 121 ASP B N 1
ATOM 3120 C CA . ASP B 1 121 ? 12.302 33.823 25.098 1.000 13.312 121 ASP B CA 1
ATOM 3121 C C . ASP B 1 121 ? 13.136 34.255 23.892 1.000 13.252 121 ASP B C 1
ATOM 3122 O O . ASP B 1 121 ? 12.675 34.076 22.745 1.000 13.190 121 ASP B O 1
ATOM 3127 N N . ALA B 1 122 ? 14.324 34.816 24.136 1.000 12.967 122 ALA B N 1
ATOM 3128 C CA . ALA B 1 122 ? 15.224 35.300 23.063 1.000 12.810 122 ALA B CA 1
ATOM 3129 C C . ALA B 1 122 ? 15.760 34.112 22.233 1.000 12.623 122 ALA B C 1
ATOM 3130 O O . ALA B 1 122 ? 15.892 34.242 21.020 1.000 13.266 122 ALA B O 1
ATOM 3132 N N . LEU B 1 123 ? 16.029 32.957 22.846 1.000 13.703 123 LEU B N 1
ATOM 3133 C CA . LEU B 1 123 ? 16.480 31.751 22.081 1.000 13.347 123 LEU B CA 1
ATOM 3134 C C . LEU B 1 123 ? 15.332 31.242 21.205 1.000 13.220 123 LEU B C 1
ATOM 3135 O O . LEU B 1 123 ? 15.589 30.919 20.035 1.000 12.573 123 LEU B O 1
ATOM 3140 N N . LEU B 1 124 ? 14.115 31.215 21.746 1.000 13.433 124 LEU B N 1
ATOM 3141 C CA . LEU B 1 124 ? 12.917 30.769 20.988 1.000 14.563 124 LEU B CA 1
ATOM 3142 C C . LEU B 1 124 ? 12.748 31.653 19.749 1.000 15.144 124 LEU B C 1
ATOM 3143 O O . LEU B 1 124 ? 12.612 31.092 18.623 1.000 16.870 124 LEU B O 1
ATOM 3148 N N . THR B 1 125 ? 12.792 32.981 19.958 1.000 15.102 125 THR B N 1
ATOM 3149 C CA . THR B 1 125 ? 12.671 34.003 18.897 1.000 15.779 125 THR B CA 1
ATOM 3150 C C . THR B 1 125 ? 13.801 33.825 17.886 1.000 14.033 125 THR B C 1
ATOM 3151 O O . THR B 1 125 ? 13.531 33.804 16.675 1.000 13.242 125 THR B O 1
ATOM 3155 N N . TYR B 1 126 ? 15.041 33.725 18.363 1.000 13.407 126 TYR B N 1
ATOM 3156 C CA . TYR B 1 126 ? 16.213 33.675 17.464 1.000 13.829 126 TYR B CA 1
ATOM 3157 C C . TYR B 1 126 ? 16.154 32.423 16.584 1.000 13.086 126 TYR B C 1
ATOM 3158 O O . TYR B 1 126 ? 16.604 32.545 15.423 1.000 13.285 126 TYR B O 1
ATOM 3167 N N . ALA B 1 127 ? 15.584 31.309 17.068 1.000 11.339 127 ALA B N 1
ATOM 3168 C CA . ALA B 1 127 ? 15.423 30.080 16.269 1.000 12.232 127 ALA B CA 1
ATOM 3169 C C . ALA B 1 127 ? 14.693 30.433 14.963 1.000 12.458 127 ALA B C 1
ATOM 3170 O O . ALA B 1 127 ? 15.164 30.007 13.858 1.000 11.563 127 ALA B O 1
ATOM 3172 N N . PHE B 1 128 ? 13.577 31.164 15.055 1.000 12.796 128 PHE B N 1
ATOM 3173 C CA . PHE B 1 128 ? 12.783 31.547 13.858 1.000 13.784 128 PHE B CA 1
ATOM 3174 C C . PHE B 1 128 ? 13.585 32.540 13.005 1.000 13.796 128 PHE B C 1
ATOM 3175 O O . PHE B 1 128 ? 13.567 32.447 11.754 1.000 12.993 128 PHE B O 1
ATOM 3183 N N . GLU B 1 129 ? 14.309 33.468 13.636 1.000 14.657 129 GLU B N 1
ATOM 3184 C CA . GLU B 1 129 ? 15.122 34.437 12.849 1.000 14.533 129 GLU B CA 1
ATOM 3185 C C . GLU B 1 129 ? 16.203 33.707 12.052 1.000 14.239 129 GLU B C 1
ATOM 3186 O O . GLU B 1 129 ? 16.413 34.079 10.884 1.000 15.226 129 GLU B O 1
ATOM 3192 N N . ALA B 1 130 ? 16.926 32.786 12.690 1.000 13.855 130 ALA B N 1
ATOM 3193 C CA . ALA B 1 130 ? 18.055 32.037 12.082 1.000 14.612 130 ALA B CA 1
ATOM 3194 C C . ALA B 1 130 ? 17.557 31.311 10.832 1.000 14.696 130 ALA B C 1
ATOM 3195 O O . ALA B 1 130 ? 18.224 31.381 9.813 1.000 17.464 130 ALA B O 1
ATOM 3197 N N . ILE B 1 131 ? 16.408 30.657 10.910 1.000 15.109 131 ILE B N 1
ATOM 3198 C CA . ILE B 1 131 ? 15.841 29.918 9.750 1.000 16.755 131 ILE B CA 1
ATOM 3199 C C . ILE B 1 131 ? 15.499 30.920 8.632 1.000 17.854 131 ILE B C 1
ATOM 3200 O O . ILE B 1 131 ? 15.947 30.722 7.476 1.000 17.796 131 ILE B O 1
ATOM 3205 N N . ALA B 1 132 ? 14.733 31.959 8.966 1.000 18.137 132 ALA B N 1
ATOM 3206 C CA . ALA B 1 132 ? 14.186 32.941 7.990 1.000 18.386 132 ALA B CA 1
ATOM 3207 C C . ALA B 1 132 ? 15.313 33.796 7.397 1.000 17.927 132 ALA B C 1
ATOM 3208 O O . ALA B 1 132 ? 15.229 34.083 6.211 1.000 17.619 132 ALA B O 1
ATOM 3210 N N . ARG B 1 133 ? 16.319 34.176 8.193 1.000 19.348 133 ARG B N 1
ATOM 3211 C CA . ARG B 1 133 ? 17.376 35.140 7.790 1.000 21.100 133 ARG B CA 1
ATOM 3212 C C . ARG B 1 133 ? 18.592 34.400 7.200 1.000 21.455 133 ARG B C 1
ATOM 3213 O O . ARG B 1 133 ? 19.168 34.915 6.225 1.000 20.917 133 ARG B O 1
ATOM 3221 N N . HIS B 1 134 ? 19.004 33.250 7.745 1.000 21.449 134 HIS B N 1
ATOM 3222 C CA . HIS B 1 134 ? 20.391 32.742 7.542 1.000 22.447 134 HIS B CA 1
ATOM 3223 C C . HIS B 1 134 ? 20.428 31.492 6.678 1.000 22.414 134 HIS B C 1
ATOM 3224 O O . HIS B 1 134 ? 21.533 31.084 6.298 1.000 22.340 134 HIS B O 1
ATOM 3231 N N . THR B 1 135 ? 19.277 30.902 6.380 1.000 22.643 135 THR B N 1
ATOM 3232 C CA . THR B 1 135 ? 19.240 29.710 5.510 1.000 23.232 135 THR B CA 1
ATOM 3233 C C . THR B 1 135 ? 19.784 30.123 4.151 1.000 26.755 135 THR B C 1
ATOM 3234 O O . THR B 1 135 ? 19.194 30.997 3.529 1.000 26.164 135 THR B O 1
ATOM 3238 N N . PRO B 1 136 ? 20.915 29.517 3.687 1.000 29.001 136 PRO B N 1
ATOM 3239 C CA . PRO B 1 136 ? 21.576 29.912 2.441 1.000 29.486 136 PRO B CA 1
ATOM 3240 C C . PRO B 1 136 ? 20.922 29.364 1.167 1.000 30.513 136 PRO B C 1
ATOM 3241 O O . PRO B 1 136 ? 20.968 28.168 0.932 1.000 33.403 136 PRO B O 1
ATOM 3245 N N . GLU B 1 137 ? 20.313 30.254 0.380 1.000 31.932 137 GLU B N 1
ATOM 3246 C CA . GLU B 1 137 ? 19.883 29.958 -1.012 1.000 32.619 137 GLU B CA 1
ATOM 3247 C C . GLU B 1 137 ? 19.073 28.655 -1.042 1.000 27.650 137 GLU B C 1
ATOM 3248 O O . GLU B 1 137 ? 19.471 27.705 -1.709 1.000 27.201 137 GLU B O 1
ATOM 3254 N N . VAL B 1 138 ? 17.986 28.625 -0.278 1.000 25.856 138 VAL B N 1
ATOM 3255 C CA . VAL B 1 138 ? 16.911 27.592 -0.314 1.000 22.279 138 VAL B CA 1
ATOM 3256 C C . VAL B 1 138 ? 15.627 28.313 -0.712 1.000 20.142 138 VAL B C 1
ATOM 3257 O O . VAL B 1 138 ? 15.386 29.417 -0.239 1.000 18.501 138 VAL B O 1
ATOM 3261 N N . PRO B 1 139 ? 14.815 27.758 -1.636 1.000 19.738 139 PRO B N 1
ATOM 3262 C CA . PRO B 1 139 ? 13.559 28.378 -2.039 1.000 20.134 139 PRO B CA 1
ATOM 3263 C C . PRO B 1 139 ? 12.714 28.747 -0.818 1.000 19.787 139 PRO B C 1
ATOM 3264 O O . PRO B 1 139 ? 12.564 27.927 0.132 1.000 17.122 139 PRO B O 1
ATOM 3268 N N . ALA B 1 140 ? 12.198 29.972 -0.861 1.000 18.026 140 ALA B N 1
ATOM 3269 C CA . ALA B 1 140 ? 11.493 30.616 0.264 1.000 19.293 140 ALA B CA 1
ATOM 3270 C C . ALA B 1 140 ? 10.333 29.727 0.715 1.000 19.329 140 ALA B C 1
ATOM 3271 O O . ALA B 1 140 ? 10.125 29.626 1.926 1.000 18.907 140 ALA B O 1
ATOM 3273 N N . ASP B 1 141 ? 9.640 29.062 -0.215 1.000 20.621 141 ASP B N 1
ATOM 3274 C CA . ASP B 1 141 ? 8.418 28.276 0.099 1.000 22.330 141 ASP B CA 1
ATOM 3275 C C . ASP B 1 141 ? 8.799 27.147 1.058 1.000 21.463 141 ASP B C 1
ATOM 3276 O O . ASP B 1 141 ? 8.044 26.906 2.003 1.000 22.283 141 ASP B O 1
ATOM 3281 N N . ARG B 1 142 ? 9.945 26.508 0.853 1.000 18.710 142 ARG B N 1
ATOM 3282 C CA . ARG B 1 142 ? 10.416 25.414 1.739 1.000 19.177 142 ARG B CA 1
ATOM 3283 C C . ARG B 1 142 ? 10.788 25.970 3.119 1.000 17.217 142 ARG B C 1
ATOM 3284 O O . ARG B 1 142 ? 10.385 25.373 4.138 1.000 17.133 142 ARG B O 1
ATOM 3292 N N . VAL B 1 143 ? 11.484 27.100 3.152 1.000 16.247 143 VAL B N 1
ATOM 3293 C CA . VAL B 1 143 ? 11.951 27.709 4.425 1.000 15.873 143 VAL B CA 1
ATOM 3294 C C . VAL B 1 143 ? 10.713 28.106 5.231 1.000 16.033 143 VAL B C 1
ATOM 3295 O O . VAL B 1 143 ? 10.689 27.870 6.463 1.000 14.891 143 VAL B O 1
ATOM 3299 N N . LEU B 1 144 ? 9.689 28.650 4.566 1.000 16.330 144 LEU B N 1
ATOM 3300 C CA . LEU B 1 144 ? 8.440 29.063 5.257 1.000 17.126 144 LEU B CA 1
ATOM 3301 C C . LEU B 1 144 ? 7.729 27.818 5.817 1.000 16.666 144 LEU B C 1
ATOM 3302 O O . LEU B 1 144 ? 7.215 27.884 6.955 1.000 14.087 144 LEU B O 1
ATOM 3307 N N . LYS B 1 145 ? 7.762 26.702 5.086 1.000 16.987 145 LYS B N 1
ATOM 3308 C CA . LYS B 1 145 ? 7.183 25.441 5.605 1.000 18.227 145 LYS B CA 1
ATOM 3309 C C . LYS B 1 145 ? 7.954 24.992 6.850 1.000 15.858 145 LYS B C 1
ATOM 3310 O O . LYS B 1 145 ? 7.325 24.505 7.793 1.000 15.966 145 LYS B O 1
ATOM 3316 N N . VAL B 1 146 ? 9.258 25.198 6.892 1.000 15.339 146 VAL B N 1
ATOM 3317 C CA . VAL B 1 146 ? 10.046 24.827 8.098 1.000 14.690 146 VAL B CA 1
ATOM 3318 C C . VAL B 1 146 ? 9.583 25.723 9.248 1.000 14.165 146 VAL B C 1
ATOM 3319 O O . VAL B 1 146 ? 9.366 25.193 10.349 1.000 15.041 146 VAL B O 1
ATOM 3323 N N . ILE B 1 147 ? 9.419 27.030 9.019 1.000 13.934 147 ILE B N 1
ATOM 3324 C CA . ILE B 1 147 ? 8.931 27.961 10.077 1.000 13.789 147 ILE B CA 1
ATOM 3325 C C . ILE B 1 147 ? 7.598 27.426 10.606 1.000 13.311 147 ILE B C 1
ATOM 3326 O O . ILE B 1 147 ? 7.467 27.258 11.825 1.000 12.739 147 ILE B O 1
ATOM 3331 N N . ALA B 1 148 ? 6.633 27.157 9.725 1.000 13.754 148 ALA B N 1
ATOM 3332 C CA . ALA B 1 148 ? 5.280 26.700 10.126 1.000 13.921 148 ALA B CA 1
ATOM 3333 C C . ALA B 1 148 ? 5.365 25.363 10.880 1.000 13.665 148 ALA B C 1
ATOM 3334 O O . ALA B 1 148 ? 4.721 25.226 11.971 1.000 13.056 148 ALA B O 1
ATOM 3336 N N . ALA B 1 149 ? 6.157 24.420 10.374 1.000 13.319 149 ALA B N 1
ATOM 3337 C CA . ALA B 1 149 ? 6.282 23.088 11.006 1.000 14.553 149 ALA B CA 1
ATOM 3338 C C . ALA B 1 149 ? 6.970 23.225 12.372 1.000 13.974 149 ALA B C 1
ATOM 3339 O O . ALA B 1 149 ? 6.543 22.533 13.330 1.000 16.031 149 ALA B O 1
ATOM 3341 N N . LEU B 1 150 ? 7.981 24.070 12.509 1.000 13.763 150 LEU B N 1
ATOM 3342 C CA . LEU B 1 150 ? 8.702 24.176 13.809 1.000 14.125 150 LEU B CA 1
ATOM 3343 C C . LEU B 1 150 ? 7.760 24.837 14.807 1.000 14.760 150 LEU B C 1
ATOM 3344 O O . LEU B 1 150 ? 7.675 24.369 15.950 1.000 13.598 150 LEU B O 1
ATOM 3349 N N . ALA B 1 151 ? 7.041 25.876 14.363 1.000 15.890 151 ALA B N 1
ATOM 3350 C CA . ALA B 1 151 ? 6.123 26.630 15.247 1.000 16.503 151 ALA B CA 1
ATOM 3351 C C . ALA B 1 151 ? 5.067 25.632 15.760 1.000 17.410 151 ALA B C 1
ATOM 3352 O O . ALA B 1 151 ? 4.851 25.575 17.003 1.000 16.566 151 ALA B O 1
ATOM 3354 N N . ARG B 1 152 ? 4.463 24.853 14.860 1.000 18.074 152 ARG B N 1
ATOM 3355 C CA . ARG B 1 152 ? 3.442 23.843 15.251 1.000 20.249 152 ARG B CA 1
ATOM 3356 C C . ARG B 1 152 ? 4.057 22.831 16.237 1.000 17.994 152 ARG B C 1
ATOM 3357 O O . ARG B 1 152 ? 3.400 22.514 17.246 1.000 18.491 152 ARG B O 1
ATOM 3365 N N . ALA B 1 153 ? 5.280 22.367 15.992 1.000 17.567 153 ALA B N 1
ATOM 3366 C CA . ALA B 1 153 ? 5.956 21.323 16.802 1.000 17.414 153 ALA B CA 1
ATOM 3367 C C . ALA B 1 153 ? 6.271 21.836 18.224 1.000 16.758 153 ALA B C 1
ATOM 3368 O O . ALA B 1 153 ? 6.285 21.023 19.161 1.000 16.767 153 ALA B O 1
ATOM 3370 N N . VAL B 1 154 ? 6.497 23.132 18.415 1.000 16.636 154 VAL B N 1
ATOM 3371 C CA . VAL B 1 154 ? 7.035 23.715 19.692 1.000 17.635 154 VAL B CA 1
ATOM 3372 C C . VAL B 1 154 ? 5.904 24.324 20.528 1.000 18.023 154 VAL B C 1
ATOM 3373 O O . VAL B 1 154 ? 6.076 24.502 21.759 1.000 17.463 154 VAL B O 1
ATOM 3377 N N . GLY B 1 155 ? 4.798 24.698 19.884 1.000 17.292 155 GLY B N 1
ATOM 3378 C CA . GLY B 1 155 ? 3.710 25.402 20.575 1.000 16.574 155 GLY B CA 1
ATOM 3379 C C . GLY B 1 155 ? 2.729 24.479 21.278 1.000 15.612 155 GLY B C 1
ATOM 3380 O O . GLY B 1 155 ? 3.072 23.361 21.680 1.000 13.381 155 GLY B O 1
ATOM 3381 N N . ALA B 1 156 ? 1.507 24.974 21.434 1.000 16.077 156 ALA B N 1
ATOM 3382 C CA . ALA B 1 156 ? 0.427 24.337 22.214 1.000 16.514 156 ALA B CA 1
ATOM 3383 C C . ALA B 1 156 ? 0.006 23.009 21.563 1.000 16.530 156 ALA B C 1
ATOM 3384 O O . ALA B 1 156 ? -0.578 22.175 22.252 1.000 16.950 156 ALA B O 1
ATOM 3386 N N . GLU B 1 157 ? 0.275 22.839 20.276 1.000 17.400 157 GLU B N 1
ATOM 3387 C CA . GLU B 1 157 ? -0.039 21.597 19.524 1.000 19.629 157 GLU B CA 1
ATOM 3388 C C . GLU B 1 157 ? 1.115 20.607 19.683 1.000 16.890 157 GLU B C 1
ATOM 3389 O O . GLU B 1 157 ? 0.954 19.514 19.218 1.000 17.023 157 GLU B O 1
ATOM 3395 N N . GLY B 1 158 ? 2.254 21.005 20.254 1.000 15.301 158 GLY B N 1
ATOM 3396 C CA . GLY B 1 158 ? 3.427 20.122 20.391 1.000 13.856 158 GLY B CA 1
ATOM 3397 C C . GLY B 1 158 ? 4.069 20.247 21.759 1.000 13.383 158 GLY B C 1
ATOM 3398 O O . GLY B 1 158 ? 3.420 19.959 22.766 1.000 12.563 158 GLY B O 1
ATOM 3399 N N . LEU B 1 159 ? 5.330 20.655 21.788 1.000 14.251 159 LEU B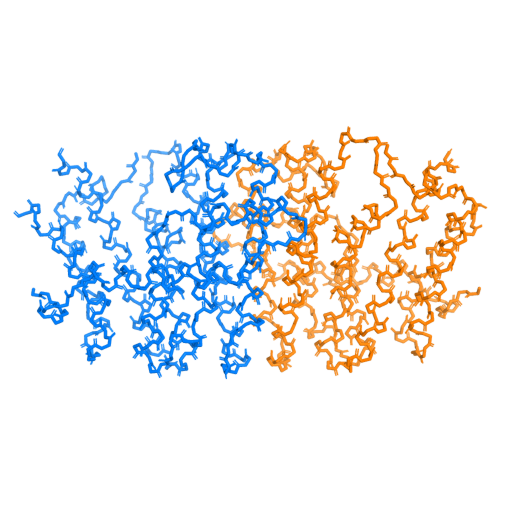 N 1
ATOM 3400 C CA . LEU B 1 159 ? 6.177 20.671 23.002 1.000 14.155 159 LEU B CA 1
ATOM 3401 C C . LEU B 1 159 ? 5.422 21.306 24.175 1.000 15.159 159 LEU B C 1
ATOM 3402 O O . LEU B 1 159 ? 5.349 20.655 25.244 1.000 13.632 159 LEU B O 1
ATOM 3407 N N . VAL B 1 160 ? 4.874 22.527 24.026 1.000 14.144 160 VAL B N 1
ATOM 3408 C CA . VAL B 1 160 ? 4.201 23.197 25.174 1.000 14.357 160 VAL B CA 1
ATOM 3409 C C . VAL B 1 160 ? 2.943 22.416 25.570 1.000 14.038 160 VAL B C 1
ATOM 3410 O O . VAL B 1 160 ? 2.698 22.286 26.777 1.000 12.730 160 VAL B O 1
ATOM 3414 N N . GLY B 1 161 ? 2.168 21.924 24.609 1.000 14.453 161 GLY B N 1
ATOM 3415 C CA . GLY B 1 161 ? 0.998 21.084 24.912 1.000 16.575 161 GLY B CA 1
ATOM 3416 C C . GLY B 1 161 ? 1.393 19.900 25.784 1.000 16.299 161 GLY B C 1
ATOM 3417 O O . GLY B 1 161 ? 0.727 19.654 26.784 1.000 16.540 161 GLY B O 1
ATOM 3418 N N . GLY B 1 162 ? 2.455 19.201 25.401 1.000 16.651 162 GLY B N 1
ATOM 3419 C CA . GLY B 1 162 ? 3.051 18.097 26.189 1.000 17.781 162 GLY B CA 1
ATOM 3420 C C . GLY B 1 162 ? 3.471 18.500 27.598 1.000 17.868 162 GLY B C 1
ATOM 3421 O O . GLY B 1 162 ? 3.179 17.744 28.531 1.000 16.747 162 GLY B O 1
ATOM 3422 N N . GLN B 1 163 ? 4.146 19.638 27.748 1.000 18.346 163 GLN B N 1
ATOM 3423 C CA . GLN B 1 163 ? 4.639 20.130 29.057 1.000 19.641 163 GLN B CA 1
ATOM 3424 C C . GLN B 1 163 ? 3.430 20.368 29.948 1.000 19.113 163 GLN B C 1
ATOM 3425 O O . GLN B 1 163 ? 3.487 20.075 31.152 1.000 20.571 163 GLN B O 1
ATOM 3431 N N . VAL B 1 164 ? 2.364 20.908 29.364 1.000 17.506 164 VAL B N 1
ATOM 3432 C CA . VAL B 1 164 ? 1.136 21.247 30.130 1.000 16.935 164 VAL B CA 1
ATOM 3433 C C . VAL B 1 164 ? 0.469 19.962 30.633 1.000 16.461 164 VAL B C 1
ATOM 3434 O O . VAL B 1 164 ? 0.179 19.891 31.805 1.000 16.460 164 VAL B O 1
ATOM 3438 N N . VAL B 1 165 ? 0.239 18.976 29.786 1.000 17.282 165 VAL B N 1
ATOM 3439 C CA . VAL B 1 165 ? -0.410 17.702 30.221 1.000 18.460 165 VAL B CA 1
ATOM 3440 C C . VAL B 1 165 ? 0.513 16.992 31.222 1.000 19.648 165 VAL B C 1
ATOM 3441 O O . VAL B 1 165 ? -0.015 16.448 32.206 1.000 22.146 165 VAL B O 1
ATOM 3445 N N . ASP B 1 166 ? 1.830 17.040 31.014 1.000 21.168 166 ASP B N 1
ATOM 3446 C CA . ASP B 1 166 ? 2.843 16.539 31.989 1.000 22.486 166 ASP B CA 1
ATOM 3447 C C . ASP B 1 166 ? 2.632 17.215 33.350 1.000 23.390 166 ASP B C 1
ATOM 3448 O O . ASP B 1 166 ? 2.543 16.505 34.346 1.000 22.311 166 ASP B O 1
ATOM 3453 N N . LEU B 1 167 ? 2.501 18.539 33.385 1.000 24.709 167 LEU B N 1
ATOM 3454 C CA . LEU B 1 167 ? 2.270 19.279 34.652 1.000 26.828 167 LEU B CA 1
ATOM 3455 C C . LEU B 1 167 ? 0.920 18.885 35.266 1.000 25.701 167 LEU B C 1
ATOM 3456 O O . LEU B 1 167 ? 0.906 18.597 36.437 1.000 27.669 167 LEU B O 1
ATOM 3461 N N . GLN B 1 168 ? -0.160 18.851 34.494 1.000 27.558 168 GLN B N 1
ATOM 3462 C CA . GLN B 1 168 ? -1.512 18.410 34.936 1.000 29.774 168 GLN B CA 1
ATOM 3463 C C . GLN B 1 168 ? -1.497 16.966 35.462 1.000 31.172 168 GLN B C 1
ATOM 3464 O O . GLN B 1 168 ? -2.347 16.650 36.301 1.000 29.802 168 GLN B O 1
ATOM 3470 N N . SER B 1 169 ? -0.603 16.103 34.963 1.000 32.900 169 SER B N 1
ATOM 3471 C CA . SER B 1 169 ? -0.529 14.663 35.336 1.000 34.597 169 SER B CA 1
ATOM 3472 C C . SER B 1 169 ? 0.198 14.475 36.672 1.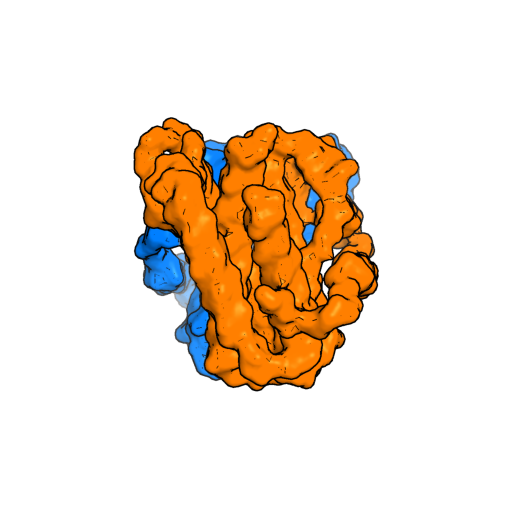000 38.904 169 SER B C 1
ATOM 3473 O O . SER B 1 169 ? -0.041 13.433 37.304 1.000 37.297 169 SER B O 1
ATOM 3476 N N . GLU B 1 170 ? 1.024 15.452 37.074 1.000 42.064 170 GLU B N 1
ATOM 3477 C CA . GLU B 1 170 ? 1.980 15.389 38.217 1.000 49.001 170 GLU B CA 1
ATOM 3478 C C . GLU B 1 170 ? 1.366 14.722 39.457 1.000 49.485 170 GLU B C 1
ATOM 3479 O O . GLU B 1 170 ? 2.035 13.854 40.036 1.000 52.306 170 GLU B O 1
ATOM 3485 N N . GLY B 1 171 ? 0.172 15.130 39.886 1.000 53.008 171 GLY B N 1
ATOM 3486 C CA . GLY B 1 171 ? -0.369 14.740 41.210 1.000 60.216 171 GLY B CA 1
ATOM 3487 C C . GLY B 1 171 ? -1.373 13.595 41.156 1.000 60.330 171 GLY B C 1
ATOM 3488 O O . GLY B 1 171 ? -2.027 13.343 42.196 1.000 63.095 171 GLY B O 1
ATOM 3489 N N . ARG B 1 172 ? -1.482 12.908 40.014 1.000 55.531 172 ARG B N 1
ATOM 3490 C CA . ARG B 1 172 ? -2.653 12.062 39.671 1.000 50.687 172 ARG B CA 1
ATOM 3491 C C . ARG B 1 172 ? -2.294 10.583 39.776 1.000 50.335 172 ARG B C 1
ATOM 3492 O O . ARG B 1 172 ? -1.126 10.238 39.588 1.000 54.887 172 ARG B O 1
ATOM 3500 N N . ASP B 1 173 ? -3.293 9.753 40.050 1.000 49.854 173 ASP B N 1
ATOM 3501 C CA . ASP B 1 173 ? -3.139 8.279 40.147 1.000 52.977 173 ASP B CA 1
ATOM 3502 C C . ASP B 1 173 ? -3.966 7.626 39.034 1.000 46.534 173 ASP B C 1
ATOM 3503 O O . ASP B 1 173 ? -4.136 6.406 39.098 1.000 50.435 173 ASP B O 1
ATOM 3508 N N . ASP B 1 174 ? -4.467 8.408 38.066 1.000 41.697 174 ASP B N 1
ATOM 3509 C CA . ASP B 1 174 ? -5.431 7.937 37.033 1.000 37.044 174 ASP B CA 1
ATOM 3510 C C . ASP B 1 174 ? -4.881 8.166 35.614 1.000 32.842 174 ASP B C 1
ATOM 3511 O O . ASP B 1 174 ? -5.688 8.151 34.661 1.000 31.862 174 ASP B O 1
ATOM 3516 N N . VAL B 1 175 ? -3.569 8.361 35.460 1.000 31.198 175 VAL B N 1
ATOM 3517 C CA . VAL B 1 175 ? -2.922 8.640 34.142 1.000 28.571 175 VAL B CA 1
ATOM 3518 C C . VAL B 1 175 ? -3.017 7.371 33.306 1.000 25.935 175 VAL B C 1
ATOM 3519 O O . VAL B 1 175 ? -2.467 6.355 33.746 1.000 25.805 175 VAL B O 1
ATOM 3523 N N . ASN B 1 176 ? -3.699 7.416 32.163 1.000 23.792 176 ASN B N 1
ATOM 3524 C CA . ASN B 1 176 ? -3.930 6.221 31.317 1.000 24.251 176 ASN B CA 1
ATOM 3525 C C . ASN B 1 176 ? -2.946 6.205 30.135 1.000 24.391 176 ASN B C 1
ATOM 3526 O O . ASN B 1 176 ? -2.124 7.121 30.018 1.000 22.980 176 ASN B O 1
ATOM 3531 N N . LEU B 1 177 ? -3.021 5.182 29.281 1.000 24.650 177 LEU B N 1
ATOM 3532 C CA . LEU B 1 177 ? -2.078 5.017 28.151 1.000 24.719 177 LEU B CA 1
ATOM 3533 C C . LEU B 1 177 ? -2.209 6.201 27.188 1.000 26.451 177 LEU B C 1
ATOM 3534 O O . LEU B 1 177 ? -1.164 6.663 26.705 1.000 24.713 177 LEU B O 1
ATOM 3539 N N . GLU B 1 178 ? -3.435 6.675 26.941 1.000 25.425 178 GLU B N 1
ATOM 3540 C CA . GLU B 1 178 ? -3.725 7.801 26.018 1.000 26.772 178 GLU B CA 1
ATOM 3541 C C . GLU B 1 178 ? -2.919 9.039 26.449 1.000 23.702 178 GLU B C 1
ATOM 3542 O O . GLU B 1 178 ? -2.258 9.662 25.591 1.000 20.009 178 GLU B O 1
ATOM 3548 N N . THR B 1 179 ? -2.956 9.361 27.740 1.000 21.170 179 THR B N 1
ATOM 3549 C CA . THR B 1 179 ? -2.260 10.524 28.326 1.000 22.853 179 THR B CA 1
ATOM 3550 C C . THR B 1 179 ? -0.749 10.316 28.207 1.000 22.326 179 THR B C 1
ATOM 3551 O O . THR B 1 179 ? -0.044 11.239 27.736 1.000 21.755 179 THR B O 1
ATOM 3555 N N . LEU B 1 180 ? -0.243 9.163 28.631 1.000 20.836 180 LEU B N 1
ATOM 3556 C CA . LEU B 1 180 ? 1.216 8.878 28.568 1.000 19.337 180 LEU B CA 1
ATOM 3557 C C . LEU B 1 180 ? 1.677 9.030 27.117 1.000 17.313 180 LEU B C 1
ATOM 3558 O O . LEU B 1 180 ? 2.700 9.700 26.880 1.000 16.274 180 LEU B O 1
ATOM 3563 N N . HIS B 1 181 ? 0.941 8.438 26.183 1.000 17.570 181 HIS B N 1
ATOM 3564 C CA . HIS B 1 181 ? 1.233 8.514 24.727 1.000 17.810 181 HIS B CA 1
ATOM 3565 C C . HIS B 1 181 ? 1.219 9.975 24.269 1.000 18.801 181 HIS B C 1
ATOM 3566 O O . HIS B 1 181 ? 2.124 10.381 23.497 1.000 20.379 181 HIS B O 1
ATOM 3573 N N . TYR B 1 182 ? 0.234 10.744 24.724 1.000 17.701 182 TYR B N 1
ATOM 3574 C CA . TYR B 1 182 ? 0.126 12.181 24.374 1.000 17.120 182 TYR B CA 1
ATOM 3575 C C . TYR B 1 182 ? 1.409 12.888 24.842 1.000 16.998 182 TYR B C 1
ATOM 3576 O O . TYR B 1 182 ? 2.032 13.586 24.043 1.000 17.576 182 TYR B O 1
ATOM 3585 N N . ILE B 1 183 ? 1.818 12.686 26.095 1.000 15.891 183 ILE B N 1
ATOM 3586 C CA . ILE B 1 183 ? 3.004 13.376 26.670 1.000 15.697 183 ILE B CA 1
ATOM 3587 C C . ILE B 1 183 ? 4.252 13.048 25.850 1.000 15.577 183 ILE B C 1
ATOM 3588 O O . ILE B 1 183 ? 4.980 13.970 25.471 1.000 15.933 183 ILE B O 1
ATOM 3593 N N A HIS B 1 184 ? 4.499 11.768 25.581 0.500 15.067 184 HIS B N 1
ATOM 3594 N N B HIS B 1 184 ? 4.515 11.768 25.594 0.500 15.001 184 HIS B N 1
ATOM 3595 C CA A HIS B 1 184 ? 5.716 11.319 24.858 0.500 15.032 184 HIS B CA 1
ATOM 3596 C CA B HIS B 1 184 ? 5.726 11.331 24.853 0.500 14.935 184 HIS B CA 1
ATOM 3597 C C A HIS B 1 184 ? 5.692 11.840 23.417 0.500 14.109 184 HIS B C 1
ATOM 3598 C C B HIS B 1 184 ? 5.690 11.872 23.422 0.500 14.058 184 HIS B C 1
ATOM 3599 O O A HIS B 1 184 ? 6.732 12.290 22.964 0.500 13.764 184 HIS B O 1
ATOM 3600 O O B HIS B 1 184 ? 6.721 12.367 22.987 0.500 13.757 184 HIS B O 1
ATOM 3613 N N . THR B 1 185 ? 4.551 11.803 22.725 1.000 13.884 185 THR B N 1
ATOM 3614 C CA . THR B 1 185 ? 4.481 12.219 21.301 1.000 14.304 185 THR B CA 1
ATOM 3615 C C . THR B 1 185 ? 4.554 13.758 21.201 1.000 14.540 185 THR B C 1
ATOM 3616 O O . THR B 1 185 ? 5.013 14.247 20.152 1.000 13.298 185 THR B O 1
ATOM 3620 N N . HIS B 1 186 ? 4.117 14.507 22.225 1.000 15.032 186 HIS B N 1
ATOM 3621 C CA . HIS B 1 186 ? 3.992 16.000 22.136 1.000 15.794 186 HIS B CA 1
ATOM 3622 C C . HIS B 1 186 ? 5.153 16.705 22.840 1.000 16.523 186 HIS B C 1
ATOM 3623 O O . HIS B 1 186 ? 5.791 17.567 22.183 1.000 17.269 186 HIS B O 1
ATOM 3630 N N . LYS B 1 187 ? 5.424 16.338 24.093 1.000 16.750 187 LYS B N 1
ATOM 3631 C CA . LYS B 1 187 ? 6.492 16.967 24.893 1.000 18.503 187 LYS B CA 1
ATOM 3632 C C . LYS B 1 187 ? 7.839 16.709 24.225 1.000 19.028 187 LYS B C 1
ATOM 3633 O O . LYS B 1 187 ? 8.672 17.644 24.196 1.000 18.562 187 LYS B O 1
ATOM 3639 N N . THR B 1 188 ? 8.046 15.514 23.671 1.000 19.314 188 THR B N 1
ATOM 3640 C CA . THR B 1 188 ? 9.365 15.102 23.120 1.000 19.800 188 THR B CA 1
ATOM 3641 C C . THR B 1 188 ? 9.270 14.791 21.628 1.000 18.459 188 THR B C 1
ATOM 3642 O O . THR B 1 188 ? 10.152 15.228 20.855 1.000 18.479 188 THR B O 1
ATOM 3646 N N . GLY B 1 189 ? 8.257 14.028 21.238 1.000 18.262 189 GLY B N 1
ATOM 3647 C CA . GLY B 1 189 ? 8.117 13.505 19.869 1.000 17.202 189 GLY B CA 1
ATOM 3648 C C . GLY B 1 189 ? 8.020 14.622 18.852 1.000 16.756 189 GLY B C 1
ATOM 3649 O O . GLY B 1 189 ? 8.616 14.477 17.777 1.000 17.170 189 GLY B O 1
ATOM 3650 N N . ALA B 1 190 ? 7.240 15.669 19.125 1.000 15.240 190 ALA B N 1
ATOM 3651 C CA . ALA B 1 190 ? 6.924 16.696 18.101 1.000 15.610 190 ALA B CA 1
ATOM 3652 C C . ALA B 1 190 ? 8.238 17.280 17.565 1.000 14.433 190 ALA B C 1
ATOM 3653 O O . ALA B 1 190 ? 8.392 17.418 16.343 1.000 13.450 190 ALA B O 1
ATOM 3655 N N . LEU B 1 191 ? 9.153 17.614 18.465 1.000 13.730 191 LEU B N 1
ATOM 3656 C CA . LEU B 1 191 ? 10.393 18.325 18.089 1.000 14.907 191 LEU B CA 1
ATOM 3657 C C . LEU B 1 191 ? 11.358 17.348 17.408 1.000 14.200 191 LEU B C 1
ATOM 3658 O O . LEU B 1 191 ? 12.027 17.745 16.432 1.000 13.926 191 LEU B O 1
ATOM 3663 N N . LEU B 1 192 ? 11.364 16.086 17.818 1.000 14.936 192 LEU B N 1
ATOM 3664 C CA . LEU B 1 192 ? 12.148 15.057 17.099 1.000 16.065 192 LEU B CA 1
ATOM 3665 C C . LEU B 1 192 ? 11.608 14.959 15.672 1.000 16.260 192 LEU B C 1
ATOM 3666 O O . LEU B 1 192 ? 12.430 14.903 14.734 1.000 16.001 192 LEU B O 1
ATOM 3671 N N . GLU B 1 193 ? 10.279 14.900 15.524 1.000 15.943 193 GLU B N 1
ATOM 3672 C CA . GLU B 1 193 ? 9.644 14.751 14.202 1.000 17.134 193 GLU B CA 1
ATOM 3673 C C . GLU B 1 193 ? 10.072 15.914 13.334 1.000 16.195 193 GLU B C 1
ATOM 3674 O O . GLU B 1 193 ? 10.470 15.669 12.180 1.000 15.086 193 GLU B O 1
ATOM 3680 N N . VAL B 1 194 ? 9.991 17.132 13.859 1.000 15.282 194 VAL B N 1
ATOM 3681 C CA . VAL B 1 194 ? 10.278 18.305 12.993 1.000 15.203 194 VAL B CA 1
ATOM 3682 C C . VAL B 1 194 ? 11.789 18.356 12.734 1.000 14.988 194 VAL B C 1
ATOM 3683 O O . VAL B 1 194 ? 12.151 18.841 11.668 1.000 14.148 194 VAL B O 1
ATOM 3687 N N . SER B 1 195 ? 12.648 17.880 13.655 1.000 14.405 195 SER B N 1
ATOM 3688 C CA . SER B 1 195 ? 14.106 17.814 13.401 1.000 13.841 195 SER B CA 1
ATOM 3689 C C . SER B 1 195 ? 14.388 17.055 12.086 1.000 14.617 195 SER B C 1
ATOM 3690 O O . SER B 1 195 ? 15.120 17.616 11.239 1.000 14.844 195 SER B O 1
ATOM 3693 N N . VAL B 1 196 ? 13.836 15.846 11.874 1.000 14.775 196 VAL B N 1
ATOM 3694 C CA . VAL B 1 196 ? 14.100 15.048 10.635 1.000 15.213 196 VAL B CA 1
ATOM 3695 C C . VAL B 1 196 ? 13.311 15.643 9.453 1.000 16.440 196 VAL B C 1
ATOM 3696 O O . VAL B 1 196 ? 13.893 15.818 8.375 1.000 16.292 196 VAL B O 1
ATOM 3700 N N . VAL B 1 197 ? 12.040 15.973 9.636 1.000 17.131 197 VAL B N 1
ATOM 3701 C CA . VAL B 1 197 ? 11.187 16.527 8.539 1.000 18.652 197 VAL B CA 1
ATOM 3702 C C . VAL B 1 197 ? 11.776 17.865 8.040 1.000 17.374 197 VAL B C 1
ATOM 3703 O O . VAL B 1 197 ? 11.793 18.062 6.814 1.000 16.478 197 VAL B O 1
ATOM 3707 N N . SER B 1 198 ? 12.295 18.732 8.919 1.000 16.288 198 SER B N 1
ATOM 3708 C CA . SER B 1 198 ? 12.863 20.058 8.520 1.000 15.866 198 SER B CA 1
ATOM 3709 C C . SER B 1 198 ? 14.040 19.883 7.553 1.000 16.757 198 SER B C 1
ATOM 3710 O O . SER B 1 198 ? 14.034 20.525 6.475 1.000 16.370 198 SER B O 1
ATOM 3713 N N . GLY B 1 199 ? 14.965 18.963 7.848 1.000 16.879 199 GLY B N 1
ATOM 3714 C CA . GLY B 1 199 ? 16.071 18.632 6.944 1.000 17.171 199 GLY B CA 1
ATOM 3715 C C . GLY B 1 199 ? 15.571 18.234 5.561 1.000 17.554 199 GLY B C 1
ATOM 3716 O O . GLY B 1 199 ? 16.099 18.717 4.549 1.000 17.359 199 GLY B O 1
ATOM 3717 N N . ALA B 1 200 ? 14.607 17.332 5.525 1.000 18.958 200 ALA B N 1
ATOM 3718 C CA . ALA B 1 200 ? 14.003 16.809 4.282 1.000 18.587 200 ALA B CA 1
ATOM 3719 C C . ALA B 1 200 ? 13.323 17.944 3.515 1.000 17.810 200 ALA B C 1
ATOM 3720 O O . ALA B 1 200 ? 13.562 18.050 2.311 1.000 17.605 200 ALA B O 1
ATOM 3722 N N . ILE B 1 201 ? 12.552 18.789 4.198 1.000 17.270 201 ILE B N 1
ATOM 3723 C CA . ILE B 1 201 ? 11.862 19.931 3.547 1.000 16.378 201 ILE B CA 1
ATOM 3724 C C . ILE B 1 201 ? 12.903 20.801 2.847 1.000 17.350 201 ILE B C 1
ATOM 3725 O O . ILE B 1 201 ? 12.687 21.129 1.674 1.000 16.379 201 ILE B O 1
ATOM 3730 N N . LEU B 1 202 ? 13.974 21.185 3.533 1.000 16.436 202 LEU B N 1
ATOM 3731 C CA . LEU B 1 202 ? 14.983 22.108 2.947 1.000 17.518 202 LEU B CA 1
ATOM 3732 C C . LEU B 1 202 ? 15.615 21.478 1.695 1.000 18.968 202 LEU B C 1
ATOM 3733 O O . LEU B 1 202 ? 15.832 22.199 0.722 1.000 18.554 202 LEU B O 1
ATOM 3738 N N . ALA B 1 203 ? 15.891 20.168 1.721 1.000 21.686 203 ALA B N 1
ATOM 3739 C CA . ALA B 1 203 ? 16.494 19.413 0.601 1.000 22.115 203 ALA B CA 1
ATOM 3740 C C . ALA B 1 203 ? 15.495 19.305 -0.555 1.000 24.328 203 ALA B C 1
ATOM 3741 O O . ALA B 1 203 ? 15.906 18.936 -1.635 1.000 26.661 203 ALA B O 1
ATOM 3743 N N . GLY B 1 204 ? 14.223 19.624 -0.338 1.000 24.208 204 GLY B N 1
ATOM 3744 C CA . GLY B 1 204 ? 13.177 19.498 -1.367 1.000 25.145 204 GLY B CA 1
ATOM 3745 C C . GLY B 1 204 ? 12.649 18.077 -1.482 1.000 26.069 204 GLY B C 1
ATOM 3746 O O . GLY B 1 204 ? 12.211 17.713 -2.579 1.000 25.816 204 GLY B O 1
ATOM 3747 N N . ALA B 1 205 ? 12.649 17.302 -0.394 1.000 25.283 205 ALA B N 1
ATOM 3748 C CA . ALA B 1 205 ? 12.134 15.913 -0.375 1.000 25.663 205 ALA B CA 1
ATOM 3749 C C . ALA B 1 205 ? 10.632 15.916 -0.663 1.000 25.848 205 ALA B C 1
ATOM 3750 O O . ALA B 1 205 ? 9.937 16.857 -0.200 1.000 24.147 205 ALA B O 1
ATOM 3752 N N . SER B 1 206 ? 10.142 14.868 -1.327 1.000 26.351 206 SER B N 1
ATOM 3753 C CA . SER B 1 206 ? 8.692 14.615 -1.556 1.000 27.708 206 SER B CA 1
ATOM 3754 C C . SER B 1 206 ? 7.954 14.530 -0.212 1.000 30.353 206 SER B C 1
ATOM 3755 O O . SER B 1 206 ? 8.606 14.197 0.818 1.000 28.922 206 SER B O 1
ATOM 3758 N N . GLU B 1 207 ? 6.643 14.799 -0.238 1.000 31.427 207 GLU B N 1
ATOM 3759 C CA . GLU B 1 207 ? 5.720 14.602 0.909 1.000 35.609 207 GLU B CA 1
ATOM 3760 C C . GLU B 1 207 ? 5.903 13.178 1.455 1.000 34.050 207 GLU B C 1
ATOM 3761 O O . GLU B 1 207 ? 5.896 12.996 2.691 1.000 31.086 207 GLU B O 1
ATOM 3767 N N . GLU B 1 208 ? 6.030 12.198 0.561 1.000 33.637 208 GLU B N 1
ATOM 3768 C CA . GLU B 1 208 ? 6.144 10.762 0.935 1.000 35.553 208 GLU B CA 1
ATOM 3769 C C . GLU B 1 208 ? 7.390 10.574 1.805 1.000 32.521 208 GLU B C 1
ATOM 3770 O O . GLU B 1 208 ? 7.279 10.013 2.903 1.000 32.611 208 GLU B O 1
ATOM 3776 N N . LEU B 1 209 ? 8.539 11.037 1.319 1.000 29.312 209 LEU B N 1
ATOM 3777 C CA . LEU B 1 209 ? 9.841 10.910 2.017 1.000 28.487 209 LEU B CA 1
ATOM 3778 C C . LEU B 1 209 ? 9.715 11.595 3.381 1.000 25.773 209 LEU B C 1
ATOM 3779 O O . LEU B 1 209 ? 10.117 10.986 4.380 1.000 23.434 209 LEU B O 1
ATOM 3784 N N . GLN B 1 210 ? 9.123 12.793 3.415 1.000 23.843 210 GLN B N 1
ATOM 3785 C CA . GLN B 1 210 ? 8.922 13.568 4.663 1.000 25.585 210 GLN B CA 1
ATOM 3786 C C . GLN B 1 210 ? 8.142 12.720 5.664 1.000 26.031 210 GLN B C 1
ATOM 3787 O O . GLN B 1 210 ? 8.544 12.700 6.849 1.000 24.928 210 GLN B O 1
ATOM 3793 N N . GLU B 1 211 ? 7.072 12.077 5.198 1.000 24.765 211 GLU B N 1
ATOM 3794 C CA . GLU B 1 211 ? 6.164 11.247 6.030 1.000 26.900 211 GLU B CA 1
ATOM 3795 C C . GLU B 1 211 ? 6.923 10.021 6.539 1.000 23.129 211 GLU B C 1
ATOM 3796 O O . GLU B 1 211 ? 6.717 9.644 7.679 1.000 20.006 211 GLU B O 1
ATOM 3802 N N . GLN B 1 212 ? 7.794 9.436 5.722 1.000 24.295 212 GLN B N 1
ATOM 3803 C CA . GLN B 1 212 ? 8.594 8.251 6.123 1.000 26.224 212 GLN B CA 1
ATOM 3804 C C . GLN B 1 212 ? 9.581 8.642 7.228 1.000 25.529 212 GLN B C 1
ATOM 3805 O O . GLN B 1 212 ? 9.692 7.892 8.227 1.000 25.016 212 GLN B O 1
ATOM 3811 N N . LEU B 1 213 ? 10.244 9.792 7.088 1.000 22.384 213 LEU B N 1
ATOM 3812 C CA . LEU B 1 213 ? 11.142 10.310 8.157 1.000 21.510 213 LEU B CA 1
ATOM 3813 C C . LEU B 1 213 ? 10.324 10.639 9.408 1.000 19.587 213 LEU B C 1
ATOM 3814 O O . LEU B 1 213 ? 10.772 10.316 10.491 1.000 19.199 213 LEU B O 1
ATOM 3819 N N . ARG B 1 214 ? 9.141 11.226 9.259 1.000 20.655 214 ARG B N 1
ATOM 3820 C CA . ARG B 1 214 ? 8.283 11.543 10.425 1.000 21.749 214 ARG B CA 1
ATOM 3821 C C . ARG B 1 214 ? 7.961 10.251 11.186 1.000 20.481 214 ARG B C 1
ATOM 3822 O O . ARG B 1 214 ? 8.035 10.257 12.402 1.000 20.814 214 ARG B O 1
ATOM 3830 N N . THR B 1 215 ? 7.585 9.184 10.488 1.000 19.728 215 THR B N 1
ATOM 3831 C CA . THR B 1 215 ? 7.270 7.866 11.104 1.000 18.563 215 THR B CA 1
ATOM 3832 C C . THR B 1 215 ? 8.517 7.357 11.828 1.000 17.040 215 THR B C 1
ATOM 3833 O O . THR B 1 215 ? 8.395 7.014 12.998 1.000 16.745 215 THR B O 1
ATOM 3837 N N . TYR B 1 216 ? 9.670 7.375 11.154 1.000 16.769 216 TYR B N 1
ATOM 3838 C CA . TYR B 1 216 ? 10.973 6.999 11.746 1.000 16.367 216 TYR B CA 1
ATOM 3839 C C . TYR B 1 216 ? 11.151 7.684 13.111 1.000 16.985 216 TYR B C 1
ATOM 3840 O O . TYR B 1 216 ? 11.414 6.976 14.133 1.000 16.459 216 TYR B O 1
ATOM 3849 N N . ALA B 1 217 ? 10.994 9.014 13.145 1.000 17.411 217 ALA B N 1
ATOM 3850 C CA . ALA B 1 217 ? 11.258 9.848 14.337 1.000 17.897 217 ALA B CA 1
ATOM 3851 C C . ALA B 1 217 ? 10.221 9.536 15.409 1.000 17.980 217 ALA B C 1
ATOM 3852 O O . ALA B 1 217 ? 10.594 9.352 16.579 1.000 15.954 217 ALA B O 1
ATOM 3854 N N . GLN B 1 218 ? 8.948 9.496 15.031 1.000 18.901 218 GLN B N 1
ATOM 3855 C CA . GLN B 1 218 ? 7.865 9.185 15.995 1.000 22.097 218 GLN B CA 1
ATOM 3856 C C . GLN B 1 218 ? 8.112 7.812 16.629 1.000 20.753 218 GLN B C 1
ATOM 3857 O O . GLN B 1 218 ? 8.084 7.710 17.855 1.000 19.618 218 GLN B O 1
ATOM 3863 N N . LYS B 1 219 ? 8.380 6.798 15.810 1.000 20.571 219 LYS B N 1
ATOM 3864 C CA . LYS B 1 219 ? 8.491 5.396 16.294 1.000 22.801 219 LYS B CA 1
ATOM 3865 C C . LYS B 1 219 ? 9.768 5.240 17.120 1.000 20.498 219 LYS B C 1
ATOM 3866 O O . LYS B 1 219 ? 9.692 4.620 18.199 1.000 19.994 219 LYS B O 1
ATOM 3872 N N . ILE B 1 220 ? 10.870 5.855 16.693 1.000 19.735 220 ILE B N 1
ATOM 3873 C CA . ILE B 1 220 ? 12.182 5.695 17.397 1.000 19.643 220 ILE B CA 1
ATOM 3874 C C . ILE B 1 220 ? 12.118 6.461 18.716 1.000 18.010 220 ILE B C 1
ATOM 3875 O O . ILE B 1 220 ? 12.620 5.942 19.752 1.000 18.769 220 ILE B O 1
ATOM 3880 N N . GLY B 1 221 ? 11.441 7.603 18.720 1.000 17.066 221 GLY B N 1
ATOM 3881 C CA . GLY B 1 221 ? 11.213 8.398 19.940 1.000 15.415 221 GLY B CA 1
ATOM 3882 C C . GLY B 1 221 ? 10.437 7.604 20.963 1.000 14.984 221 GLY B C 1
ATOM 3883 O O . GLY B 1 221 ? 10.853 7.539 22.136 1.000 15.415 221 GLY B O 1
ATOM 3884 N N . LEU B 1 222 ? 9.320 7.037 20.539 1.000 15.323 222 LEU B N 1
ATOM 3885 C CA . LEU B 1 222 ? 8.460 6.204 21.418 1.000 16.264 222 LEU B CA 1
ATOM 3886 C C . LEU B 1 222 ? 9.233 4.972 21.884 1.000 15.900 222 LEU B C 1
ATOM 3887 O O . LEU B 1 222 ? 9.213 4.709 23.087 1.000 16.619 222 LEU B O 1
ATOM 3892 N N . ALA B 1 223 ? 9.922 4.278 20.980 1.000 16.487 223 ALA B N 1
ATOM 3893 C CA . ALA B 1 223 ? 10.722 3.083 21.342 1.000 18.281 223 ALA B CA 1
ATOM 3894 C C . ALA B 1 223 ? 11.709 3.474 22.451 1.000 18.805 223 ALA B C 1
ATOM 3895 O O . ALA B 1 223 ? 11.823 2.738 23.453 1.000 19.142 223 ALA B O 1
ATOM 3897 N N . PHE B 1 224 ? 12.346 4.638 22.325 1.000 18.736 224 PHE B N 1
ATOM 3898 C CA . PHE B 1 224 ? 13.316 5.132 23.328 1.000 19.203 224 PHE B CA 1
ATOM 3899 C C . PHE B 1 224 ? 12.630 5.238 24.707 1.000 17.634 224 PHE B C 1
ATOM 3900 O O . PHE B 1 224 ? 13.215 4.853 25.744 1.000 16.341 224 PHE B O 1
ATOM 3908 N N . GLN B 1 225 ? 11.417 5.782 24.759 1.000 17.039 225 GLN B N 1
ATOM 3909 C CA . GLN B 1 225 ? 10.715 6.063 26.045 1.000 16.296 225 GLN B CA 1
ATOM 3910 C C . GLN B 1 225 ? 10.271 4.738 26.696 1.000 16.200 225 GLN B C 1
ATOM 3911 O O . GLN B 1 225 ? 10.358 4.606 27.942 1.000 15.061 225 GLN B O 1
ATOM 3917 N N . VAL B 1 226 ? 9.793 3.806 25.880 1.000 17.231 226 VAL B N 1
ATOM 3918 C CA . VAL B 1 226 ? 9.319 2.457 26.320 1.000 18.829 226 VAL B CA 1
ATOM 3919 C C . VAL B 1 226 ? 10.519 1.708 26.909 1.000 19.334 226 VAL B C 1
ATOM 3920 O O . VAL B 1 226 ? 10.430 1.228 28.043 1.000 19.058 226 VAL B O 1
ATOM 3924 N N . ILE B 1 227 ? 11.627 1.667 26.173 1.000 19.851 227 ILE B N 1
ATOM 3925 C CA . ILE B 1 227 ? 12.860 0.948 26.604 1.000 20.305 227 ILE B CA 1
ATOM 3926 C C . ILE B 1 227 ? 13.426 1.620 27.857 1.000 21.053 227 ILE B C 1
ATOM 3927 O O . ILE B 1 227 ? 13.799 0.894 28.802 1.000 20.463 227 ILE B O 1
ATOM 3932 N N . ASP B 1 228 ? 13.413 2.951 27.915 1.000 21.150 228 ASP B N 1
ATOM 3933 C CA . ASP B 1 228 ? 13.834 3.682 29.140 1.000 22.569 228 ASP B CA 1
ATOM 3934 C C . ASP B 1 228 ? 13.040 3.169 30.357 1.000 21.086 228 ASP B C 1
ATOM 3935 O O . ASP B 1 228 ? 13.652 2.963 31.424 1.000 20.281 228 ASP B O 1
ATOM 3940 N N . ASP B 1 229 ? 11.724 2.988 30.221 1.000 19.605 229 ASP B N 1
ATOM 3941 C CA . ASP B 1 229 ? 10.832 2.513 31.314 1.000 20.004 229 ASP B CA 1
ATOM 3942 C C . ASP B 1 229 ? 11.199 1.074 31.685 1.000 19.729 229 ASP B C 1
ATOM 3943 O O . ASP B 1 229 ? 11.161 0.757 32.875 1.000 21.945 229 ASP B O 1
ATOM 3948 N N . ILE B 1 230 ? 11.545 0.236 30.709 1.000 20.166 230 ILE B N 1
ATOM 3949 C CA . ILE B 1 230 ? 11.882 -1.191 30.980 1.000 21.097 230 ILE B CA 1
ATOM 3950 C C . ILE B 1 230 ? 13.211 -1.218 31.754 1.000 24.583 230 ILE B C 1
ATOM 3951 O O . ILE B 1 230 ? 13.270 -1.889 32.821 1.000 25.069 230 ILE B O 1
ATOM 3956 N N . LEU B 1 231 ? 14.218 -0.479 31.266 1.000 28.259 231 LEU B N 1
ATOM 3957 C CA . LEU B 1 231 ? 15.531 -0.298 31.945 1.000 31.163 231 LEU B CA 1
ATOM 3958 C C . LEU B 1 231 ? 15.323 0.172 33.386 1.000 32.871 231 LEU B C 1
ATOM 3959 O O . LEU B 1 231 ? 16.078 -0.268 34.236 1.000 32.718 231 LEU B O 1
ATOM 3964 N N . ASP B 1 232 ? 14.392 1.094 33.634 1.000 31.678 232 ASP B N 1
ATOM 3965 C CA . ASP B 1 232 ? 14.151 1.658 34.988 1.000 35.918 232 ASP B CA 1
ATOM 3966 C C . ASP B 1 232 ? 13.774 0.551 35.982 1.000 36.837 232 ASP B C 1
ATOM 3967 O O . ASP B 1 232 ? 14.215 0.634 37.122 1.000 42.851 232 ASP B O 1
ATOM 3972 N N . ILE B 1 233 ? 12.995 -0.447 35.578 1.000 41.992 233 ILE B N 1
ATOM 3973 C CA . ILE B 1 233 ? 12.517 -1.519 36.506 1.000 44.296 233 ILE B CA 1
ATOM 3974 C C . ILE B 1 233 ? 13.413 -2.755 36.381 1.000 45.665 233 ILE B C 1
ATOM 3975 O O . ILE B 1 233 ? 13.372 -3.588 37.283 1.000 45.806 233 ILE B O 1
ATOM 3980 N N . THR B 1 234 ? 14.211 -2.850 35.317 1.000 50.468 234 THR B N 1
ATOM 3981 C CA . THR B 1 234 ? 15.244 -3.902 35.143 1.000 53.669 234 THR B CA 1
ATOM 3982 C C . THR B 1 234 ? 16.447 -3.578 36.042 1.000 59.144 234 THR B C 1
ATOM 3983 O O . THR B 1 234 ? 17.318 -4.440 36.169 1.000 63.238 234 THR B O 1
ATOM 3987 N N . ALA B 1 235 ? 16.481 -2.382 36.639 1.000 60.877 235 ALA B N 1
ATOM 3988 C CA . ALA B 1 235 ? 17.524 -1.904 37.575 1.000 61.063 235 ALA B CA 1
ATOM 3989 C C . ALA B 1 235 ? 17.458 -2.732 38.862 1.000 65.263 235 ALA B C 1
ATOM 3990 O O . ALA B 1 235 ? 18.543 -3.017 39.400 1.000 69.761 235 ALA B O 1
ATOM 3992 N N . LYS B 1 252 ? 3.138 7.159 39.306 1.000 53.315 252 LYS B N 1
ATOM 3993 C CA . LYS B 1 252 ? 3.815 7.586 38.048 1.000 53.427 252 LYS B CA 1
ATOM 3994 C C . LYS B 1 252 ? 3.544 6.538 36.962 1.000 48.761 252 LYS B C 1
ATOM 3995 O O . LYS B 1 252 ? 4.166 5.459 37.011 1.000 55.831 252 LYS B O 1
ATOM 4001 N N . ALA B 1 253 ? 2.625 6.821 36.036 1.000 40.292 253 ALA B N 1
ATOM 4002 C CA . ALA B 1 253 ? 2.285 5.918 34.915 1.000 33.376 253 ALA B CA 1
ATOM 4003 C C . ALA B 1 253 ? 3.538 5.679 34.078 1.000 29.946 253 ALA B C 1
ATOM 4004 O O . ALA B 1 253 ? 4.220 6.645 33.712 1.000 28.660 253 ALA B O 1
ATOM 4006 N N . THR B 1 254 ? 3.850 4.413 33.827 1.000 26.346 254 THR B N 1
ATOM 4007 C CA . THR B 1 254 ? 4.938 4.001 32.917 1.000 24.286 254 THR B CA 1
ATOM 4008 C C . THR B 1 254 ? 4.387 2.962 31.929 1.000 21.650 254 THR B C 1
ATOM 4009 O O . THR B 1 254 ? 3.259 2.456 32.138 1.000 21.109 254 THR B O 1
ATOM 4013 N N . TYR B 1 255 ? 5.150 2.617 30.901 1.000 18.884 255 TYR B N 1
ATOM 4014 C CA . TYR B 1 255 ? 4.715 1.571 29.951 1.000 19.898 255 TYR B CA 1
ATOM 4015 C C . TYR B 1 255 ? 4.541 0.255 30.713 1.000 20.171 255 TYR B C 1
ATOM 4016 O O . TYR B 1 255 ? 3.502 -0.380 30.595 1.000 23.379 255 TYR B O 1
ATOM 4025 N N . PRO B 1 256 ? 5.480 -0.173 31.581 1.000 19.981 256 PRO B N 1
ATOM 4026 C CA . PRO B 1 256 ? 5.258 -1.368 32.402 1.000 21.425 256 PRO B CA 1
ATOM 4027 C C . PRO B 1 256 ? 4.041 -1.297 33.345 1.000 22.533 256 PRO B C 1
ATOM 4028 O O . PRO B 1 256 ? 3.293 -2.291 33.470 1.000 22.792 256 PRO B O 1
ATOM 4032 N N . SER B 1 257 ? 3.831 -0.151 33.986 1.000 22.223 257 SER B N 1
ATOM 4033 C CA . SER B 1 257 ? 2.728 0.036 34.969 1.000 23.415 257 SER B CA 1
ATOM 4034 C C . SER B 1 257 ? 1.387 0.011 34.232 1.000 22.772 257 SER B C 1
ATOM 4035 O O . SER B 1 257 ? 0.416 -0.352 34.865 1.000 25.700 257 SER B O 1
ATOM 4038 N N . LEU B 1 258 ? 1.346 0.348 32.939 1.000 22.956 258 LEU B N 1
ATOM 4039 C CA . LEU B 1 258 ? 0.090 0.375 32.138 1.000 23.475 258 LEU B CA 1
ATOM 4040 C C . LEU B 1 258 ? -0.059 -0.885 31.285 1.000 23.067 258 LEU B C 1
ATOM 4041 O O . LEU B 1 258 ? -1.180 -1.362 31.197 1.000 24.595 258 LEU B O 1
ATOM 4046 N N . LEU B 1 259 ? 1.017 -1.403 30.685 1.000 22.400 259 LEU B N 1
ATOM 4047 C CA . LEU B 1 259 ? 0.956 -2.539 29.731 1.000 20.079 259 LEU B CA 1
ATOM 4048 C C . LEU B 1 259 ? 1.362 -3.857 30.404 1.000 21.784 259 LEU B C 1
ATOM 4049 O O . LEU B 1 259 ? 1.011 -4.921 29.844 1.000 20.677 259 LEU B O 1
ATOM 4054 N N . GLY B 1 260 ? 2.118 -3.796 31.510 1.000 20.575 260 GLY B N 1
ATOM 4055 C CA . GLY B 1 260 ? 2.906 -4.927 32.026 1.000 20.186 260 GLY B CA 1
ATOM 4056 C C . GLY B 1 260 ? 4.210 -5.065 31.264 1.000 19.754 260 GLY B C 1
ATOM 4057 O O . GLY B 1 260 ? 4.349 -4.485 30.162 1.000 18.047 260 GLY B O 1
ATOM 4058 N N . LEU B 1 261 ? 5.139 -5.840 31.800 1.000 21.467 261 LEU B N 1
ATOM 4059 C CA . LEU B 1 261 ? 6.525 -5.946 31.253 1.000 22.278 261 LEU B CA 1
ATOM 4060 C C . LEU B 1 261 ? 6.503 -6.578 29.863 1.000 21.905 261 LEU B C 1
ATOM 4061 O O . LEU B 1 261 ? 7.195 -6.067 28.952 1.000 21.491 261 LEU B O 1
ATOM 4066 N N . ASP B 1 262 ? 5.737 -7.651 29.686 1.000 21.193 262 ASP B N 1
ATOM 4067 C CA . ASP B 1 262 ? 5.807 -8.451 28.435 1.000 22.624 262 ASP B CA 1
ATOM 4068 C C . ASP B 1 262 ? 5.305 -7.631 27.245 1.000 21.071 262 ASP B C 1
ATOM 4069 O O . ASP B 1 262 ? 5.975 -7.608 26.208 1.000 21.878 262 ASP B O 1
ATOM 4074 N N . ALA B 1 263 ? 4.133 -7.023 27.364 1.000 21.956 263 ALA B N 1
ATOM 4075 C CA . ALA B 1 263 ? 3.538 -6.218 26.274 1.000 21.118 263 ALA B CA 1
ATOM 4076 C C . ALA B 1 263 ? 4.426 -4.984 26.035 1.000 20.177 263 ALA B C 1
ATOM 4077 O O . ALA B 1 263 ? 4.512 -4.544 24.887 1.000 21.408 263 ALA B O 1
ATOM 4079 N N . SER B 1 264 ? 5.072 -4.443 27.064 1.000 19.775 264 SER B N 1
ATOM 4080 C CA . SER B 1 264 ? 6.023 -3.308 26.886 1.000 21.274 264 SER B CA 1
ATOM 4081 C C . SER B 1 264 ? 7.170 -3.725 25.949 1.000 19.756 264 SER B C 1
ATOM 4082 O O . SER B 1 264 ? 7.514 -2.946 25.047 1.000 19.259 264 SER B O 1
ATOM 4085 N N . ARG B 1 265 ? 7.744 -4.914 26.164 1.000 21.829 265 ARG B N 1
ATOM 4086 C CA . ARG B 1 265 ? 8.869 -5.469 25.357 1.000 20.283 265 ARG B CA 1
ATOM 4087 C C . ARG B 1 265 ? 8.420 -5.626 23.904 1.000 20.336 265 ARG B C 1
ATOM 4088 O O . ARG B 1 265 ? 9.162 -5.229 22.989 1.000 19.829 265 ARG B O 1
ATOM 4096 N N . GLU B 1 266 ? 7.223 -6.174 23.700 1.000 20.147 266 GLU B N 1
ATOM 4097 C CA . GLU B 1 266 ? 6.674 -6.404 22.345 1.000 21.657 266 GLU B CA 1
ATOM 4098 C C . GLU B 1 266 ? 6.402 -5.066 21.668 1.000 19.920 266 GLU B C 1
ATOM 4099 O O . GLU B 1 266 ? 6.704 -4.930 20.462 1.000 21.504 266 GLU B O 1
ATOM 4105 N N . TYR B 1 267 ? 5.857 -4.121 22.421 1.000 19.321 267 TYR B N 1
ATOM 4106 C CA . TYR B 1 267 ? 5.550 -2.767 21.909 1.000 18.074 267 TYR B CA 1
ATOM 4107 C C . TYR B 1 267 ? 6.857 -2.131 21.443 1.000 17.304 267 TYR B C 1
ATOM 4108 O O . TYR B 1 267 ? 6.926 -1.646 20.321 1.000 19.672 267 TYR B O 1
ATOM 4117 N N . ALA B 1 268 ? 7.870 -2.128 22.291 1.000 18.522 268 ALA B N 1
ATOM 4118 C CA . ALA B 1 268 ? 9.195 -1.577 21.958 1.000 19.405 268 ALA B CA 1
ATOM 4119 C C . ALA B 1 268 ? 9.672 -2.192 20.641 1.000 22.253 268 ALA B C 1
ATOM 4120 O O . ALA B 1 268 ? 10.106 -1.425 19.745 1.000 20.636 268 ALA B O 1
ATOM 4122 N N . ASP B 1 269 ? 9.595 -3.521 20.506 1.000 23.656 269 ASP B N 1
ATOM 4123 C CA . ASP B 1 269 ? 10.112 -4.214 19.298 1.000 27.566 269 ASP B CA 1
ATOM 4124 C C . ASP B 1 269 ? 9.268 -3.818 18.079 1.000 23.588 269 ASP B C 1
ATOM 4125 O O . ASP B 1 269 ? 9.834 -3.695 16.992 1.000 23.774 269 ASP B O 1
ATOM 4130 N N . GLN B 1 270 ? 7.953 -3.709 18.232 1.000 22.748 270 GLN B N 1
ATOM 4131 C CA . GLN B 1 270 ? 7.049 -3.267 17.134 1.000 25.912 270 GLN B CA 1
ATOM 4132 C C . GLN B 1 270 ? 7.427 -1.838 16.698 1.000 23.940 270 GLN B C 1
ATOM 4133 O O . GLN B 1 270 ? 7.487 -1.572 15.488 1.000 23.989 270 GLN B O 1
ATOM 4139 N N . LEU B 1 271 ? 7.707 -0.962 17.654 1.000 21.491 271 LEU B N 1
ATOM 4140 C CA . LEU B 1 271 ? 8.056 0.455 17.383 1.000 21.332 271 LEU B CA 1
ATOM 4141 C C . LEU B 1 271 ? 9.372 0.496 16.608 1.000 21.531 271 LEU B C 1
ATOM 4142 O O . LEU B 1 271 ? 9.419 1.185 15.609 1.000 21.466 271 LEU B O 1
ATOM 4147 N N . ILE B 1 272 ? 10.382 -0.273 17.008 1.000 23.025 272 ILE B N 1
ATOM 4148 C CA . ILE B 1 272 ? 11.713 -0.255 16.326 1.000 24.078 272 ILE B CA 1
ATOM 4149 C C . ILE B 1 272 ? 11.568 -0.817 14.905 1.000 22.821 272 ILE B C 1
ATOM 4150 O O . ILE B 1 272 ? 12.159 -0.254 13.967 1.000 24.970 272 ILE B O 1
ATOM 4155 N N . THR B 1 273 ? 10.805 -1.888 14.754 1.000 22.562 273 THR B N 1
ATOM 4156 C CA . THR B 1 273 ? 10.495 -2.522 13.440 1.000 24.017 273 THR B CA 1
ATOM 4157 C C . THR B 1 273 ? 9.865 -1.499 12.493 1.000 22.563 273 THR B C 1
ATOM 4158 O O . THR B 1 273 ? 10.302 -1.415 11.340 1.000 20.400 273 THR B O 1
ATOM 4162 N N . GLU B 1 274 ? 8.839 -0.783 12.955 1.000 23.248 274 GLU B N 1
ATOM 4163 C CA . GLU B 1 274 ? 8.147 0.250 12.137 1.000 25.690 274 GLU B CA 1
ATOM 4164 C C . GLU B 1 274 ? 9.162 1.353 11.784 1.000 23.285 274 GLU B C 1
ATOM 4165 O O . GLU B 1 274 ? 9.132 1.798 10.620 1.000 22.298 274 GLU B O 1
ATOM 4171 N N . ALA B 1 275 ? 10.025 1.769 12.727 1.000 20.453 275 ALA B N 1
ATOM 4172 C CA . ALA B 1 275 ? 11.030 2.842 12.520 1.000 21.818 275 ALA B CA 1
ATOM 4173 C C . ALA B 1 275 ? 11.969 2.430 11.386 1.000 23.672 275 ALA B C 1
ATOM 4174 O O . ALA B 1 275 ? 12.170 3.230 10.449 1.000 22.061 275 ALA B O 1
ATOM 4176 N N . LYS B 1 276 ? 12.517 1.216 11.476 1.000 25.159 276 LYS B N 1
ATOM 4177 C CA . LYS B 1 276 ? 13.473 0.687 10.472 1.000 26.698 276 LYS B CA 1
ATOM 4178 C C . LYS B 1 276 ? 12.777 0.548 9.119 1.000 24.748 276 LYS B C 1
ATOM 4179 O O . LYS B 1 276 ? 13.381 0.955 8.117 1.000 25.492 276 LYS B O 1
ATOM 4185 N N . ALA B 1 277 ? 11.559 0.010 9.086 1.000 24.899 277 ALA B N 1
ATOM 4186 C CA . ALA B 1 277 ? 10.772 -0.173 7.843 1.000 25.215 277 ALA B CA 1
ATOM 4187 C C . ALA B 1 277 ? 10.604 1.171 7.114 1.000 27.803 277 ALA B C 1
ATOM 4188 O O . ALA B 1 277 ? 10.760 1.198 5.881 1.000 27.981 277 ALA B O 1
ATOM 4190 N N . ALA B 1 278 ? 10.326 2.256 7.844 1.000 27.728 278 ALA B N 1
ATOM 4191 C CA . ALA B 1 278 ? 10.074 3.608 7.288 1.000 27.831 278 ALA B CA 1
ATOM 4192 C C . ALA B 1 278 ? 11.244 4.057 6.411 1.000 26.780 278 ALA B C 1
ATOM 4193 O O . ALA B 1 278 ? 10.994 4.772 5.443 1.000 29.760 278 ALA B O 1
ATOM 4195 N N . ILE B 1 279 ? 12.474 3.666 6.733 1.000 28.544 279 ILE B N 1
ATOM 4196 C CA . ILE B 1 279 ? 13.690 4.116 5.989 1.000 29.352 279 ILE B CA 1
ATOM 4197 C C . ILE B 1 279 ? 14.394 2.922 5.338 1.000 30.605 279 ILE B C 1
ATOM 4198 O O . ILE B 1 279 ? 15.560 3.080 4.951 1.000 31.124 279 ILE B O 1
ATOM 4203 N N . ALA B 1 280 ? 13.715 1.780 5.214 1.000 31.929 280 ALA B N 1
ATOM 4204 C CA . ALA B 1 280 ? 14.280 0.518 4.674 1.000 33.279 280 ALA B CA 1
ATOM 4205 C C . ALA B 1 280 ? 14.794 0.738 3.242 1.000 34.493 280 ALA B C 1
ATOM 4206 O O . ALA B 1 280 ? 15.859 0.153 2.896 1.000 34.989 280 ALA B O 1
ATOM 4208 N N . ALA B 1 281 ? 14.081 1.540 2.446 1.000 31.957 281 ALA B N 1
ATOM 4209 C CA . ALA B 1 281 ? 14.327 1.723 0.997 1.000 37.154 281 ALA B CA 1
ATOM 4210 C C . ALA B 1 281 ? 15.670 2.427 0.735 1.000 39.923 281 ALA B C 1
ATOM 4211 O O . ALA B 1 281 ? 16.235 2.213 -0.345 1.000 42.774 281 ALA B O 1
ATOM 4213 N N . PHE B 1 282 ? 16.169 3.238 1.672 1.000 39.396 282 PHE B N 1
ATOM 4214 C CA . PHE B 1 282 ? 17.331 4.138 1.448 1.000 38.291 282 PHE B CA 1
ATOM 4215 C C . PHE B 1 282 ? 18.616 3.314 1.421 1.000 37.813 282 PHE B C 1
ATOM 4216 O O . PHE B 1 282 ? 18.602 2.143 1.824 1.000 38.847 282 PHE B O 1
ATOM 4224 N N . GLY B 1 283 ? 19.693 3.927 0.937 1.000 39.123 283 GLY B N 1
ATOM 4225 C CA . GLY B 1 283 ? 21.044 3.343 0.926 1.000 39.533 283 GLY B CA 1
ATOM 4226 C C . GLY B 1 283 ? 21.823 3.728 2.171 1.000 39.724 283 GLY B C 1
ATOM 4227 O O . GLY B 1 283 ? 21.218 3.855 3.255 1.000 36.663 283 GLY B O 1
ATOM 4228 N N . ALA B 1 284 ? 23.124 3.943 1.997 1.000 37.838 284 ALA B N 1
ATOM 4229 C CA . ALA B 1 284 ? 24.109 4.188 3.066 1.000 36.094 284 ALA B CA 1
ATOM 4230 C C . ALA B 1 284 ? 23.842 5.537 3.728 1.000 36.535 284 ALA B C 1
ATOM 4231 O O . ALA B 1 284 ? 24.292 5.713 4.861 1.000 37.450 284 ALA B O 1
ATOM 4233 N N . GLU B 1 285 ? 23.147 6.455 3.057 1.000 36.693 285 GLU B N 1
ATOM 4234 C CA . GLU B 1 285 ? 22.902 7.821 3.595 1.000 37.884 285 GLU B CA 1
ATOM 4235 C C . GLU B 1 285 ? 21.977 7.712 4.818 1.000 31.703 285 GLU B C 1
ATOM 4236 O O . GLU B 1 285 ? 22.030 8.605 5.683 1.000 31.350 285 GLU B O 1
ATOM 4242 N N . ALA B 1 286 ? 21.190 6.634 4.906 1.000 29.208 286 ALA B N 1
ATOM 4243 C CA . ALA B 1 286 ? 20.274 6.349 6.034 1.000 27.283 286 ALA B CA 1
ATOM 4244 C C . ALA B 1 286 ? 21.007 5.643 7.175 1.000 25.606 286 ALA B C 1
ATOM 4245 O O . ALA B 1 286 ? 20.393 5.476 8.227 1.000 24.667 286 ALA B O 1
ATOM 4247 N N . ASP B 1 287 ? 22.277 5.277 7.000 1.000 25.942 287 ASP B N 1
ATOM 4248 C CA . ASP B 1 287 ? 23.038 4.506 8.023 1.000 26.116 287 ASP B CA 1
ATOM 4249 C C . ASP B 1 287 ? 23.039 5.193 9.377 1.000 22.836 287 ASP B C 1
ATOM 4250 O O . ASP B 1 287 ? 22.882 4.523 10.390 1.000 23.025 287 ASP B O 1
ATOM 4255 N N . PRO B 1 288 ? 23.247 6.520 9.483 1.000 21.495 288 PRO B N 1
ATOM 4256 C CA . PRO B 1 288 ? 23.191 7.164 10.793 1.000 20.812 288 PRO B CA 1
ATOM 4257 C C . PRO B 1 288 ? 21.837 6.918 11.482 1.000 18.525 288 PRO B C 1
ATOM 4258 O O . PRO B 1 288 ? 21.857 6.668 12.654 1.000 18.450 288 PRO B O 1
ATOM 4262 N N . LEU B 1 289 ? 20.707 7.014 10.768 1.000 18.526 289 LEU B N 1
ATOM 4263 C CA . LEU B 1 289 ? 19.361 6.862 11.393 1.000 18.950 289 LEU B CA 1
ATOM 4264 C C . LEU B 1 289 ? 19.178 5.399 11.828 1.000 19.761 289 LEU B C 1
ATOM 4265 O O . LEU B 1 289 ? 18.630 5.131 12.923 1.000 18.851 289 LEU B O 1
ATOM 4270 N N . ARG B 1 290 ? 19.637 4.483 10.991 1.000 20.490 290 ARG B N 1
ATOM 4271 C CA . ARG B 1 290 ? 19.605 3.024 11.262 1.000 21.939 290 ARG B CA 1
ATOM 4272 C C . ARG B 1 290 ? 20.452 2.672 12.487 1.000 22.440 290 ARG B C 1
ATOM 4273 O O . ARG B 1 290 ? 19.969 1.909 13.335 1.000 21.535 290 ARG B O 1
ATOM 4281 N N . ALA B 1 291 ? 21.660 3.231 12.590 1.000 21.082 291 ALA B N 1
ATOM 4282 C CA . ALA B 1 291 ? 22.602 2.982 13.699 1.000 20.881 291 ALA B CA 1
ATOM 4283 C C . ALA B 1 291 ? 21.978 3.444 15.011 1.000 21.708 291 ALA B C 1
ATOM 4284 O O . ALA B 1 291 ? 22.165 2.754 16.041 1.000 18.431 291 ALA B O 1
ATOM 4286 N N . ILE B 1 292 ? 21.234 4.558 14.975 1.000 21.594 292 ILE B N 1
ATOM 4287 C CA . ILE B 1 292 ? 20.506 5.062 16.174 1.000 21.223 292 ILE B CA 1
ATOM 4288 C C . ILE B 1 292 ? 19.444 4.030 16.567 1.000 20.966 292 ILE B C 1
ATOM 4289 O O . ILE B 1 292 ? 19.359 3.695 17.750 1.000 19.413 292 ILE B O 1
ATOM 4294 N N . ALA B 1 293 ? 18.677 3.524 15.602 1.000 22.919 293 ALA B N 1
ATOM 4295 C CA . ALA B 1 293 ? 17.661 2.467 15.826 1.000 23.191 293 ALA B CA 1
ATOM 4296 C C . ALA B 1 293 ? 18.339 1.160 16.294 1.000 23.736 293 ALA B C 1
ATOM 4297 O O . ALA B 1 293 ? 17.856 0.542 17.257 1.000 23.121 293 ALA B O 1
ATOM 4299 N N . ASP B 1 294 ? 19.441 0.754 15.666 1.000 23.878 294 ASP B N 1
ATOM 4300 C CA . ASP B 1 294 ? 20.143 -0.510 16.034 1.000 24.056 294 ASP B CA 1
ATOM 4301 C C . ASP B 1 294 ? 20.611 -0.393 17.473 1.000 24.113 294 ASP B C 1
ATOM 4302 O O . ASP B 1 294 ? 20.559 -1.396 18.190 1.000 25.133 294 ASP B O 1
ATOM 4307 N N . TYR B 1 295 ? 21.070 0.785 17.890 1.000 23.838 295 TYR B N 1
ATOM 4308 C CA . TYR B 1 295 ? 21.630 0.953 19.250 1.000 22.780 295 TYR B CA 1
ATOM 4309 C C . TYR B 1 295 ? 20.495 0.799 20.263 1.000 24.507 295 TYR B C 1
ATOM 4310 O O . TYR B 1 295 ? 20.667 0.095 21.265 1.000 24.769 295 TYR B O 1
ATOM 4319 N N . ILE B 1 296 ? 19.375 1.479 20.032 1.000 25.963 296 ILE B N 1
ATOM 4320 C CA . ILE B 1 296 ? 18.173 1.404 20.916 1.000 27.984 296 ILE B CA 1
ATOM 4321 C C . ILE B 1 296 ? 17.642 -0.045 20.929 1.000 27.672 296 ILE B C 1
ATOM 4322 O O . ILE B 1 296 ? 17.301 -0.535 22.017 1.000 25.546 296 ILE B O 1
ATOM 4327 N N . THR B 1 297 ? 17.577 -0.712 19.772 1.000 27.496 297 THR B N 1
ATOM 4328 C CA . THR B 1 297 ? 17.213 -2.150 19.683 1.000 30.762 297 THR B CA 1
ATOM 4329 C C . THR B 1 297 ? 18.165 -2.938 20.588 1.000 30.517 297 THR B C 1
ATOM 4330 O O . THR B 1 297 ? 17.686 -3.653 21.496 1.000 33.020 297 THR B O 1
ATOM 4334 N N . ALA B 1 298 ? 19.471 -2.823 20.338 1.000 28.056 298 ALA B N 1
ATOM 4335 C CA . ALA B 1 298 ? 20.520 -3.568 21.075 1.000 28.335 298 ALA B CA 1
ATOM 4336 C C . ALA B 1 298 ? 20.316 -3.394 22.588 1.000 27.239 298 ALA B C 1
ATOM 4337 O O . ALA B 1 298 ? 20.373 -4.400 23.300 1.000 26.198 298 ALA B O 1
ATOM 4339 N N . ARG B 1 299 ? 20.021 -2.189 23.072 1.000 26.786 299 ARG B N 1
ATOM 4340 C CA . ARG B 1 299 ? 19.859 -1.978 24.530 1.000 29.747 299 ARG B CA 1
ATOM 4341 C C . ARG B 1 299 ? 18.636 -2.757 25.041 1.000 31.334 299 ARG B C 1
ATOM 4342 O O . ARG B 1 299 ? 18.665 -3.212 26.201 1.000 32.599 299 ARG B O 1
ATOM 4350 N N . LYS B 1 300 ? 17.597 -2.885 24.208 1.000 32.690 300 LYS B N 1
ATOM 4351 C CA . LYS B 1 300 ? 16.330 -3.607 24.521 1.000 36.622 300 LYS B CA 1
ATOM 4352 C C . LYS B 1 300 ? 16.677 -5.095 24.670 1.000 34.622 300 LYS B C 1
ATOM 4353 O O . LYS B 1 300 ? 16.469 -5.647 25.762 1.000 35.592 300 LYS B O 1
ATOM 4359 N N . HIS B 1 301 ? 17.256 -5.686 23.623 1.000 32.474 301 HIS B N 1
ATOM 4360 C CA . HIS B 1 301 ? 17.548 -7.141 23.526 1.000 30.985 301 HIS B CA 1
ATOM 4361 C C . HIS B 1 301 ? 18.485 -7.579 24.652 1.000 32.663 301 HIS B C 1
ATOM 4362 O O . HIS B 1 301 ? 18.273 -8.673 25.161 1.000 35.597 301 HIS B O 1
ATOM 4369 N N . LEU B 1 302 ? 19.410 -6.730 25.098 1.000 35.211 302 LEU B N 1
ATOM 4370 C CA . LEU B 1 302 ? 20.422 -7.105 26.120 1.000 38.835 302 LEU B CA 1
ATOM 4371 C C . LEU B 1 302 ? 19.803 -7.280 27.518 1.000 45.573 302 LEU B C 1
ATOM 4372 O O . LEU B 1 302 ? 20.531 -7.753 28.400 1.000 51.124 302 LEU B O 1
ATOM 4377 N N . LEU B 1 303 ? 18.513 -6.999 27.719 1.000 54.409 303 LEU B N 1
ATOM 4378 C CA . LEU B 1 303 ? 17.824 -7.212 29.030 1.000 55.457 303 LEU B CA 1
ATOM 4379 C C . LEU B 1 303 ? 17.041 -8.532 29.014 1.000 54.700 303 LEU B C 1
ATOM 4380 O O . LEU B 1 303 ? 17.419 -9.558 28.459 1.000 55.016 303 LEU B O 1
#

Solvent-accessible surface area: 23611 Å² total; per-residue (Å²): 186,61,49,15,62,173,218,58,82,32,175,59,47,38,147,73,24,38,140,58,0,50,58,19,0,69,76,25,1,53,100,68,112,9,89,44,0,8,96,0,1,41,40,12,0,51,1,127,10,151,4,60,40,0,2,14,0,0,4,0,0,55,11,19,69,16,77,26,64,17,0,51,14,0,0,1,0,0,1,0,0,30,1,4,17,29,5,2,25,3,0,56,26,22,75,90,58,70,148,73,40,84,83,58,1,5,14,111,71,31,29,35,32,9,0,0,4,0,0,5,1,0,0,0,33,0,0,8,0,0,12,92,81,19,45,164,16,59,22,73,64,2,15,121,0,0,7,25,1,0,103,9,2,4,8,70,0,13,4,0,0,14,0,22,37,40,85,16,141,82,146,151,86,23,79,76,141,38,12,67,47,10,25,18,49,58,37,5,14,4,29,27,5,0,0,2,1,0,0,10,0,25,41,14,60,128,123,31,33,91,70,0,83,35,0,1,51,39,12,11,5,0,101,35,0,6,58,18,2,47,100,100,63,125,225,24,33,0,16,78,65,54,34,66,92,45,0,79,125,51,0,67,95,3,2,78,59,0,34,65,14,0,67,94,45,53,76,107,0,12,13,0,20,7,30,0,18,120,20,16,42,92,24,92,140,65,106,188,61,46,15,62,166,213,57,83,30,169,61,45,29,148,74,25,40,143,58,0,55,60,14,0,69,76,25,2,55,100,69,110,9,89,43,0,7,96,0,1,40,40,10,0,50,2,132,10,138,5,56,37,0,2,16,0,0,3,0,0,60,12,22,71,15,78,23,63,34,0,51,14,0,0,0,0,1,1,0,0,31,1,5,16,29,5,2,25,3,0,58,31,24,75,89,57,70,142,73,39,83,86,58,1,6,15,119,72,30,30,38,35,9,0,0,4,0,0,4,1,0,0,0,34,0,0,7,0,0,18,90,78,20,55,180,20,66,26,77,74,4,23,117,0,0,10,26,1,1,105,10,3,5,7,72,0,11,3,0,0,12,0,21,46,37,83,18,142,81,148,153,88,26,74,75,136,37,12,71,49,11,26,12,48,66,31,6,14,4,24,21,5,0,0,2,0,0,0,12,0,24,39,14,64,130,135,31,30,92,74,0,79,38,0,1,56,50,12,8,9,0,107,33,0,9,57,18,4,49,91,105,71,123,223,25,32,1,17,75,63,56,34,68,90,46,0,94,126,52,0,65,96,3,2,78,60,0,40,65,14,0,67,98,40,38,75,84,0,11,11,1,19,8,28,0,18,117,22,16,44,89,27,110,142,100